Protein AF-0000000078651706 (afdb_homodimer)

pLDDT: mean 89.4, std 8.98, range [31.44, 97.81]

Radius of gyration: 52.47 Å; Cα contacts (8 Å, |Δi|>4): 954; chains: 2; bounding box: 83×148×112 Å

Organism: NCBI:txid862967

Secondary structure (DSSP, 8-state):
-----EEEE-SSEEEEEE-GGGB-GGGHHHHHHHSSSEEEE-TTS-EEEEEEPPTT-EEHHHHHHS---HHHHHHHHHHGGG----TT-SEEE---GGGEEEETTEEEE--EEETTTBSS----HHHHHHHHHHHHHHHH-TTS-HHHHHHHGGG---HHHHHHHT--SHHHHHHHHHHHHHHHHHHHHHHEEEEEHHHHHHHHHHHHHHHHHHHHHHHHHHIIIIIIHHHHHHHHHHHHHHHTT-HHHHHHHHTTS-GGGS-HHHHHHHHHHHHHHSSS-HHHHHHHHTT--TTS-HHHHHHHHHHHHT-HHHHHHHHHHHT-HHHHHHHHHHHHHHHHT-SSS-HHHHHHHHHHHHHHHHHHHHHHT---------/-----EEEE-SSEEEEEE-GGGB-GGGHHHHHHHSSSEEEE-TTS-EEEEEEPPTT-EEHHHHHHS---HHHHHHHHHHGGG----TT-SEEE---GGGEEEETTEEEE--EEETTTBSS----HHHHHHHHHHHHHHHH-TTS-HHHHHHHGGG---HHHHHHHH--SHHHHHHHHHHHHHHHHHHHHHHEEEEEHHHHHHHHHHHHHHHHHHHHHHHHHHIIIIIIHHHHHHHHHHHHHHHTT-HHHHHHHHTTS-GGGS-HHHHHHHHHHHHHHSSS-HHHHHHHHTT--TTS-HHHHHHHHHHHTT-HHHHHHHHHHHT-HHHHHHHHHHHHHHHHT-SSS-HHHHHHHHHHHHHHHHHHHHHHT---------

InterPro domains:
  IPR018778 Type VII secretion system EssB [PF10140] (39-366)
  IPR018778 Type VII secretion system EssB [TIGR03926] (21-366)
  IPR042565 Type VII secretion system EssB, C-terminal [G3DSA:1.25.40.680] (227-378)

Nearest PDB structures (foldseek):
  6z0f-assembly1_A  TM=7.975E-01  e=6.670E-19  Bacillus subtilis subsp. subtilis str. 168
  6z0f-assembly1_B  TM=7.273E-01  e=5.516E-18  Bacillus subtilis subsp. subtilis str. 168
  2ynq-assembly1_D  TM=9.122E-01  e=1.668E-08  Geobacillus thermodenitrificans NG80-2
  4ano-assembly1_A  TM=8.027E-01  e=5.135E-07  Geobacillus thermodenitrificans NG80-2
  4ann-assembly1_A  TM=7.954E-01  e=1.824E-06  Staphylococcus aureus subsp. aureus NCTC 8325

Solvent-accessible surface area (backbone atoms only — not comparable to full-atom values): 41388 Å² total; per-residue (Å²): 130,85,91,65,81,46,76,48,81,54,99,58,36,34,40,35,42,37,54,54,90,39,41,45,79,90,48,47,69,58,48,56,70,72,43,88,40,52,72,43,78,43,94,90,51,30,38,35,36,40,32,73,51,66,79,82,44,42,40,42,48,60,57,41,71,42,95,67,54,74,65,56,28,37,49,53,43,39,42,53,65,72,72,74,81,59,86,84,47,60,62,33,76,48,91,43,50,83,37,29,34,37,36,87,63,40,74,44,69,74,53,59,8,27,61,82,41,25,56,49,43,75,78,49,71,67,58,46,43,47,48,48,49,20,51,43,46,24,42,68,38,56,87,46,54,48,79,60,26,60,82,39,53,86,75,49,96,40,71,70,51,44,56,53,66,66,41,87,45,68,66,50,41,49,49,52,44,50,52,53,37,52,53,50,50,52,49,44,63,71,47,41,40,79,40,50,44,67,60,52,51,52,35,55,51,45,30,54,53,37,47,52,50,35,51,53,51,45,52,56,41,47,45,43,58,68,59,47,45,54,53,45,54,31,38,43,52,21,51,46,27,45,75,70,68,33,35,67,56,21,49,59,50,51,60,86,51,58,73,88,73,48,51,67,60,43,36,35,52,40,16,55,25,30,53,70,68,41,96,62,52,70,68,56,38,52,58,51,56,71,71,57,51,82,81,48,57,65,61,62,30,46,26,39,38,27,49,61,70,64,38,34,68,61,19,33,56,40,21,58,70,73,65,40,66,68,52,34,38,52,28,37,54,52,44,39,51,51,55,70,68,42,82,82,53,54,66,68,61,44,52,53,50,46,50,53,34,50,50,51,39,51,55,46,27,62,72,70,69,51,86,75,77,81,72,74,86,114,132,85,90,64,78,46,75,46,82,54,98,58,33,34,40,36,42,37,53,56,88,39,40,44,78,90,48,48,69,59,48,54,70,71,42,89,41,53,73,44,78,43,93,88,49,30,40,35,36,40,32,73,50,65,81,82,45,42,41,41,48,60,57,42,71,42,96,67,52,73,64,55,29,38,48,54,44,38,40,54,65,72,72,72,83,58,88,83,47,60,62,32,75,47,88,42,50,83,38,29,33,36,35,88,63,38,72,44,70,74,56,59,8,28,61,80,40,24,57,48,41,76,78,50,73,66,57,47,41,47,47,48,50,19,51,42,46,24,43,70,38,57,87,47,54,48,81,59,25,59,82,40,54,85,75,48,95,39,72,69,51,43,56,54,65,67,41,87,46,68,67,50,41,50,50,53,45,50,51,54,38,52,52,50,50,51,51,44,64,71,47,40,40,80,43,49,45,66,60,52,49,52,37,54,51,44,31,52,54,36,45,53,50,34,51,53,51,45,53,55,41,48,45,43,59,68,61,48,46,53,52,46,54,30,38,43,51,20,50,46,28,47,75,70,68,33,36,68,57,19,50,60,49,50,58,87,50,58,76,88,74,47,51,66,59,43,37,36,52,41,16,53,26,32,53,71,69,41,95,62,54,72,68,54,39,52,58,52,54,73,70,56,49,82,82,48,55,67,60,62,30,48,25,38,39,26,49,61,70,65,38,35,68,61,18,32,56,39,21,59,71,72,65,42,66,69,52,34,38,52,26,38,54,52,43,40,51,51,55,71,68,42,82,83,55,54,66,69,61,42,51,52,50,44,49,53,34,49,50,52,40,51,54,45,27,61,73,70,70,51,86,72,76,78,76,75,85,119

Foldseek 3Di:
DPQDWDWDDDPWKIKTKHAQVFFDPVCVVVCVVPAQFDWDQDPNNMIITIWTDDPQKDQQLVVLPDDDDLLVLLLVLLLCLVDDDDPPDQWAFDDDSRQWIDRPSDIDGRDTAGQPGGPVNDDDQVLVLLLSLLSSCCSNPVVDDSVCSSVCLCVDPDPVSPCLVPDDHSVSNSVVSVVVNVVVVVVCVVPDDDDDPVVVVCVVVVVVVVVVVCVVVVVVVCCCVPQPVLLVVLLVVLVVCLVVVNLVSNCVSCVPDDLVSHDLSSLLSNLLSLLVVDPDDPVVSVVVSVVRDSPDDSLVSVLSNCVSNLNLVSSLVSCVVVPDLVSNLVSLVSVLVVLVPDPPDDPVVSVVSNVVSVVSNVVSCVVVVHDDPPPPPD/DPQDWDWDDDPFKIKTKHAQVFFDPVCVVVCVVPAPFDWDQDPNNIIITIWTDDPQKDQQLVVLPDDDDLLVLLLVLLLCLVDDDDPPDQWAFDDDSRQWIDRPSHIDGRDTAGQPGGPVNDDDQVLVLLLSLLSSCCSNPVVDDSVCSSPCLCVDPDPVSPCLVPDDHSVSNSVVSVVVNVVVVVVCVVPDDDDDPVVVVCVVVVVVVVVVVCVVVVVVVCCCVPQPVLLVVLLVVLVVCLVVVNLVSNCVSCVVDDLVSHDLSSLLSNLLSLLVVDPDDPVVSVVVSVVRDSPDDSLVSVLSNCVSNLVLVSNLVSCVVVPDLVSNLVSLVSVLVVLVPDPPDDPVVSVVSNVVSVVSNVVSCVVVVNDPPPPPPD

Structure (mmCIF, N/CA/C/O backbone):
data_AF-0000000078651706-model_v1
#
loop_
_entity.id
_entity.type
_entity.pdbx_description
1 polymer 'Type VII secretion protein EssB'
#
loop_
_atom_site.group_PDB
_atom_site.id
_atom_site.type_symbol
_atom_site.label_atom_id
_atom_site.label_alt_id
_atom_site.label_comp_id
_atom_site.label_asym_id
_atom_site.label_entity_id
_atom_site.label_seq_id
_atom_site.pdbx_PDB_ins_code
_atom_site.Cartn_x
_atom_site.Cartn_y
_atom_site.Cartn_z
_atom_site.occupancy
_atom_site.B_iso_or_equiv
_atom_site.auth_seq_id
_atom_site.auth_comp_id
_atom_site.auth_asym_id
_atom_site.auth_atom_id
_atom_site.pdbx_PDB_model_num
ATOM 1 N N . MET A 1 1 ? -13.945 -58.094 5.473 1 32.25 1 MET A N 1
ATOM 2 C CA . MET A 1 1 ? -12.531 -57.781 5.691 1 32.25 1 MET A CA 1
ATOM 3 C C . MET A 1 1 ? -11.891 -57.25 4.422 1 32.25 1 MET A C 1
ATOM 5 O O . MET A 1 1 ? -11.914 -57.906 3.375 1 32.25 1 MET A O 1
ATOM 9 N N . SER A 1 2 ? -11.953 -56.094 4.082 1 41.5 2 SER A N 1
ATOM 10 C CA . SER A 1 2 ? -11.625 -55.281 2.912 1 41.5 2 SER A CA 1
ATOM 11 C C . SER A 1 2 ? -10.203 -55.562 2.432 1 41.5 2 SER A C 1
ATOM 13 O O . SER A 1 2 ? -9.242 -55.406 3.188 1 41.5 2 SER A O 1
ATOM 15 N N . ASP A 1 3 ? -9.906 -56.625 1.653 1 54.91 3 ASP A N 1
ATOM 16 C CA . ASP A 1 3 ? -8.875 -57.188 0.802 1 54.91 3 ASP A CA 1
ATOM 17 C C . ASP A 1 3 ? -8.031 -56.125 0.129 1 54.91 3 ASP A C 1
ATOM 19 O O . ASP A 1 3 ? -7.664 -56.25 -1.04 1 54.91 3 ASP A O 1
ATOM 23 N N . LYS A 1 4 ? -7.844 -54.906 0.825 1 74.25 4 LYS A N 1
ATOM 24 C CA . LYS A 1 4 ? -7.273 -53.719 0.221 1 74.25 4 LYS A CA 1
ATOM 25 C C . LYS A 1 4 ? -5.754 -53.719 0.324 1 74.25 4 LYS A C 1
ATOM 27 O O . LYS A 1 4 ? -5.188 -54.312 1.229 1 74.25 4 LYS A O 1
ATOM 32 N N . ILE A 1 5 ? -4.984 -53.438 -0.729 1 85.06 5 ILE A N 1
ATOM 33 C CA . ILE A 1 5 ? -3.541 -53.25 -0.826 1 85.06 5 ILE A CA 1
ATOM 34 C C . ILE A 1 5 ? -3.068 -52.281 0.241 1 85.06 5 ILE A C 1
ATOM 36 O O . ILE A 1 5 ? -3.641 -51.188 0.391 1 85.06 5 ILE A O 1
ATOM 40 N N . GLU A 1 6 ? -2.217 -52.812 1.219 1 87.94 6 GLU A N 1
ATOM 41 C CA . GLU A 1 6 ? -1.68 -51.969 2.273 1 87.94 6 GLU A CA 1
ATOM 42 C C . GLU A 1 6 ? -0.441 -51.219 1.797 1 87.94 6 GLU A C 1
ATOM 44 O O . GLU A 1 6 ? 0.47 -51.812 1.218 1 87.94 6 GLU A O 1
ATOM 49 N N . ILE A 1 7 ? -0.448 -49.906 1.976 1 91.81 7 ILE A N 1
ATOM 50 C CA . ILE A 1 7 ? 0.667 -49.062 1.573 1 91.81 7 ILE A CA 1
ATOM 51 C C . ILE A 1 7 ? 1.236 -48.344 2.795 1 91.81 7 ILE A C 1
ATOM 53 O O . ILE A 1 7 ? 0.497 -47.688 3.547 1 91.81 7 ILE A O 1
ATOM 57 N N . LYS A 1 8 ? 2.488 -48.406 3.104 1 90.62 8 LYS A N 1
ATOM 58 C CA . LYS A 1 8 ? 3.174 -47.719 4.199 1 90.62 8 LYS A CA 1
ATOM 59 C C . LYS A 1 8 ? 4.336 -46.906 3.68 1 90.62 8 LYS A C 1
ATOM 61 O O . LYS A 1 8 ? 5.102 -47.344 2.822 1 90.62 8 LYS A O 1
ATOM 66 N N . TYR A 1 9 ? 4.398 -45.656 4.145 1 89.69 9 TYR A N 1
ATOM 67 C CA . TYR A 1 9 ? 5.426 -44.719 3.703 1 89.69 9 TYR A CA 1
ATOM 68 C C . TYR A 1 9 ? 6.605 -44.688 4.672 1 89.69 9 TYR A C 1
ATOM 70 O O . TYR A 1 9 ? 6.418 -44.75 5.887 1 89.69 9 TYR A O 1
ATOM 78 N N . SER A 1 10 ? 7.719 -44.719 4.184 1 86.75 10 SER A N 1
ATOM 79 C CA . SER A 1 10 ? 8.938 -44.406 4.922 1 86.75 10 SER A CA 1
ATOM 80 C C . SER A 1 10 ? 9.625 -43.188 4.352 1 86.75 10 SER A C 1
ATOM 82 O O . SER A 1 10 ? 9.102 -42.531 3.439 1 86.75 10 SER A O 1
ATOM 84 N N . LYS A 1 11 ? 10.828 -42.75 4.965 1 83.81 11 LYS A N 1
ATOM 85 C CA . LYS A 1 11 ? 11.523 -41.5 4.566 1 83.81 11 LYS A CA 1
ATOM 86 C C . LYS A 1 11 ? 11.898 -41.562 3.09 1 83.81 11 LYS A C 1
ATOM 88 O O . LYS A 1 11 ? 11.641 -40.594 2.354 1 83.81 11 LYS A O 1
ATOM 93 N N . GLU A 1 12 ? 12.312 -42.75 2.609 1 88.75 12 GLU A N 1
ATOM 94 C CA . GLU A 1 12 ? 12.797 -42.781 1.232 1 88.75 12 GLU A CA 1
ATOM 95 C C . GLU A 1 12 ? 12.211 -43.969 0.471 1 88.75 12 GLU A C 1
ATOM 97 O O . GLU A 1 12 ? 12.516 -44.156 -0.706 1 88.75 12 GLU A O 1
ATOM 102 N N . LYS A 1 13 ? 11.352 -44.75 1.103 1 92.12 13 LYS A N 1
ATOM 103 C CA . LYS A 1 13 ? 10.82 -45.938 0.463 1 92.12 13 LYS A CA 1
ATOM 104 C C . LYS A 1 13 ? 9.328 -46.094 0.715 1 92.12 13 LYS A C 1
ATOM 106 O O . LYS A 1 13 ? 8.789 -45.5 1.648 1 92.12 13 LYS A O 1
ATOM 111 N N . VAL A 1 14 ? 8.703 -46.719 -0.148 1 93.38 14 VAL A N 1
ATOM 112 C CA . VAL A 1 14 ? 7.285 -47.062 -0.014 1 93.38 14 VAL A CA 1
ATOM 113 C C . VAL A 1 14 ? 7.102 -48.562 -0.032 1 93.38 14 VAL A C 1
ATOM 115 O O . VAL A 1 14 ? 7.547 -49.25 -0.965 1 93.38 14 VAL A O 1
ATOM 118 N N . LYS A 1 15 ? 6.578 -49.094 0.949 1 93.25 15 LYS A N 1
ATOM 119 C CA . LYS A 1 15 ? 6.367 -50.531 1.062 1 93.25 15 LYS A CA 1
ATOM 120 C C . LYS A 1 15 ? 4.914 -50.906 0.773 1 93.25 15 LYS A C 1
ATOM 122 O O . LYS A 1 15 ? 3.998 -50.375 1.398 1 93.25 15 LYS A O 1
ATOM 127 N N . ILE A 1 16 ? 4.73 -51.719 -0.183 1 93.31 16 ILE A N 1
ATOM 128 C CA . ILE A 1 16 ? 3.406 -52.25 -0.519 1 93.31 16 ILE A CA 1
ATOM 129 C C . ILE A 1 16 ? 3.312 -53.719 -0.143 1 93.31 16 ILE A C 1
ATOM 131 O O . ILE A 1 16 ? 4.18 -54.5 -0.512 1 93.31 16 ILE A O 1
ATOM 135 N N . THR A 1 17 ? 2.348 -54.125 0.566 1 91.69 17 THR A N 1
ATOM 136 C CA . THR A 1 17 ? 2.172 -55.5 1.005 1 91.69 17 THR A CA 1
ATOM 137 C C . THR A 1 17 ? 0.945 -56.125 0.348 1 91.69 17 THR A C 1
ATOM 139 O O . THR A 1 17 ? -0.153 -55.562 0.42 1 91.69 17 THR A O 1
ATOM 142 N N . LEU A 1 18 ? 1.187 -57.188 -0.313 1 92.62 18 LEU A N 1
ATOM 143 C CA . LEU A 1 18 ? 0.104 -57.938 -0.964 1 92.62 18 LEU A CA 1
ATOM 144 C C . LEU A 1 18 ? -0.201 -59.219 -0.22 1 92.62 18 LEU A C 1
ATOM 146 O O . LEU A 1 18 ? 0.716 -59.938 0.19 1 92.62 18 LEU A O 1
ATOM 150 N N . LEU A 1 19 ? -1.452 -59.5 -0.004 1 90.38 19 LEU A N 1
ATOM 151 C CA . LEU A 1 19 ? -1.872 -60.75 0.621 1 90.38 19 LEU A CA 1
ATOM 152 C C . LEU A 1 19 ? -1.66 -61.906 -0.324 1 90.38 19 LEU A C 1
ATOM 154 O O . LEU A 1 19 ? -1.474 -61.719 -1.528 1 90.38 19 LEU A O 1
ATOM 158 N N . ALA A 1 20 ? -1.735 -63.125 0.146 1 87.25 20 ALA A N 1
ATOM 159 C CA . ALA A 1 20 ? -1.478 -64.312 -0.624 1 87.25 20 ALA A CA 1
ATOM 160 C C . ALA A 1 20 ? -2.488 -64.5 -1.757 1 87.25 20 ALA A C 1
ATOM 162 O O . ALA A 1 20 ? -2.162 -65 -2.818 1 87.25 20 ALA A O 1
ATOM 163 N N . SER A 1 21 ? -3.613 -63.969 -1.511 1 87.12 21 SER A N 1
ATOM 164 C CA . SER A 1 21 ? -4.672 -64.125 -2.51 1 87.12 21 SER A CA 1
ATOM 165 C C . SER A 1 21 ? -4.516 -63.062 -3.611 1 87.12 21 SER A C 1
ATOM 167 O O . SER A 1 21 ? -5.188 -63.125 -4.641 1 87.12 21 SER A O 1
ATOM 169 N N . HIS A 1 22 ? -3.549 -62.188 -3.441 1 89.75 22 HIS A N 1
ATOM 170 C CA . HIS A 1 22 ? -3.455 -61.062 -4.344 1 89.75 22 HIS A CA 1
ATOM 171 C C . HIS A 1 22 ? -2.348 -61.25 -5.375 1 89.75 22 HIS A C 1
ATOM 173 O O . HIS A 1 22 ? -2.037 -60.344 -6.145 1 89.75 22 HIS A O 1
ATOM 179 N N . PHE A 1 23 ? -1.709 -62.375 -5.398 1 91.75 23 PHE A N 1
ATOM 180 C CA . PHE A 1 23 ? -0.702 -62.656 -6.414 1 91.75 23 PHE A CA 1
ATOM 181 C C . PHE A 1 23 ? -0.561 -64.188 -6.617 1 91.75 23 PHE A C 1
ATOM 183 O O . PHE A 1 23 ? -0.989 -64.938 -5.773 1 91.75 23 PHE A O 1
ATOM 190 N N . VAL A 1 24 ? -0.071 -64.5 -7.738 1 91.25 24 VAL A N 1
ATOM 191 C CA . VAL A 1 24 ? 0.166 -65.938 -8.062 1 91.25 24 VAL A CA 1
ATOM 192 C C . VAL A 1 24 ? 1.594 -66.312 -7.688 1 91.25 24 VAL A C 1
ATOM 194 O O . VAL A 1 24 ? 2.551 -65.875 -8.352 1 91.25 24 VAL A O 1
ATOM 197 N N . ARG A 1 25 ? 1.708 -67.188 -6.742 1 88.25 25 ARG A N 1
ATOM 198 C CA . ARG A 1 25 ? 2.998 -67.5 -6.168 1 88.25 25 ARG A CA 1
ATOM 199 C C . ARG A 1 25 ? 3.879 -68.25 -7.199 1 88.25 25 ARG A C 1
ATOM 201 O O . ARG A 1 25 ? 5.102 -68.062 -7.191 1 88.25 25 ARG A O 1
ATOM 208 N N . ALA A 1 26 ? 3.297 -68.812 -8.117 1 89.06 26 ALA A N 1
ATOM 209 C CA . ALA A 1 26 ? 4.027 -69.625 -9.125 1 89.06 26 ALA A CA 1
ATOM 210 C C . ALA A 1 26 ? 4.727 -68.688 -10.117 1 89.06 26 ALA A C 1
ATOM 212 O O . ALA A 1 26 ? 5.672 -69.062 -10.789 1 89.06 26 ALA A O 1
ATOM 213 N N . LYS A 1 27 ? 4.359 -67.438 -10.227 1 91.31 27 LYS A N 1
ATOM 214 C CA . LYS A 1 27 ? 4.895 -66.5 -11.203 1 91.31 27 LYS A CA 1
ATOM 215 C C . LYS A 1 27 ? 5.688 -65.375 -10.523 1 91.31 27 LYS A C 1
ATOM 217 O O . LYS A 1 27 ? 5.633 -64.25 -10.945 1 91.31 27 LYS A O 1
ATOM 222 N N . LEU A 1 28 ? 6.289 -65.688 -9.438 1 89.19 28 LEU A N 1
ATOM 223 C CA . LEU A 1 28 ? 7.062 -64.75 -8.672 1 89.19 28 LEU A CA 1
ATOM 224 C C . LEU A 1 28 ? 8.227 -64.188 -9.492 1 89.19 28 LEU A C 1
ATOM 226 O O . LEU A 1 28 ? 8.578 -63.031 -9.375 1 89.19 28 LEU A O 1
ATOM 230 N N . SER A 1 29 ? 8.789 -65 -10.273 1 88.81 29 SER A N 1
ATOM 231 C CA . SER A 1 29 ? 9.891 -64.562 -11.125 1 88.81 29 SER A CA 1
ATOM 232 C C . SER A 1 29 ? 9.43 -63.531 -12.141 1 88.81 29 SER A C 1
ATOM 234 O O . SER A 1 29 ? 10.141 -62.562 -12.422 1 88.81 29 SER A O 1
ATOM 236 N N . THR A 1 30 ? 8.258 -63.719 -12.664 1 88.75 30 THR A N 1
ATOM 237 C CA . THR A 1 30 ? 7.688 -62.75 -13.602 1 88.75 30 THR A CA 1
ATOM 238 C C . THR A 1 30 ? 7.43 -61.406 -12.914 1 88.75 30 THR A C 1
ATOM 240 O O . THR A 1 30 ? 7.68 -60.375 -13.492 1 88.75 30 THR A O 1
ATOM 243 N N . ILE A 1 31 ? 6.973 -61.5 -11.719 1 89.38 31 ILE A N 1
ATOM 244 C CA . ILE A 1 31 ? 6.688 -60.281 -10.945 1 89.38 31 ILE A CA 1
ATOM 245 C C . ILE A 1 31 ? 7.977 -59.5 -10.734 1 89.38 31 ILE A C 1
ATOM 247 O O . ILE A 1 31 ? 8.008 -58.281 -10.953 1 89.38 31 ILE A O 1
ATOM 251 N N . GLU A 1 32 ? 9.039 -60.156 -10.336 1 86.88 32 GLU A N 1
ATOM 252 C CA . GLU A 1 32 ? 10.32 -59.531 -10.062 1 86.88 32 GLU A CA 1
ATOM 253 C C . GLU A 1 32 ? 10.875 -58.844 -11.32 1 86.88 32 GLU A C 1
ATOM 255 O O . GLU A 1 32 ? 11.523 -57.812 -11.227 1 86.88 32 GLU A O 1
ATOM 260 N N . ASN A 1 33 ? 10.5 -59.406 -12.398 1 84.56 33 ASN A N 1
ATOM 261 C CA . ASN A 1 33 ? 11.039 -58.875 -13.656 1 84.56 33 ASN A CA 1
ATOM 262 C C . ASN A 1 33 ? 10.242 -57.688 -14.148 1 84.56 33 ASN A C 1
ATOM 264 O O . ASN A 1 33 ? 10.773 -56.844 -14.875 1 84.56 33 ASN A O 1
ATOM 268 N N . TYR A 1 34 ? 9 -57.562 -13.766 1 83.81 34 TYR A N 1
ATOM 269 C CA . TYR A 1 34 ? 8.148 -56.531 -14.359 1 83.81 34 TYR A CA 1
ATOM 270 C C . TYR A 1 34 ? 7.965 -55.375 -13.406 1 83.81 34 TYR A C 1
ATOM 272 O O . TYR A 1 34 ? 7.594 -54.25 -13.828 1 83.81 34 TYR A O 1
ATOM 280 N N . VAL A 1 35 ? 8.25 -55.625 -12.188 1 84.38 35 VAL A N 1
ATOM 281 C CA . VAL A 1 35 ? 8.008 -54.562 -11.219 1 84.38 35 VAL A CA 1
ATOM 282 C C . VAL A 1 35 ? 9.328 -53.844 -10.898 1 84.38 35 VAL A C 1
ATOM 284 O O . VAL A 1 35 ? 10.383 -54.5 -10.836 1 84.38 35 VAL A O 1
ATOM 287 N N . ASP A 1 36 ? 9.297 -52.594 -10.844 1 82.38 36 ASP A N 1
ATOM 288 C CA . ASP A 1 36 ? 10.469 -51.812 -10.484 1 82.38 36 ASP A CA 1
ATOM 289 C C . ASP A 1 36 ? 10.609 -51.688 -8.969 1 82.38 36 ASP A C 1
ATOM 291 O O . ASP A 1 36 ? 10.656 -50.562 -8.438 1 82.38 36 ASP A O 1
ATOM 295 N N . ALA A 1 37 ? 10.547 -52.75 -8.297 1 89.88 37 ALA A N 1
ATOM 296 C CA . ALA A 1 37 ? 10.633 -52.75 -6.836 1 89.88 37 ALA A CA 1
ATOM 297 C C . ALA A 1 37 ? 11.383 -54 -6.352 1 89.88 37 ALA A C 1
ATOM 299 O O . ALA A 1 37 ? 11.578 -54.938 -7.105 1 89.88 37 ALA A O 1
ATOM 300 N N . THR A 1 38 ? 11.906 -53.906 -5.16 1 90.5 38 THR A N 1
ATOM 301 C CA . THR A 1 38 ? 12.492 -55.094 -4.504 1 90.5 38 THR A CA 1
ATOM 302 C C . THR A 1 38 ? 11.398 -55.938 -3.869 1 90.5 38 THR A C 1
ATOM 304 O O . THR A 1 38 ? 10.578 -55.438 -3.098 1 90.5 38 THR A O 1
ATOM 307 N N . THR A 1 39 ? 11.398 -57.188 -4.375 1 91.44 39 THR A N 1
ATOM 308 C CA . THR A 1 39 ? 10.352 -58.094 -3.902 1 91.44 39 THR A CA 1
ATOM 309 C C . THR A 1 39 ? 10.867 -58.969 -2.779 1 91.44 39 THR A C 1
ATOM 311 O O . THR A 1 39 ? 12.023 -59.406 -2.809 1 91.44 39 THR A O 1
ATOM 314 N N . ALA A 1 40 ? 10.047 -59.094 -1.746 1 88.44 40 ALA A N 1
ATOM 315 C CA . ALA A 1 40 ? 10.375 -60 -0.647 1 88.44 40 ALA A CA 1
ATOM 316 C C . ALA A 1 40 ? 9.156 -60.781 -0.208 1 88.44 40 ALA A C 1
ATOM 318 O O . ALA A 1 40 ? 8.109 -60.219 0.109 1 88.44 40 ALA A O 1
ATOM 319 N N . LEU A 1 41 ? 9.266 -62.094 -0.329 1 89.25 41 LEU A N 1
ATOM 320 C CA . LEU A 1 41 ? 8.211 -62.969 0.169 1 89.25 41 LEU A CA 1
ATOM 321 C C . LEU A 1 41 ? 8.328 -63.156 1.677 1 89.25 41 LEU A C 1
ATOM 323 O O . LEU A 1 41 ? 9.367 -63.594 2.17 1 89.25 41 LEU A O 1
ATOM 327 N N . GLU A 1 42 ? 7.312 -62.812 2.316 1 85.06 42 GLU A N 1
ATOM 328 C CA . GLU A 1 42 ? 7.332 -62.906 3.771 1 85.06 42 GLU A CA 1
ATOM 329 C C . GLU A 1 42 ? 6.859 -64.312 4.223 1 85.06 42 GLU A C 1
ATOM 331 O O . GLU A 1 42 ? 6.289 -65.062 3.432 1 85.06 42 GLU A O 1
ATOM 336 N N . GLU A 1 43 ? 7.141 -64.562 5.562 1 82.25 43 GLU A N 1
ATOM 337 C CA . GLU A 1 43 ? 6.863 -65.875 6.129 1 82.25 43 GLU A CA 1
ATOM 338 C C . GLU A 1 43 ? 5.363 -66.125 6.168 1 82.25 43 GLU A C 1
ATOM 340 O O . GLU A 1 43 ? 4.934 -67.312 6.008 1 82.25 43 GLU A O 1
ATOM 345 N N . GLU A 1 44 ? 4.582 -65.125 6.352 1 82.88 44 GLU A N 1
ATOM 346 C CA . GLU A 1 44 ? 3.139 -65.312 6.484 1 82.88 44 GLU A CA 1
ATOM 347 C C . GLU A 1 44 ? 2.475 -65.5 5.121 1 82.88 44 GLU A C 1
ATOM 349 O O . GLU A 1 44 ? 1.252 -65.625 5.031 1 82.88 44 GLU A O 1
ATOM 354 N N . GLY A 1 45 ? 3.229 -65.562 4.094 1 85.06 45 GLY A N 1
ATOM 355 C CA . GLY A 1 45 ? 2.699 -65.75 2.752 1 85.06 45 GLY A CA 1
ATOM 356 C C . GLY A 1 45 ? 2.389 -64.438 2.031 1 85.06 45 GLY A C 1
ATOM 357 O O . GLY A 1 45 ? 1.851 -64.5 0.922 1 85.06 45 GLY A O 1
ATOM 358 N N . THR A 1 46 ? 2.732 -63.438 2.703 1 89.06 46 THR A N 1
ATOM 359 C CA . THR A 1 46 ? 2.477 -62.125 2.098 1 89.06 46 THR A CA 1
ATOM 360 C C . THR A 1 46 ? 3.68 -61.656 1.279 1 89.06 46 THR A C 1
ATOM 362 O O . THR A 1 46 ? 4.809 -62.062 1.54 1 89.06 46 THR A O 1
ATOM 365 N N . LEU A 1 47 ? 3.404 -60.938 0.188 1 92.12 47 LEU A N 1
ATOM 366 C CA . LEU A 1 47 ? 4.457 -60.375 -0.67 1 92.12 47 LEU A CA 1
ATOM 367 C C . LEU A 1 47 ? 4.684 -58.906 -0.392 1 92.12 47 LEU A C 1
ATOM 369 O O . LEU A 1 47 ? 3.734 -58.125 -0.386 1 92.12 47 LEU A O 1
ATOM 373 N N . SER A 1 48 ? 5.859 -58.594 -0.076 1 91.56 48 SER A N 1
ATOM 374 C CA . SER A 1 48 ? 6.211 -57.188 0.156 1 91.56 48 SER A CA 1
ATOM 375 C C . SER A 1 48 ? 7 -56.625 -1.015 1 91.56 48 SER A C 1
ATOM 377 O O . SER A 1 48 ? 7.973 -57.219 -1.469 1 91.56 48 SER A O 1
ATOM 379 N N . LEU A 1 49 ? 6.504 -55.5 -1.568 1 93.81 49 LEU A N 1
ATOM 380 C CA . LEU A 1 49 ? 7.191 -54.75 -2.627 1 93.81 49 LEU A CA 1
ATOM 381 C C . LEU A 1 49 ? 7.719 -53.438 -2.115 1 93.81 49 LEU A C 1
ATOM 383 O O . LEU A 1 49 ? 6.949 -52.594 -1.623 1 93.81 49 LEU A O 1
ATOM 387 N N . ILE A 1 50 ? 8.977 -53.188 -2.209 1 93.12 50 ILE A N 1
ATOM 388 C CA . ILE A 1 50 ? 9.594 -51.969 -1.715 1 93.12 50 ILE A CA 1
ATOM 389 C C . ILE A 1 50 ? 10.008 -51.094 -2.893 1 93.12 50 ILE A C 1
ATOM 391 O O . ILE A 1 50 ? 10.883 -51.469 -3.676 1 93.12 50 ILE A O 1
ATOM 395 N N . TYR A 1 51 ? 9.367 -49.938 -3.043 1 93.75 51 TYR A N 1
ATOM 396 C CA . TYR A 1 51 ? 9.656 -49 -4.105 1 93.75 51 TYR A CA 1
ATOM 397 C C . TYR A 1 51 ? 10.484 -47.812 -3.574 1 93.75 51 TYR A C 1
ATOM 399 O O . TYR A 1 51 ? 10.406 -47.469 -2.391 1 93.75 51 TYR A O 1
ATOM 407 N N . ASP A 1 52 ? 11.273 -47.188 -4.387 1 89.19 52 ASP A N 1
ATOM 408 C CA . ASP A 1 52 ? 11.961 -45.938 -4.047 1 89.19 52 ASP A CA 1
ATOM 409 C C . ASP A 1 52 ? 11.039 -44.75 -4.207 1 89.19 52 ASP A C 1
ATOM 411 O O . ASP A 1 52 ? 10.445 -44.562 -5.273 1 89.19 52 ASP A O 1
ATOM 415 N N . LYS A 1 53 ? 10.875 -44.094 -3.193 1 89.06 53 LYS A N 1
ATOM 416 C CA . LYS A 1 53 ? 10.062 -42.875 -3.268 1 89.06 53 LYS A CA 1
ATOM 417 C C . LYS A 1 53 ? 10.703 -41.844 -4.195 1 89.06 53 LYS A C 1
ATOM 419 O O . LYS A 1 53 ? 11.898 -41.562 -4.078 1 89.06 53 LYS A O 1
ATOM 424 N N . PRO A 1 54 ? 9.945 -41.312 -5.176 1 85.81 54 PRO A N 1
ATOM 425 C CA . PRO A 1 54 ? 10.508 -40.281 -6.055 1 85.81 54 PRO A CA 1
ATOM 426 C C . PRO A 1 54 ? 10.961 -39.031 -5.297 1 85.81 54 PRO A C 1
ATOM 428 O O . PRO A 1 54 ? 10.258 -38.594 -4.398 1 85.81 54 PRO A O 1
ATOM 431 N N . LYS A 1 55 ? 12.102 -38.5 -5.66 1 82.94 55 LYS A N 1
ATOM 432 C CA . LYS A 1 55 ? 12.656 -37.312 -4.996 1 82.94 55 LYS A CA 1
ATOM 433 C C . LYS A 1 55 ? 11.812 -36.094 -5.273 1 82.94 55 LYS A C 1
ATOM 435 O O . LYS A 1 55 ? 11.273 -35.938 -6.375 1 82.94 55 LYS A O 1
ATOM 440 N N . TYR A 1 56 ? 11.641 -35.219 -4.309 1 81.06 56 TYR A N 1
ATOM 441 C CA . TYR A 1 56 ? 10.938 -33.938 -4.43 1 81.06 56 TYR A CA 1
ATOM 442 C C . TYR A 1 56 ? 9.477 -34.156 -4.797 1 81.06 56 TYR A C 1
ATOM 444 O O . TYR A 1 56 ? 8.938 -33.469 -5.668 1 81.06 56 TYR A O 1
ATOM 452 N N . SER A 1 57 ? 8.961 -35.344 -4.27 1 87.88 57 SER A N 1
ATOM 453 C CA . SER A 1 57 ? 7.57 -35.656 -4.594 1 87.88 57 SER A CA 1
ATOM 454 C C . SER A 1 57 ? 6.727 -35.812 -3.334 1 87.88 57 SER A C 1
ATOM 456 O O . SER A 1 57 ? 7.266 -35.969 -2.238 1 87.88 57 SER A O 1
ATOM 458 N N . ASP A 1 58 ? 5.504 -35.562 -3.49 1 89.75 58 ASP A N 1
ATOM 459 C CA . ASP A 1 58 ? 4.531 -35.781 -2.424 1 89.75 58 ASP A CA 1
ATOM 460 C C . ASP A 1 58 ? 3.441 -36.75 -2.873 1 89.75 58 ASP A C 1
ATOM 462 O O . ASP A 1 58 ? 3.115 -36.812 -4.059 1 89.75 58 ASP A O 1
ATOM 466 N N . SER A 1 59 ? 3.002 -37.531 -1.915 1 93 59 SER A N 1
ATOM 467 C CA . SER A 1 59 ? 1.899 -38.438 -2.246 1 93 59 SER A CA 1
ATOM 468 C C . SER A 1 59 ? 0.604 -37.656 -2.461 1 93 59 SER A C 1
ATOM 470 O O . SER A 1 59 ? 0.374 -36.625 -1.816 1 93 59 SER A O 1
ATOM 472 N N . LEU A 1 60 ? -0.177 -38.125 -3.373 1 94.5 60 LEU A N 1
ATOM 473 C CA . LEU A 1 60 ? -1.444 -37.469 -3.666 1 94.5 60 LEU A CA 1
ATOM 474 C C . LEU A 1 60 ? -2.322 -37.375 -2.422 1 94.5 60 LEU A C 1
ATOM 476 O O . LEU A 1 60 ? -3.016 -36.375 -2.201 1 94.5 60 LEU A O 1
ATOM 480 N N . SER A 1 61 ? -2.27 -38.406 -1.58 1 92.81 61 SER A N 1
ATOM 481 C CA . SER A 1 61 ? -3.055 -38.469 -0.35 1 92.81 61 SER A CA 1
ATOM 482 C C . SER A 1 61 ? -2.654 -37.344 0.599 1 92.81 61 SER A C 1
ATOM 484 O O . SER A 1 61 ? -3.51 -36.719 1.228 1 92.81 61 SER A O 1
ATOM 486 N N . GLU A 1 62 ? -1.418 -37.062 0.701 1 90.88 62 GLU A N 1
ATOM 487 C CA . GLU A 1 62 ? -0.915 -35.969 1.557 1 90.88 62 GLU A CA 1
ATOM 488 C C . GLU A 1 62 ? -1.265 -34.625 0.989 1 90.88 62 GLU A C 1
ATOM 490 O O . GLU A 1 62 ? -1.593 -33.688 1.738 1 90.88 62 GLU A O 1
ATOM 495 N N . LEU A 1 63 ? -1.204 -34.5 -0.301 1 92.31 63 LEU A N 1
ATOM 496 C CA . LEU A 1 63 ? -1.497 -33.25 -0.957 1 92.31 63 LEU A CA 1
ATOM 497 C C . LEU A 1 63 ? -2.969 -32.875 -0.799 1 92.31 63 LEU A C 1
ATOM 499 O O . LEU A 1 63 ? -3.301 -31.719 -0.535 1 92.31 63 LEU A O 1
ATOM 503 N N . VAL A 1 64 ? -3.791 -33.844 -0.941 1 92.38 64 VAL A N 1
ATOM 504 C CA . VAL A 1 64 ? -5.234 -33.625 -0.893 1 92.38 64 VAL A CA 1
ATOM 505 C C . VAL A 1 64 ? -5.645 -33.219 0.519 1 92.38 64 VAL A C 1
ATOM 507 O O . VAL A 1 64 ? -6.547 -32.375 0.692 1 92.38 64 VAL A O 1
ATOM 510 N N . LYS A 1 65 ? -4.957 -33.719 1.514 1 89 65 LYS A N 1
ATOM 511 C CA . LYS A 1 65 ? -5.281 -33.438 2.906 1 89 65 LYS A CA 1
ATOM 512 C C . LYS A 1 65 ? -4.812 -32.031 3.291 1 89 65 LYS A C 1
ATOM 514 O O . LYS A 1 65 ? -5.32 -31.438 4.25 1 89 65 LYS A O 1
ATOM 519 N N . GLY A 1 66 ? -3.895 -31.578 2.59 1 87.25 66 GLY A N 1
ATOM 520 C CA . GLY A 1 66 ? -3.359 -30.266 2.893 1 87.25 66 GLY A CA 1
ATOM 521 C C . GLY A 1 66 ? -4.293 -29.141 2.496 1 87.25 66 GLY A C 1
ATOM 522 O O . GLY A 1 66 ? -5.289 -29.359 1.811 1 87.25 66 GLY A O 1
ATOM 523 N N . GLU A 1 67 ? -4 -27.953 3.016 1 87.06 67 GLU A N 1
ATOM 524 C CA . GLU A 1 67 ? -4.777 -26.766 2.666 1 87.06 67 GLU A CA 1
ATOM 525 C C . GLU A 1 67 ? -4.422 -26.266 1.268 1 87.06 67 GLU A C 1
ATOM 527 O O . GLU A 1 67 ? -3.277 -25.891 1.008 1 87.06 67 GLU A O 1
ATOM 532 N N . MET A 1 68 ? -5.43 -26.438 0.331 1 90.5 68 MET A N 1
ATOM 533 C CA . MET A 1 68 ? -5.242 -25.984 -1.045 1 90.5 68 MET A CA 1
ATOM 534 C C . MET A 1 68 ? -6.418 -25.125 -1.495 1 90.5 68 MET A C 1
ATOM 536 O O . MET A 1 68 ? -7.543 -25.297 -1.034 1 90.5 68 MET A O 1
ATOM 540 N N . THR A 1 69 ? -6.066 -24.156 -2.303 1 88.06 69 THR A N 1
ATOM 541 C CA . THR A 1 69 ? -7.117 -23.359 -2.916 1 88.06 69 THR A CA 1
ATOM 542 C C . THR A 1 69 ? -7.863 -24.172 -3.977 1 88.06 69 THR A C 1
ATOM 544 O O . THR A 1 69 ? -7.422 -25.25 -4.371 1 88.06 69 THR A O 1
ATOM 547 N N . GLU A 1 70 ? -9.039 -23.703 -4.297 1 91 70 GLU A N 1
ATOM 548 C CA . GLU A 1 70 ? -9.828 -24.359 -5.336 1 91 70 GLU A CA 1
ATOM 549 C C . GLU A 1 70 ? -9.039 -24.453 -6.641 1 91 70 GLU A C 1
ATOM 551 O O . GLU A 1 70 ? -9.109 -25.469 -7.34 1 91 70 GLU A O 1
ATOM 556 N N . ALA A 1 71 ? -8.273 -23.453 -6.973 1 90 71 ALA A N 1
ATOM 557 C CA . ALA A 1 71 ? -7.477 -23.438 -8.195 1 90 71 ALA A CA 1
ATOM 558 C C . ALA A 1 71 ? -6.383 -24.5 -8.148 1 90 71 ALA A C 1
ATOM 560 O O . ALA A 1 71 ? -6.125 -25.188 -9.141 1 90 71 ALA A O 1
ATOM 561 N N . GLU A 1 72 ? -5.746 -24.641 -7.039 1 90.56 72 GLU A N 1
ATOM 562 C CA . GLU A 1 72 ? -4.691 -25.641 -6.879 1 90.56 72 GLU A CA 1
ATOM 563 C C . GLU A 1 72 ? -5.25 -27.047 -6.965 1 90.56 72 GLU A C 1
ATOM 565 O O . GLU A 1 72 ? -4.602 -27.953 -7.512 1 90.56 72 GLU A O 1
ATOM 570 N N . ARG A 1 73 ? -6.441 -27.25 -6.41 1 94.06 73 ARG A N 1
ATOM 571 C CA . ARG A 1 73 ? -7.074 -28.562 -6.469 1 94.06 73 ARG A CA 1
ATOM 572 C C . ARG A 1 73 ? -7.441 -28.938 -7.902 1 94.06 73 ARG A C 1
ATOM 574 O O . ARG A 1 73 ? -7.27 -30.078 -8.312 1 94.06 73 ARG A O 1
ATOM 581 N N . LEU A 1 74 ? -7.961 -27.938 -8.57 1 93.56 74 LEU A N 1
ATOM 582 C CA . LEU A 1 74 ? -8.281 -28.156 -9.977 1 93.56 74 LEU A CA 1
ATOM 583 C C . LEU A 1 74 ? -7.027 -28.469 -10.781 1 93.56 74 LEU A C 1
ATOM 585 O O . LEU A 1 74 ? -7.062 -29.281 -11.711 1 93.56 74 LEU A O 1
ATOM 589 N N . GLU A 1 75 ? -5.957 -27.781 -10.461 1 92.31 75 GLU A N 1
ATOM 590 C CA . GLU A 1 75 ? -4.676 -28.047 -11.102 1 92.31 75 GLU A CA 1
ATOM 591 C C . GLU A 1 75 ? -4.227 -29.484 -10.859 1 92.31 75 GLU A C 1
ATOM 593 O O . GLU A 1 75 ? -3.77 -30.156 -11.781 1 92.31 75 GLU A O 1
ATOM 598 N N . LEU A 1 76 ? -4.348 -29.891 -9.633 1 93.31 76 LEU A N 1
ATOM 599 C CA . LEU A 1 76 ? -3.982 -31.25 -9.266 1 93.31 76 LEU A CA 1
ATOM 600 C C . LEU A 1 76 ? -4.848 -32.281 -10.008 1 93.31 76 LEU A C 1
ATOM 602 O O . LEU A 1 76 ? -4.348 -33.281 -10.484 1 93.31 76 LEU A O 1
ATOM 606 N N . ALA A 1 77 ? -6.168 -32 -10.047 1 94.31 77 ALA A N 1
ATOM 607 C CA . ALA A 1 77 ? -7.086 -32.875 -10.789 1 94.31 77 ALA A CA 1
ATOM 608 C C . ALA A 1 77 ? -6.695 -32.938 -12.258 1 94.31 77 ALA A C 1
ATOM 610 O O . ALA A 1 77 ? -6.77 -34.031 -12.867 1 94.31 77 ALA A O 1
ATOM 611 N N . GLN A 1 78 ? -6.312 -31.844 -12.805 1 91 78 GLN A N 1
ATOM 612 C CA . GLN A 1 78 ? -5.902 -31.812 -14.211 1 91 78 GLN A CA 1
ATOM 613 C C . GLN A 1 78 ? -4.66 -32.656 -14.438 1 91 78 GLN A C 1
ATOM 615 O O . GLN A 1 78 ? -4.547 -33.344 -15.461 1 91 78 GLN A O 1
ATOM 620 N N . LYS A 1 79 ? -3.711 -32.656 -13.5 1 90.38 79 LYS A N 1
ATOM 621 C CA . LYS A 1 79 ? -2.479 -33.438 -13.609 1 90.38 79 LYS A CA 1
ATOM 622 C C . LYS A 1 79 ? -2.775 -34.938 -13.664 1 90.38 79 LYS A C 1
ATOM 624 O O . LYS A 1 79 ? -2.008 -35.719 -14.258 1 90.38 79 LYS A O 1
ATOM 629 N N . MET A 1 80 ? -3.918 -35.375 -13.102 1 91.69 80 MET A N 1
ATOM 630 C CA . MET A 1 80 ? -4.297 -36.781 -13.086 1 91.69 80 MET A CA 1
ATOM 631 C C . MET A 1 80 ? -4.719 -37.25 -14.477 1 91.69 80 MET A C 1
ATOM 633 O O . MET A 1 80 ? -4.879 -38.438 -14.719 1 91.69 80 MET A O 1
ATOM 637 N N . GLY A 1 81 ? -4.852 -36.312 -15.375 1 85.94 81 GLY A N 1
ATOM 638 C CA . GLY A 1 81 ? -5.219 -36.656 -16.734 1 85.94 81 GLY A CA 1
ATOM 639 C C . GLY A 1 81 ? -4.188 -37.531 -17.438 1 85.94 81 GLY A C 1
ATOM 640 O O . GLY A 1 81 ? -4.48 -38.156 -18.453 1 85.94 81 GLY A O 1
ATOM 641 N N . ILE A 1 82 ? -3.006 -37.562 -16.859 1 80.94 82 ILE A N 1
ATOM 642 C CA . ILE A 1 82 ? -1.921 -38.344 -17.438 1 80.94 82 ILE A CA 1
ATOM 643 C C . ILE A 1 82 ? -2.174 -39.844 -17.203 1 80.94 82 ILE A C 1
ATOM 645 O O . ILE A 1 82 ? -1.606 -40.688 -17.891 1 80.94 82 ILE A O 1
ATOM 649 N N . LEU A 1 83 ? -3.031 -40.094 -16.219 1 83.31 83 LEU A N 1
ATOM 650 C CA . LEU A 1 83 ? -3.33 -41.469 -15.914 1 83.31 83 LEU A CA 1
ATOM 651 C C . LEU A 1 83 ? -4.105 -42.125 -17.062 1 83.31 83 LEU A C 1
ATOM 653 O O . LEU A 1 83 ? -5.266 -41.781 -17.297 1 83.31 83 LEU A O 1
ATOM 657 N N . GLN A 1 84 ? -3.365 -42.781 -17.953 1 75.25 84 GLN A N 1
ATOM 658 C CA . GLN A 1 84 ? -3.992 -43.469 -19.062 1 75.25 84 GLN A CA 1
ATOM 659 C C . GLN A 1 84 ? -3.684 -44.969 -19.031 1 75.25 84 GLN A C 1
ATOM 661 O O . GLN A 1 84 ? -2.662 -45.375 -18.484 1 75.25 84 GLN A O 1
ATOM 666 N N . TRP A 1 85 ? -4.645 -45.719 -19.375 1 76.25 85 TRP A N 1
ATOM 667 C CA . TRP A 1 85 ? -4.516 -47.156 -19.422 1 76.25 85 TRP A CA 1
ATOM 668 C C . TRP A 1 85 ? -5.09 -47.719 -20.703 1 76.25 85 TRP A C 1
ATOM 670 O O . TRP A 1 85 ? -6.113 -47.25 -21.203 1 76.25 85 TRP A O 1
ATOM 680 N N . LYS A 1 86 ? -4.195 -48.5 -21.281 1 72.31 86 LYS A N 1
ATOM 681 C CA . LYS A 1 86 ? -4.68 -49.188 -22.469 1 72.31 86 LYS A CA 1
ATOM 682 C C . LYS A 1 86 ? -4.945 -50.656 -22.141 1 72.31 86 LYS A C 1
ATOM 684 O O . LYS A 1 86 ? -4.223 -51.281 -21.359 1 72.31 86 LYS A O 1
ATOM 689 N N . GLU A 1 87 ? -5.945 -51.219 -22.734 1 70.44 87 GLU A N 1
ATOM 690 C CA . GLU A 1 87 ? -6.363 -52.594 -22.5 1 70.44 87 GLU A CA 1
ATOM 691 C C . GLU A 1 87 ? -5.266 -53.594 -22.875 1 70.44 87 GLU A C 1
ATOM 693 O O . GLU A 1 87 ? -5.184 -54.688 -22.312 1 70.44 87 GLU A O 1
ATOM 698 N N . SER A 1 88 ? -4.426 -53.094 -23.719 1 70.44 88 SER A N 1
ATOM 699 C CA . SER A 1 88 ? -3.387 -54 -24.219 1 70.44 88 SER A CA 1
ATOM 700 C C . SER A 1 88 ? -2.184 -54 -23.281 1 70.44 88 SER A C 1
ATOM 702 O O . SER A 1 88 ? -1.295 -54.844 -23.422 1 70.44 88 SER A O 1
ATOM 704 N N . ASP A 1 89 ? -2.254 -53.312 -22.328 1 75 89 ASP A N 1
ATOM 705 C CA . ASP A 1 89 ? -1.1 -53.188 -21.453 1 75 89 ASP A CA 1
ATOM 706 C C . ASP A 1 89 ? -1.077 -54.344 -20.438 1 75 89 ASP A C 1
ATOM 708 O O . ASP A 1 89 ? -2.113 -54.688 -19.859 1 75 89 ASP A O 1
ATOM 712 N N . PHE A 1 90 ? 0.039 -54.969 -20.312 1 81.75 90 PHE A N 1
ATOM 713 C CA . PHE A 1 90 ? 0.224 -56.031 -19.344 1 81.75 90 PHE A CA 1
ATOM 714 C C . PHE A 1 90 ? 0.245 -55.469 -17.922 1 81.75 90 PHE A C 1
ATOM 716 O O . PHE A 1 90 ? -0.232 -56.125 -16.984 1 81.75 90 PHE A O 1
ATOM 723 N N . LYS A 1 91 ? 0.67 -54.281 -17.781 1 86.62 91 LYS A N 1
ATOM 724 C CA . LYS A 1 91 ? 0.707 -53.594 -16.484 1 86.62 91 LYS A CA 1
ATOM 725 C C . LYS A 1 91 ? -0.579 -52.812 -16.219 1 86.62 91 LYS A C 1
ATOM 727 O O . LYS A 1 91 ? -1.061 -52.094 -17.109 1 86.62 91 LYS A O 1
ATOM 732 N N . ILE A 1 92 ? -1.21 -53.062 -15.117 1 87.69 92 ILE A N 1
ATOM 733 C CA . ILE A 1 92 ? -2.434 -52.344 -14.734 1 87.69 92 ILE A CA 1
ATOM 734 C C . ILE A 1 92 ? -2.133 -51.375 -13.602 1 87.69 92 ILE A C 1
ATOM 736 O O . ILE A 1 92 ? -1.727 -51.781 -12.508 1 87.69 92 ILE A O 1
ATOM 740 N N . PRO A 1 93 ? -2.262 -50.188 -13.867 1 89.81 93 PRO A N 1
ATOM 741 C CA . PRO A 1 93 ? -1.966 -49.188 -12.82 1 89.81 93 PRO A CA 1
ATOM 742 C C . PRO A 1 93 ? -2.926 -49.281 -11.633 1 89.81 93 PRO A C 1
ATOM 744 O O . PRO A 1 93 ? -4.137 -49.406 -11.828 1 89.81 93 PRO A O 1
ATOM 747 N N . TYR A 1 94 ? -2.406 -49.344 -10.438 1 91.62 94 TYR A N 1
ATOM 748 C CA . TYR A 1 94 ? -3.215 -49.25 -9.227 1 91.62 94 TYR A CA 1
ATOM 749 C C . TYR A 1 94 ? -3.553 -47.812 -8.891 1 91.62 94 TYR A C 1
ATOM 751 O O . TYR A 1 94 ? -2.754 -47.125 -8.273 1 91.62 94 TYR A O 1
ATOM 759 N N . ILE A 1 95 ? -4.77 -47.406 -9.266 1 92.31 95 ILE A N 1
ATOM 760 C CA . ILE A 1 95 ? -5.184 -46 -9.086 1 92.31 95 ILE A CA 1
ATOM 761 C C . ILE A 1 95 ? -5.691 -45.812 -7.656 1 92.31 95 ILE A C 1
ATOM 763 O O . ILE A 1 95 ? -6.812 -46.188 -7.328 1 92.31 95 ILE A O 1
ATOM 767 N N . HIS A 1 96 ? -4.871 -45.312 -6.824 1 92.56 96 HIS A N 1
ATOM 768 C CA . HIS A 1 96 ? -5.152 -44.969 -5.43 1 92.56 96 HIS A CA 1
ATOM 769 C C . HIS A 1 96 ? -4.352 -43.75 -4.977 1 92.56 96 HIS A C 1
ATOM 771 O O . HIS A 1 96 ? -3.176 -43.625 -5.32 1 92.56 96 HIS A O 1
ATOM 777 N N . PRO A 1 97 ? -5 -42.906 -4.25 1 93.38 97 PRO A N 1
ATOM 778 C CA . PRO A 1 97 ? -4.312 -41.688 -3.828 1 93.38 97 PRO A CA 1
ATOM 779 C C . PRO A 1 97 ? -3.018 -41.969 -3.072 1 93.38 97 PRO A C 1
ATOM 781 O O . PRO A 1 97 ? -2.082 -41.156 -3.117 1 93.38 97 PRO A O 1
ATOM 784 N N . LYS A 1 98 ? -2.902 -43.031 -2.375 1 92.81 98 LYS A N 1
ATOM 785 C CA . LYS A 1 98 ? -1.709 -43.375 -1.607 1 92.81 98 LYS A CA 1
ATOM 786 C C . LYS A 1 98 ? -0.607 -43.938 -2.516 1 92.81 98 LYS A C 1
ATOM 788 O O . LYS A 1 98 ? 0.556 -44 -2.113 1 92.81 98 LYS A O 1
ATOM 793 N N . ASN A 1 99 ? -0.946 -44.312 -3.746 1 93.88 99 ASN A N 1
ATOM 794 C CA . ASN A 1 99 ? 0.002 -44.906 -4.668 1 93.88 99 ASN A CA 1
ATOM 795 C C . ASN A 1 99 ? 0.438 -43.938 -5.758 1 93.88 99 ASN A C 1
ATOM 797 O O . ASN A 1 99 ? 1.171 -44.312 -6.672 1 93.88 99 ASN A O 1
ATOM 801 N N . ILE A 1 100 ? -0.073 -42.719 -5.738 1 94.38 100 ILE A N 1
ATOM 802 C CA . ILE A 1 100 ? 0.256 -41.719 -6.742 1 94.38 100 ILE A CA 1
ATOM 803 C C . ILE A 1 100 ? 1.123 -40.625 -6.117 1 94.38 100 ILE A C 1
ATOM 805 O O . ILE A 1 100 ? 0.79 -40.094 -5.059 1 94.38 100 ILE A O 1
ATOM 809 N N . PHE A 1 101 ? 2.219 -40.406 -6.711 1 92.56 101 PHE A N 1
ATOM 810 C CA . PHE A 1 101 ? 3.143 -39.375 -6.234 1 92.56 101 PHE A CA 1
ATOM 811 C C . PHE A 1 101 ? 3.271 -38.25 -7.246 1 92.56 101 PHE A C 1
ATOM 813 O O . PHE A 1 101 ? 3.32 -38.5 -8.453 1 92.56 101 PHE A O 1
ATOM 820 N N . VAL A 1 102 ? 3.205 -37.062 -6.727 1 90.44 102 VAL A N 1
ATOM 821 C CA . VAL A 1 102 ? 3.254 -35.875 -7.586 1 90.44 102 VAL A CA 1
ATOM 822 C C . VAL A 1 102 ? 4.535 -35.094 -7.309 1 90.44 102 VAL A C 1
ATOM 824 O O . VAL A 1 102 ? 4.812 -34.719 -6.168 1 90.44 102 VAL A O 1
ATOM 827 N N . GLN A 1 103 ? 5.324 -34.906 -8.242 1 86.31 103 GLN A N 1
ATOM 828 C CA . GLN A 1 103 ? 6.535 -34.094 -8.203 1 86.31 103 GLN A CA 1
ATOM 829 C C . GLN A 1 103 ? 6.41 -32.875 -9.125 1 86.31 103 GLN A C 1
ATOM 831 O O . GLN A 1 103 ? 6.816 -32.938 -10.289 1 86.31 103 GLN A O 1
ATOM 836 N N . GLY A 1 104 ? 5.969 -31.812 -8.594 1 81.06 104 GLY A N 1
ATOM 837 C CA . GLY A 1 104 ? 5.703 -30.656 -9.438 1 81.06 104 GLY A CA 1
ATOM 838 C C . GLY A 1 104 ? 4.594 -30.906 -10.445 1 81.06 104 GLY A C 1
ATOM 839 O O . GLY A 1 104 ? 3.428 -31.031 -10.07 1 81.06 104 GLY A O 1
ATOM 840 N N . ASN A 1 105 ? 4.977 -31.094 -11.711 1 83.25 105 ASN A N 1
ATOM 841 C CA . ASN A 1 105 ? 3.979 -31.312 -12.758 1 83.25 105 ASN A CA 1
ATOM 842 C C . ASN A 1 105 ? 4.023 -32.719 -13.297 1 83.25 105 ASN A C 1
ATOM 844 O O . ASN A 1 105 ? 3.338 -33.062 -14.273 1 83.25 105 ASN A O 1
ATOM 848 N N . ILE A 1 106 ? 4.738 -33.531 -12.555 1 82.25 106 ILE A N 1
ATOM 849 C CA . ILE A 1 106 ? 4.863 -34.938 -12.977 1 82.25 106 ILE A CA 1
ATOM 850 C C . ILE A 1 106 ? 4.125 -35.844 -11.992 1 82.25 106 ILE A C 1
ATOM 852 O O . ILE A 1 106 ? 4.227 -35.656 -10.781 1 82.25 106 ILE A O 1
ATOM 856 N N . VAL A 1 107 ? 3.328 -36.688 -12.562 1 88.69 107 VAL A N 1
ATOM 857 C CA . VAL A 1 107 ? 2.596 -37.656 -11.758 1 88.69 107 VAL A CA 1
ATOM 858 C C . VAL A 1 107 ? 3.168 -39.062 -11.977 1 88.69 107 VAL A C 1
ATOM 860 O O . VAL A 1 107 ? 3.395 -39.469 -13.125 1 88.69 107 VAL A O 1
ATOM 863 N N . LYS A 1 108 ? 3.482 -39.75 -10.953 1 87.31 108 LYS A N 1
ATOM 864 C CA . LYS A 1 108 ? 4.039 -41.094 -11.055 1 87.31 108 LYS A CA 1
ATOM 865 C C . LYS A 1 108 ? 3.242 -42.094 -10.203 1 87.31 108 LYS A C 1
ATOM 867 O O . LYS A 1 108 ? 2.867 -41.781 -9.07 1 87.31 108 LYS A O 1
ATOM 872 N N . ILE A 1 109 ? 2.928 -43.188 -10.812 1 90.19 109 ILE A N 1
ATOM 873 C CA . ILE A 1 109 ? 2.318 -44.281 -10.086 1 90.19 109 ILE A CA 1
ATOM 874 C C . ILE A 1 109 ? 3.395 -45.312 -9.688 1 90.19 109 ILE A C 1
ATOM 876 O O . ILE A 1 109 ? 4.234 -45.688 -10.508 1 90.19 109 ILE A O 1
ATOM 880 N N . LEU A 1 110 ? 3.434 -45.719 -8.531 1 90.56 110 LEU A N 1
ATOM 881 C CA . LEU A 1 110 ? 4.492 -46.594 -8.047 1 90.56 110 LEU A CA 1
ATOM 882 C C . LEU A 1 110 ? 4.145 -48.062 -8.289 1 90.56 110 LEU A C 1
ATOM 884 O O . LEU A 1 110 ? 4.875 -48.781 -8.984 1 90.56 110 LEU A O 1
ATOM 888 N N . HIS A 1 111 ? 2.998 -48.438 -7.855 1 91.69 111 HIS A N 1
ATOM 889 C CA . HIS A 1 111 ? 2.631 -49.844 -7.934 1 91.69 111 HIS A CA 1
ATOM 890 C C . HIS A 1 111 ? 1.721 -50.125 -9.125 1 91.69 111 HIS A C 1
ATOM 892 O O . HIS A 1 111 ? 0.765 -49.375 -9.367 1 91.69 111 HIS A O 1
ATOM 898 N N . TYR A 1 112 ? 2.045 -51.031 -9.867 1 90.19 112 TYR A N 1
ATOM 899 C CA . TYR A 1 112 ? 1.233 -51.562 -10.961 1 90.19 112 TYR A CA 1
ATOM 900 C C . TYR A 1 112 ? 0.898 -53.031 -10.742 1 90.19 112 TYR A C 1
ATOM 902 O O . TYR A 1 112 ? 1.709 -53.781 -10.195 1 90.19 112 TYR A O 1
ATOM 910 N N . GLY A 1 113 ? -0.282 -53.344 -11.086 1 90.12 113 GLY A N 1
ATOM 911 C CA . GLY A 1 113 ? -0.629 -54.75 -11.102 1 90.12 113 GLY A CA 1
ATOM 912 C C . GLY A 1 113 ? -0.285 -55.438 -12.414 1 90.12 113 GLY A C 1
ATOM 913 O O . GLY A 1 113 ? 0.16 -54.781 -13.359 1 90.12 113 GLY A O 1
ATOM 914 N N . LEU A 1 114 ? -0.356 -56.75 -12.414 1 90.62 114 LEU A N 1
ATOM 915 C CA . LEU A 1 114 ? -0.113 -57.562 -13.609 1 90.62 114 LEU A CA 1
ATOM 916 C C . LEU A 1 114 ? -1.331 -58.406 -13.945 1 90.62 114 LEU A C 1
ATOM 918 O O . LEU A 1 114 ? -1.905 -59.062 -13.07 1 90.62 114 LEU A O 1
ATOM 922 N N . ILE A 1 115 ? -1.642 -58.312 -15.234 1 88.5 115 ILE A N 1
ATOM 923 C CA . ILE A 1 115 ? -2.842 -59 -15.688 1 88.5 115 ILE A CA 1
ATOM 924 C C . ILE A 1 115 ? -2.752 -60.469 -15.312 1 88.5 115 ILE A C 1
ATOM 926 O O . ILE A 1 115 ? -1.812 -61.156 -15.711 1 88.5 115 ILE A O 1
ATOM 930 N N . GLY A 1 116 ? -3.646 -60.938 -14.492 1 87.69 116 GLY A N 1
ATOM 931 C CA . GLY A 1 116 ? -3.781 -62.344 -14.141 1 87.69 116 GLY A CA 1
ATOM 932 C C . GLY A 1 116 ? -2.705 -62.812 -13.188 1 87.69 116 GLY A C 1
ATOM 933 O O . GLY A 1 116 ? -2.654 -64 -12.844 1 87.69 116 GLY A O 1
ATOM 934 N N . ILE A 1 117 ? -1.844 -62.031 -12.68 1 90.94 117 ILE A N 1
ATOM 935 C CA . ILE A 1 117 ? -0.708 -62.469 -11.875 1 90.94 117 ILE A CA 1
ATOM 936 C C . ILE A 1 117 ? -0.72 -61.75 -10.523 1 90.94 117 ILE A C 1
ATOM 938 O O . ILE A 1 117 ? -0.568 -62.406 -9.477 1 90.94 117 ILE A O 1
ATOM 942 N N . MET A 1 118 ? -0.895 -60.5 -10.594 1 91.88 118 MET A N 1
ATOM 943 C CA . MET A 1 118 ? -0.788 -59.688 -9.375 1 91.88 118 MET A CA 1
ATOM 944 C C . MET A 1 118 ? -1.849 -58.594 -9.352 1 91.88 118 MET A C 1
ATOM 946 O O . MET A 1 118 ? -2.137 -57.969 -10.375 1 91.88 118 MET A O 1
ATOM 950 N N . GLU A 1 119 ? -2.314 -58.312 -8.156 1 88.12 119 GLU A N 1
ATOM 951 C CA . GLU A 1 119 ? -3.369 -57.312 -8 1 88.12 119 GLU A CA 1
ATOM 952 C C . GLU A 1 119 ? -2.826 -55.875 -8.211 1 88.12 119 GLU A C 1
ATOM 954 O O . GLU A 1 119 ? -1.748 -55.562 -7.719 1 88.12 119 GLU A O 1
ATOM 959 N N . PRO A 1 120 ? -3.619 -55.094 -8.82 1 88.31 120 PRO A N 1
ATOM 960 C CA . PRO A 1 120 ? -4.891 -55.344 -9.492 1 88.31 120 PRO A CA 1
ATOM 961 C C . PRO A 1 120 ? -4.719 -56.219 -10.75 1 88.31 120 PRO A C 1
ATOM 963 O O . PRO A 1 120 ? -3.787 -56 -11.531 1 88.31 120 PRO A O 1
ATOM 966 N N . MET A 1 121 ? -5.688 -57.156 -11.016 1 85.31 121 MET A N 1
ATOM 967 C CA . MET A 1 121 ? -5.484 -58.188 -12.047 1 85.31 121 MET A CA 1
ATOM 968 C C . MET A 1 121 ? -6.367 -57.906 -13.266 1 85.31 121 MET A C 1
ATOM 970 O O . MET A 1 121 ? -6.129 -58.438 -14.344 1 85.31 121 MET A O 1
ATOM 974 N N . ASP A 1 122 ? -7.336 -57.125 -13.062 1 83.44 122 ASP A N 1
ATOM 975 C CA . ASP A 1 122 ? -8.227 -56.812 -14.172 1 83.44 122 ASP A CA 1
ATOM 976 C C . ASP A 1 122 ? -8.688 -55.344 -14.102 1 83.44 122 ASP A C 1
ATOM 978 O O . ASP A 1 122 ? -8.812 -54.781 -13.016 1 83.44 122 ASP A O 1
ATOM 982 N N . LEU A 1 123 ? -8.625 -54.781 -15.234 1 81.94 123 LEU A N 1
ATOM 983 C CA . LEU A 1 123 ? -9.117 -53.406 -15.391 1 81.94 123 LEU A CA 1
ATOM 984 C C . LEU A 1 123 ? -9.836 -53.219 -16.719 1 81.94 123 LEU A C 1
ATOM 986 O O . LEU A 1 123 ? -9.352 -53.688 -17.766 1 81.94 123 LEU A O 1
ATOM 990 N N . ASN A 1 124 ? -11.094 -52.875 -16.625 1 86 124 ASN A N 1
ATOM 991 C CA . ASN A 1 124 ? -11.828 -52.562 -17.844 1 86 124 ASN A CA 1
ATOM 992 C C . ASN A 1 124 ? -12.086 -51.062 -17.984 1 86 124 ASN A C 1
ATOM 994 O O . ASN A 1 124 ? -11.773 -50.281 -17.062 1 86 124 ASN A O 1
ATOM 998 N N . GLU A 1 125 ? -12.531 -50.688 -19.062 1 87.25 125 GLU A N 1
ATOM 999 C CA . GLU A 1 125 ? -12.742 -49.281 -19.359 1 87.25 125 GLU A CA 1
ATOM 1000 C C . GLU A 1 125 ? -13.742 -48.656 -18.391 1 87.25 125 GLU A C 1
ATOM 1002 O O . GLU A 1 125 ? -13.57 -47.531 -17.938 1 87.25 125 GLU A O 1
ATOM 1007 N N . GLN A 1 126 ? -14.75 -49.406 -18.062 1 87.75 126 GLN A N 1
ATOM 1008 C CA . GLN A 1 126 ? -15.789 -48.906 -17.188 1 87.75 126 GLN A CA 1
ATOM 1009 C C . GLN A 1 126 ? -15.273 -48.719 -15.758 1 87.75 126 GLN A C 1
ATOM 1011 O O . GLN A 1 126 ? -15.539 -47.719 -15.109 1 87.75 126 GLN A O 1
ATOM 1016 N N . THR A 1 127 ? -14.516 -49.75 -15.297 1 89.06 127 THR A N 1
ATOM 1017 C CA . THR A 1 127 ? -13.969 -49.656 -13.945 1 89.06 127 THR A CA 1
ATOM 1018 C C . THR A 1 127 ? -12.891 -48.594 -13.852 1 89.06 127 THR A C 1
ATOM 1020 O O . THR A 1 127 ? -12.734 -47.938 -12.812 1 89.06 127 THR A O 1
ATOM 1023 N N . PHE A 1 128 ? -12.156 -48.438 -14.938 1 91.44 128 PHE A N 1
ATOM 1024 C CA . PHE A 1 128 ? -11.133 -47.406 -14.977 1 91.44 128 PHE A CA 1
ATOM 1025 C C . PHE A 1 128 ? -11.766 -46 -14.852 1 91.44 128 PHE A C 1
ATOM 1027 O O . PHE A 1 128 ? -11.32 -45.188 -14.047 1 91.44 128 PHE A O 1
ATOM 1034 N N . LEU A 1 129 ? -12.844 -45.875 -15.664 1 92.38 129 LEU A N 1
ATOM 1035 C CA . LEU A 1 129 ? -13.523 -44.594 -15.648 1 92.38 129 LEU A CA 1
ATOM 1036 C C . LEU A 1 129 ? -14.102 -44.281 -14.273 1 92.38 129 LEU A C 1
ATOM 1038 O O . LEU A 1 129 ? -13.984 -43.156 -13.773 1 92.38 129 LEU A O 1
ATOM 1042 N N . ALA A 1 130 ? -14.734 -45.25 -13.664 1 91.75 130 ALA A N 1
ATOM 1043 C CA . ALA A 1 130 ? -15.328 -45.094 -12.344 1 91.75 130 ALA A CA 1
ATOM 1044 C C . ALA A 1 130 ? -14.273 -44.75 -11.297 1 91.75 130 ALA A C 1
ATOM 1046 O O . ALA A 1 130 ? -14.484 -43.875 -10.453 1 91.75 130 ALA A O 1
ATOM 1047 N N . THR A 1 131 ? -13.125 -45.469 -11.352 1 92.44 131 THR A N 1
ATOM 1048 C CA . THR A 1 131 ? -12.031 -45.219 -10.422 1 92.44 131 THR A CA 1
ATOM 1049 C C . THR A 1 131 ? -11.445 -43.812 -10.641 1 92.44 131 THR A C 1
ATOM 1051 O O . THR A 1 131 ? -11.117 -43.125 -9.68 1 92.44 131 THR A O 1
ATOM 1054 N N . TYR A 1 132 ? -11.328 -43.469 -11.906 1 93.69 132 TYR A N 1
ATOM 1055 C CA . TYR A 1 132 ? -10.789 -42.156 -12.25 1 93.69 132 TYR A CA 1
ATOM 1056 C C . TYR A 1 132 ? -11.703 -41.062 -11.742 1 93.69 132 TYR A C 1
ATOM 1058 O O . TYR A 1 132 ? -11.227 -40.062 -11.172 1 93.69 132 TYR A O 1
ATOM 1066 N N . LYS A 1 133 ? -12.961 -41.25 -11.977 1 94.88 133 LYS A N 1
ATOM 1067 C CA . LYS A 1 133 ? -13.93 -40.281 -11.492 1 94.88 133 LYS A CA 1
ATOM 1068 C C . LYS A 1 133 ? -13.859 -40.125 -9.977 1 94.88 133 LYS A C 1
ATOM 1070 O O . LYS A 1 133 ? -13.891 -39.031 -9.445 1 94.88 133 LYS A O 1
ATOM 1075 N N . ALA A 1 134 ? -13.766 -41.219 -9.289 1 94.81 134 ALA A N 1
ATOM 1076 C CA . ALA A 1 134 ? -13.656 -41.219 -7.832 1 94.81 134 ALA A CA 1
ATOM 1077 C C . ALA A 1 134 ? -12.398 -40.469 -7.383 1 94.81 134 ALA A C 1
ATOM 1079 O O . ALA A 1 134 ? -12.422 -39.75 -6.398 1 94.81 134 ALA A O 1
ATOM 1080 N N . LEU A 1 135 ? -11.336 -40.719 -8.094 1 95.44 135 LEU A N 1
ATOM 1081 C CA . LEU A 1 135 ? -10.07 -40.031 -7.785 1 95.44 135 LEU A CA 1
ATOM 1082 C C . LEU A 1 135 ? -10.203 -38.531 -7.918 1 95.44 135 LEU A C 1
ATOM 1084 O O . LEU A 1 135 ? -9.797 -37.781 -7.023 1 95.44 135 LEU A O 1
ATOM 1088 N N . ILE A 1 136 ? -10.781 -38.062 -9.016 1 95.56 136 ILE A N 1
ATOM 1089 C CA . ILE A 1 136 ? -10.938 -36.656 -9.297 1 95.56 136 ILE A CA 1
ATOM 1090 C C . ILE A 1 136 ? -11.812 -36 -8.227 1 95.56 136 ILE A C 1
ATOM 1092 O O . ILE A 1 136 ? -11.477 -34.938 -7.699 1 95.56 136 ILE A O 1
ATOM 1096 N N . VAL A 1 137 ? -12.906 -36.688 -7.926 1 95.38 137 VAL A N 1
ATOM 1097 C CA . VAL A 1 137 ? -13.828 -36.156 -6.93 1 95.38 137 VAL A CA 1
ATOM 1098 C C . VAL A 1 137 ? -13.141 -36.094 -5.57 1 95.38 137 VAL A C 1
ATOM 1100 O O . VAL A 1 137 ? -13.328 -35.125 -4.816 1 95.38 137 VAL A O 1
ATOM 1103 N N . SER A 1 138 ? -12.328 -37.031 -5.223 1 94.75 138 SER A N 1
ATOM 1104 C CA . SER A 1 138 ? -11.609 -37.062 -3.953 1 94.75 138 SER A CA 1
ATOM 1105 C C . SER A 1 138 ? -10.625 -35.906 -3.865 1 94.75 138 SER A C 1
ATOM 1107 O O . SER A 1 138 ? -10.328 -35.406 -2.773 1 94.75 138 SER A O 1
ATOM 1109 N N . ILE A 1 139 ? -10.078 -35.438 -4.961 1 95.75 139 ILE A N 1
ATOM 1110 C CA . ILE A 1 139 ? -9.133 -34.344 -5.012 1 95.75 139 ILE A CA 1
ATOM 1111 C C . ILE A 1 139 ? -9.883 -33.031 -4.82 1 95.75 139 ILE A C 1
ATOM 1113 O O . ILE A 1 139 ? -9.438 -32.156 -4.059 1 95.75 139 ILE A O 1
ATOM 1117 N N . LEU A 1 140 ? -11.023 -32.969 -5.488 1 94.94 140 LEU A N 1
ATOM 1118 C CA . LEU A 1 140 ? -11.773 -31.703 -5.492 1 94.94 140 LEU A CA 1
ATOM 1119 C C . LEU A 1 140 ? -12.539 -31.531 -4.188 1 94.94 140 LEU A C 1
ATOM 1121 O O . LEU A 1 140 ? -12.75 -30.406 -3.734 1 94.94 140 LEU A O 1
ATOM 1125 N N . ARG A 1 141 ? -13 -32.688 -3.676 1 93.88 141 ARG A N 1
ATOM 1126 C CA . ARG A 1 141 ? -13.68 -32.688 -2.383 1 93.88 141 ARG A CA 1
ATOM 1127 C C . ARG A 1 141 ? -12.945 -33.594 -1.394 1 93.88 141 ARG A C 1
ATOM 1129 O O . ARG A 1 141 ? -13.297 -34.781 -1.229 1 93.88 141 ARG A O 1
ATOM 1136 N N . PRO A 1 142 ? -11.984 -32.969 -0.665 1 91.94 142 PRO A N 1
ATOM 1137 C CA . PRO A 1 142 ? -11.125 -33.812 0.195 1 91.94 142 PRO A CA 1
ATOM 1138 C C . PRO A 1 142 ? -11.883 -34.438 1.366 1 91.94 142 PRO A C 1
ATOM 1140 O O . PRO A 1 142 ? -11.391 -35.375 1.988 1 91.94 142 PRO A O 1
ATOM 1143 N N . LYS A 1 143 ? -13.039 -34 1.7 1 90.69 143 LYS A N 1
ATOM 1144 C CA . LYS A 1 143 ? -13.828 -34.531 2.805 1 90.69 143 LYS A CA 1
ATOM 1145 C C . LYS A 1 143 ? -14.422 -35.906 2.445 1 90.69 143 LYS A C 1
ATOM 1147 O O . LYS A 1 143 ? -14.82 -36.656 3.328 1 90.69 143 LYS A O 1
ATOM 1152 N N . LEU A 1 144 ? -14.547 -36.094 1.168 1 90.75 144 LEU A N 1
ATOM 1153 C CA . LEU A 1 144 ? -15.094 -37.375 0.709 1 90.75 144 LEU A CA 1
ATOM 1154 C C . LEU A 1 144 ? -13.992 -38.406 0.545 1 90.75 144 LEU A C 1
ATOM 1156 O O . LEU A 1 144 ? -13.016 -38.188 -0.171 1 90.75 144 LEU A O 1
ATOM 1160 N N . ASP A 1 145 ? -14.102 -39.438 1.2 1 88.81 145 ASP A N 1
ATOM 1161 C CA . ASP A 1 145 ? -13.102 -40.5 1.143 1 88.81 145 ASP A CA 1
ATOM 1162 C C . ASP A 1 145 ? -13.125 -41.219 -0.208 1 88.81 145 ASP A C 1
ATOM 1164 O O . ASP A 1 145 ? -14.203 -41.531 -0.73 1 88.81 145 ASP A O 1
ATOM 1168 N N . PHE A 1 146 ? -11.977 -41.5 -0.729 1 92.44 146 PHE A N 1
ATOM 1169 C CA . PHE A 1 146 ? -11.828 -42.125 -2.031 1 92.44 146 PHE A CA 1
ATOM 1170 C C . PHE A 1 146 ? -12.523 -43.5 -2.051 1 92.44 146 PHE A C 1
ATOM 1172 O O . PHE A 1 146 ? -13.266 -43.781 -2.986 1 92.44 146 PHE A O 1
ATOM 1179 N N . ASP A 1 147 ? -12.336 -44.312 -1.038 1 88.19 147 ASP A N 1
ATOM 1180 C CA . ASP A 1 147 ? -12.859 -45.688 -0.984 1 88.19 147 ASP A CA 1
ATOM 1181 C C . ASP A 1 147 ? -14.383 -45.688 -0.967 1 88.19 147 ASP A C 1
ATOM 1183 O O . ASP A 1 147 ? -15.016 -46.594 -1.532 1 88.19 147 ASP A O 1
ATOM 1187 N N . LEU A 1 148 ? -14.93 -44.719 -0.372 1 87.06 148 LEU A N 1
ATOM 1188 C CA . LEU A 1 148 ? -16.375 -44.594 -0.309 1 87.06 148 LEU A CA 1
ATOM 1189 C C . LEU A 1 148 ? -16.938 -44.125 -1.649 1 87.06 148 LEU A C 1
ATOM 1191 O O . LEU A 1 148 ? -18.062 -44.531 -2.023 1 87.06 148 LEU A O 1
ATOM 1195 N N . LEU A 1 149 ? -16.172 -43.406 -2.395 1 89.94 149 LEU A N 1
ATOM 1196 C CA . LEU A 1 149 ? -16.625 -42.812 -3.652 1 89.94 149 LEU A CA 1
ATOM 1197 C C . LEU A 1 149 ? -16.672 -43.875 -4.758 1 89.94 149 LEU A C 1
ATOM 1199 O O . LEU A 1 149 ? -17.469 -43.781 -5.688 1 89.94 149 LEU A O 1
ATOM 1203 N N . ILE A 1 150 ? -15.859 -44.906 -4.68 1 86.5 150 ILE A N 1
ATOM 1204 C CA . ILE A 1 150 ? -15.789 -45.906 -5.715 1 86.5 150 ILE A CA 1
ATOM 1205 C C . ILE A 1 150 ? -17.156 -46.562 -5.887 1 86.5 150 ILE A C 1
ATOM 1207 O O . ILE A 1 150 ? -17.594 -46.812 -7.012 1 86.5 150 ILE A O 1
ATOM 1211 N N . ASP A 1 151 ? -17.859 -46.781 -4.832 1 84.25 151 ASP A N 1
ATOM 1212 C CA . ASP A 1 151 ? -19.125 -47.5 -4.91 1 84.25 151 ASP A CA 1
ATOM 1213 C C . ASP A 1 151 ? -20.312 -46.531 -4.719 1 84.25 151 ASP A C 1
ATOM 1215 O O . ASP A 1 151 ? -21.469 -46.938 -4.898 1 84.25 151 ASP A O 1
ATOM 1219 N N . GLY A 1 152 ? -20.031 -45.219 -4.465 1 84.62 152 GLY A N 1
ATOM 1220 C CA . GLY A 1 152 ? -21.172 -44.406 -4.055 1 84.62 152 GLY A CA 1
ATOM 1221 C C . GLY A 1 152 ? -21.125 -43 -4.609 1 84.62 152 GLY A C 1
ATOM 1222 O O . GLY A 1 152 ? -21.641 -42.062 -3.994 1 84.62 152 GLY A O 1
ATOM 1223 N N . ILE A 1 153 ? -20.438 -42.781 -5.699 1 87.38 153 ILE A N 1
ATOM 1224 C CA . ILE A 1 153 ? -20.266 -41.406 -6.207 1 87.38 153 ILE A CA 1
ATOM 1225 C C . ILE A 1 153 ? -21.625 -40.844 -6.582 1 87.38 153 ILE A C 1
ATOM 1227 O O . ILE A 1 153 ? -21.844 -39.625 -6.434 1 87.38 153 ILE A O 1
ATOM 1231 N N . SER A 1 154 ? -22.609 -41.719 -6.941 1 87.75 154 SER A N 1
ATOM 1232 C CA . SER A 1 154 ? -23.906 -41.25 -7.43 1 87.75 154 SER A CA 1
ATOM 1233 C C . SER A 1 154 ? -24.797 -40.781 -6.285 1 87.75 154 SER A C 1
ATOM 1235 O O . 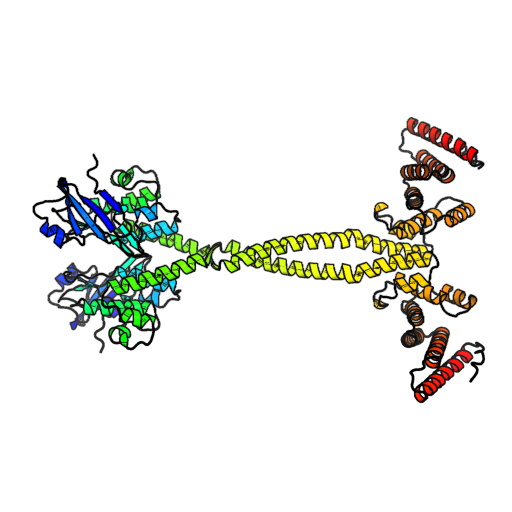SER A 1 154 ? -25.766 -40.062 -6.508 1 87.75 154 SER A O 1
ATOM 1237 N N . SER A 1 155 ? -24.438 -41.094 -5.066 1 88.75 155 SER A N 1
ATOM 1238 C CA . SER A 1 155 ? -25.281 -40.781 -3.92 1 88.75 155 SER A CA 1
ATOM 1239 C C . SER A 1 155 ? -24.953 -39.375 -3.363 1 88.75 155 SER A C 1
ATOM 1241 O O . SER A 1 155 ? -25.672 -38.844 -2.529 1 88.75 155 SER A O 1
ATOM 1243 N N . ILE A 1 156 ? -23.922 -38.844 -3.893 1 88.62 156 ILE A N 1
ATOM 1244 C CA . ILE A 1 156 ? -23.453 -37.594 -3.338 1 88.62 156 ILE A CA 1
ATOM 1245 C C . ILE A 1 156 ? -24.219 -36.438 -3.992 1 88.62 156 ILE A C 1
ATOM 1247 O O . ILE A 1 156 ? -24.328 -36.375 -5.219 1 88.62 156 ILE A O 1
ATOM 1251 N N . ARG A 1 157 ? -24.797 -35.438 -3.146 1 84.88 157 ARG A N 1
ATOM 1252 C CA . ARG A 1 157 ? -25.609 -34.312 -3.621 1 84.88 157 ARG A CA 1
ATOM 1253 C C . ARG A 1 157 ? -24.766 -33.031 -3.754 1 84.88 157 ARG A C 1
ATOM 1255 O O . ARG A 1 157 ? -24.969 -32.062 -3.033 1 84.88 157 ARG A O 1
ATOM 1262 N N . ASP A 1 158 ? -23.766 -33.156 -4.492 1 90.81 158 ASP A N 1
ATOM 1263 C CA . ASP A 1 158 ? -22.906 -32.031 -4.859 1 90.81 158 ASP A CA 1
ATOM 1264 C C . ASP A 1 158 ? -22.906 -31.828 -6.371 1 90.81 158 ASP A C 1
ATOM 1266 O O . ASP A 1 158 ? -22.719 -32.781 -7.141 1 90.81 158 ASP A O 1
ATOM 1270 N N . GLN A 1 159 ? -23.203 -30.578 -6.738 1 92.38 159 GLN A N 1
ATOM 1271 C CA . GLN A 1 159 ? -23.375 -30.281 -8.156 1 92.38 159 GLN A CA 1
ATOM 1272 C C . GLN A 1 159 ? -22.141 -30.688 -8.953 1 92.38 159 GLN A C 1
ATOM 1274 O O . GLN A 1 159 ? -22.25 -31.297 -10.023 1 92.38 159 GLN A O 1
ATOM 1279 N N . LEU A 1 160 ? -20.953 -30.344 -8.484 1 91.88 160 LEU A N 1
ATOM 1280 C CA . LEU A 1 160 ? -19.703 -30.688 -9.156 1 91.88 160 LEU A CA 1
ATOM 1281 C C . LEU A 1 160 ? -19.547 -32.188 -9.281 1 91.88 160 LEU A C 1
ATOM 1283 O O . LEU A 1 160 ? -19.156 -32.688 -10.336 1 91.88 160 LEU A O 1
ATOM 1287 N N . VAL A 1 161 ? -19.844 -32.938 -8.234 1 92.75 161 VAL A N 1
ATOM 1288 C CA . VAL A 1 161 ? -19.734 -34.375 -8.211 1 92.75 161 VAL A CA 1
ATOM 1289 C C . VAL A 1 161 ? -20.719 -35 -9.203 1 92.75 161 VAL A C 1
ATOM 1291 O O . VAL A 1 161 ? -20.375 -35.938 -9.93 1 92.75 161 VAL A O 1
ATOM 1294 N N . GLN A 1 162 ? -21.859 -34.438 -9.258 1 93.81 162 GLN A N 1
ATOM 1295 C CA . GLN A 1 162 ? -22.891 -34.938 -10.172 1 93.81 162 GLN A CA 1
ATOM 1296 C C . GLN A 1 162 ? -22.5 -34.656 -11.625 1 93.81 162 GLN A C 1
ATOM 1298 O O . GLN A 1 162 ? -22.766 -35.5 -12.5 1 93.81 162 GLN A O 1
ATOM 1303 N N . ASP A 1 163 ? -21.922 -33.531 -11.844 1 94.44 163 ASP A N 1
ATOM 1304 C CA . ASP A 1 163 ? -21.438 -33.219 -13.188 1 94.44 163 ASP A CA 1
ATOM 1305 C C . ASP A 1 163 ? -20.391 -34.219 -13.648 1 94.44 163 ASP A C 1
ATOM 1307 O O . ASP A 1 163 ? -20.391 -34.656 -14.805 1 94.44 163 ASP A O 1
ATOM 1311 N N . ILE A 1 164 ? -19.453 -34.531 -12.781 1 94.75 164 ILE A N 1
ATOM 1312 C CA . ILE A 1 164 ? -18.375 -35.438 -13.102 1 94.75 164 ILE A CA 1
ATOM 1313 C C . ILE A 1 164 ? -18.938 -36.844 -13.273 1 94.75 164 ILE A C 1
ATOM 1315 O O . ILE A 1 164 ? -18.547 -37.594 -14.188 1 94.75 164 ILE A O 1
ATOM 1319 N N . ASP A 1 165 ? -19.891 -37.25 -12.391 1 93.19 165 ASP A N 1
ATOM 1320 C CA . ASP A 1 165 ? -20.531 -38.562 -12.461 1 93.19 165 ASP A CA 1
ATOM 1321 C C . ASP A 1 165 ? -21.328 -38.719 -13.758 1 93.19 165 ASP A C 1
ATOM 1323 O O . ASP A 1 165 ? -21.453 -39.844 -14.281 1 93.19 165 ASP A O 1
ATOM 1327 N N . ALA A 1 166 ? -21.875 -37.656 -14.273 1 93.5 166 ALA A N 1
ATOM 1328 C CA . ALA A 1 166 ? -22.703 -37.656 -15.477 1 93.5 166 ALA A CA 1
ATOM 1329 C C . ALA A 1 166 ? -21.859 -37.875 -16.734 1 93.5 166 ALA A C 1
ATOM 1331 O O . ALA A 1 166 ? -22.375 -38.25 -17.781 1 93.5 166 ALA A O 1
ATOM 1332 N N . CYS A 1 167 ? -20.531 -37.719 -16.641 1 93.94 167 CYS A N 1
ATOM 1333 C CA . CYS A 1 167 ? -19.641 -37.938 -17.766 1 93.94 167 CYS A CA 1
ATOM 1334 C C . CYS A 1 167 ? -19.578 -39.406 -18.156 1 93.94 167 CYS A C 1
ATOM 1336 O O . CYS A 1 167 ? -19.484 -40.281 -17.281 1 93.94 167 CYS A O 1
ATOM 1338 N N . LYS A 1 168 ? -19.609 -39.688 -19.375 1 93.62 168 LYS A N 1
ATOM 1339 C CA . LYS A 1 168 ? -19.703 -41.062 -19.828 1 93.62 168 LYS A CA 1
ATOM 1340 C C . LYS A 1 168 ? -18.359 -41.562 -20.312 1 93.62 168 LYS A C 1
ATOM 1342 O O . LYS A 1 168 ? -18.156 -42.781 -20.453 1 93.62 168 LYS A O 1
ATOM 1347 N N . THR A 1 169 ? -17.453 -40.656 -20.641 1 91.19 169 THR A N 1
ATOM 1348 C CA . THR A 1 169 ? -16.156 -41.062 -21.141 1 91.19 169 THR A CA 1
ATOM 1349 C C . THR A 1 169 ? -15.031 -40.344 -20.391 1 91.19 169 THR A C 1
ATOM 1351 O O . THR A 1 169 ? -15.273 -39.344 -19.719 1 91.19 169 THR A O 1
ATOM 1354 N N . TYR A 1 170 ? -13.828 -40.969 -20.391 1 89.56 170 TYR A N 1
ATOM 1355 C CA . TYR A 1 170 ? -12.633 -40.406 -19.797 1 89.56 170 TYR A CA 1
ATOM 1356 C C . TYR A 1 170 ? -12.375 -39 -20.328 1 89.56 170 TYR A C 1
ATOM 1358 O O . TYR A 1 170 ? -12.109 -38.062 -19.562 1 89.56 170 TYR A O 1
ATOM 1366 N N . ASP A 1 171 ? -12.555 -38.781 -21.656 1 85.62 171 ASP A N 1
ATOM 1367 C CA . ASP A 1 171 ? -12.297 -37.5 -22.312 1 85.62 171 ASP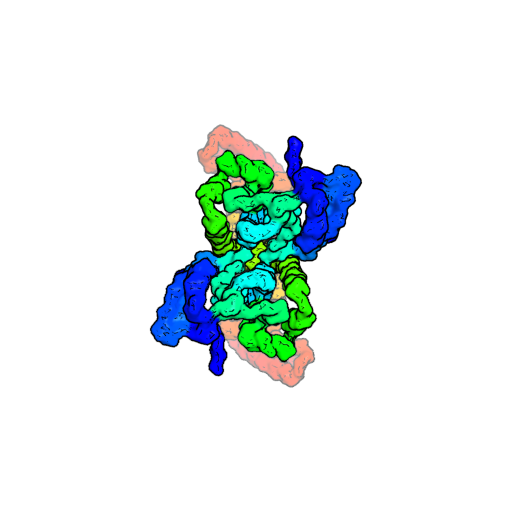 A CA 1
ATOM 1368 C C . ASP A 1 171 ? -13.266 -36.438 -21.828 1 85.62 171 ASP A C 1
ATOM 1370 O O . ASP A 1 171 ? -12.891 -35.25 -21.719 1 85.62 171 ASP A O 1
ATOM 1374 N N . GLU A 1 172 ? -14.422 -36.812 -21.594 1 91.12 172 GLU A N 1
ATOM 1375 C CA . GLU A 1 172 ? -15.414 -35.875 -21.109 1 91.12 172 GLU A CA 1
ATOM 1376 C C . GLU A 1 172 ? -15.055 -35.344 -19.719 1 91.12 172 GLU A C 1
ATOM 1378 O O . GLU A 1 172 ? -15.25 -34.156 -19.422 1 91.12 172 GLU A O 1
ATOM 1383 N N . VAL A 1 173 ? -14.562 -36.25 -18.859 1 93.12 173 VAL A N 1
ATOM 1384 C CA . VAL A 1 173 ? -14.148 -35.844 -17.531 1 93.12 173 VAL A CA 1
ATOM 1385 C C . VAL A 1 173 ? -12.984 -34.875 -17.625 1 93.12 173 VAL A C 1
ATOM 1387 O O . VAL A 1 173 ? -12.969 -33.812 -16.953 1 93.12 173 VAL A O 1
ATOM 1390 N N . LEU A 1 174 ? -12.055 -35.156 -18.516 1 89.44 174 LEU A N 1
ATOM 1391 C CA . LEU A 1 174 ? -10.891 -34.312 -18.719 1 89.44 174 LEU A CA 1
ATOM 1392 C C . LEU A 1 174 ? -11.312 -32.906 -19.203 1 89.44 174 LEU A C 1
ATOM 1394 O O . LEU A 1 174 ? -10.781 -31.906 -18.75 1 89.44 174 LEU A O 1
ATOM 1398 N N . GLN A 1 175 ? -12.219 -32.875 -20.094 1 87.69 175 GLN A N 1
ATOM 1399 C CA . GLN A 1 175 ? -12.68 -31.625 -20.641 1 87.69 175 GLN A CA 1
ATOM 1400 C C . GLN A 1 175 ? -13.375 -30.781 -19.578 1 87.69 175 GLN A C 1
ATOM 1402 O O . GLN A 1 175 ? -13.25 -29.547 -19.578 1 87.69 175 GLN A O 1
ATOM 1407 N N . TYR A 1 176 ? -14.156 -31.453 -18.75 1 92.69 176 TYR A N 1
ATOM 1408 C CA . TYR A 1 176 ? -14.828 -30.75 -17.672 1 92.69 176 TYR A CA 1
ATOM 1409 C C . TYR A 1 176 ? -13.812 -30.078 -16.75 1 92.69 176 TYR A C 1
ATOM 1411 O O . TYR A 1 176 ? -13.977 -28.906 -16.391 1 92.69 176 TYR A O 1
ATOM 1419 N N . ILE A 1 177 ? -12.789 -30.812 -16.359 1 92.75 177 ILE A N 1
ATOM 1420 C CA . ILE A 1 177 ? -11.773 -30.297 -15.453 1 92.75 177 ILE A CA 1
ATOM 1421 C C . ILE A 1 177 ? -10.984 -29.188 -16.125 1 92.75 177 ILE A C 1
ATOM 1423 O O . ILE A 1 177 ? -10.695 -28.156 -15.516 1 92.75 177 ILE A O 1
ATOM 1427 N N . ASN A 1 178 ? -10.633 -29.359 -17.422 1 87.94 178 ASN A N 1
ATOM 1428 C CA . ASN A 1 178 ? -9.883 -28.359 -18.172 1 87.94 178 ASN A CA 1
ATOM 1429 C C . ASN A 1 178 ? -10.656 -27.047 -18.266 1 87.94 178 ASN A C 1
ATOM 1431 O O . ASN A 1 178 ? -10.078 -25.969 -18.109 1 87.94 178 ASN A O 1
ATOM 1435 N N . LYS A 1 179 ? -11.898 -27.203 -18.562 1 90.62 179 LYS A N 1
ATOM 1436 C CA . LYS A 1 179 ? -12.75 -26.016 -18.656 1 90.62 179 LYS A CA 1
ATOM 1437 C C . LYS A 1 179 ? -12.828 -25.297 -17.312 1 90.62 179 LYS A C 1
ATOM 1439 O O . LYS A 1 179 ? -12.734 -24.078 -17.25 1 90.62 179 LYS A O 1
ATOM 1444 N N . ALA A 1 180 ? -13.055 -26.047 -16.219 1 91.75 180 ALA A N 1
ATOM 1445 C CA . ALA A 1 180 ? -13.133 -25.469 -14.883 1 91.75 180 ALA A CA 1
ATOM 1446 C C . ALA A 1 180 ? -11.82 -24.797 -14.492 1 91.75 180 ALA A C 1
ATOM 1448 O O . ALA A 1 180 ? -11.828 -23.703 -13.914 1 91.75 180 ALA A O 1
ATOM 1449 N N . TYR A 1 181 ? -10.719 -25.391 -14.773 1 91.25 181 TYR A N 1
ATOM 1450 C CA . TYR A 1 181 ? -9.398 -24.859 -14.445 1 91.25 181 TYR A CA 1
ATOM 1451 C C . TYR A 1 181 ? -9.125 -23.562 -15.203 1 91.25 181 TYR A C 1
ATOM 1453 O O . TYR A 1 181 ? -8.641 -22.594 -14.625 1 91.25 181 TYR A O 1
ATOM 1461 N N . THR A 1 182 ? -9.383 -23.578 -16.5 1 88.12 182 THR A N 1
ATOM 1462 C CA . THR A 1 182 ? -9.148 -22.391 -17.312 1 88.12 182 THR A CA 1
ATOM 1463 C C . THR A 1 182 ? -9.992 -21.219 -16.828 1 88.12 182 THR A C 1
ATOM 1465 O O . THR A 1 182 ? -9.516 -20.094 -16.797 1 88.12 182 THR A O 1
ATOM 1468 N N . LYS A 1 183 ? -11.195 -21.531 -16.5 1 91.56 183 LYS A N 1
ATOM 1469 C CA . LYS A 1 183 ? -12.094 -20.484 -16.031 1 91.56 183 LYS A CA 1
ATOM 1470 C C . LYS A 1 183 ? -11.562 -19.859 -14.75 1 91.56 183 LYS A C 1
ATOM 1472 O O . LYS A 1 183 ? -11.484 -18.625 -14.641 1 91.56 183 LYS A O 1
ATOM 1477 N N . ILE A 1 184 ? -11.164 -20.672 -13.805 1 91 184 ILE A N 1
ATOM 1478 C CA . ILE A 1 184 ? -10.719 -20.172 -12.508 1 91 184 ILE A CA 1
ATOM 1479 C C . ILE A 1 184 ? -9.391 -19.422 -12.68 1 91 184 ILE A C 1
ATOM 1481 O O . ILE A 1 184 ? -9.156 -18.406 -12.016 1 91 184 ILE A O 1
ATOM 1485 N N . THR A 1 185 ? -8.523 -19.938 -13.492 1 88.19 185 THR A N 1
ATOM 1486 C CA . THR A 1 185 ? -7.227 -19.297 -13.703 1 88.19 185 THR A CA 1
ATOM 1487 C C . THR A 1 185 ? -7.395 -17.938 -14.367 1 88.19 185 THR A C 1
ATOM 1489 O O . THR A 1 185 ? -6.695 -16.984 -14.023 1 88.19 185 THR A O 1
ATOM 1492 N N . ASP A 1 186 ? -8.266 -17.828 -15.266 1 89 186 ASP A N 1
ATOM 1493 C CA . ASP A 1 186 ? -8.547 -16.547 -15.922 1 89 186 ASP A CA 1
ATOM 1494 C C . ASP A 1 186 ? -9.117 -15.531 -14.93 1 89 186 ASP A C 1
ATOM 1496 O O . ASP A 1 186 ? -8.789 -14.352 -14.984 1 89 186 ASP A O 1
ATOM 1500 N N . GLU A 1 187 ? -9.938 -15.953 -14.07 1 91.69 187 GLU A N 1
ATOM 1501 C CA . GLU A 1 187 ? -10.508 -15.078 -13.047 1 91.69 187 GLU A CA 1
ATOM 1502 C C . GLU A 1 187 ? -9.43 -14.57 -12.094 1 91.69 187 GLU A C 1
ATOM 1504 O O . GLU A 1 187 ? -9.438 -13.398 -11.711 1 91.69 187 GLU A O 1
ATOM 1509 N N . ILE A 1 188 ? -8.547 -15.516 -11.703 1 89.44 188 ILE A N 1
ATOM 1510 C CA . ILE A 1 188 ? -7.477 -15.148 -10.789 1 89.44 188 ILE A CA 1
ATOM 1511 C C . ILE A 1 188 ? -6.547 -14.141 -11.461 1 89.44 188 ILE A C 1
ATOM 1513 O O . ILE A 1 188 ? -6.172 -13.133 -10.859 1 89.44 188 ILE A O 1
ATOM 1517 N N . LYS A 1 189 ? -6.246 -14.461 -12.727 1 87.75 189 LYS A N 1
ATOM 1518 C CA . LYS A 1 189 ? -5.371 -13.555 -13.469 1 87.75 189 LYS A CA 1
ATOM 1519 C C . LYS A 1 189 ? -6.004 -12.172 -13.609 1 87.75 189 LYS A C 1
ATOM 1521 O O . LYS A 1 189 ? -5.301 -11.164 -13.625 1 87.75 189 LYS A O 1
ATOM 1526 N N . ALA A 1 190 ? -7.281 -12.148 -13.625 1 91.19 190 ALA A N 1
ATOM 1527 C CA . ALA A 1 190 ? -7.996 -10.891 -13.812 1 91.19 190 ALA A CA 1
ATOM 1528 C C . ALA A 1 190 ? -8.117 -10.125 -12.5 1 91.19 190 ALA A C 1
ATOM 1530 O O . ALA A 1 190 ? -8.094 -8.891 -12.492 1 91.19 190 ALA A O 1
ATOM 1531 N N . LYS A 1 191 ? -8.172 -10.844 -11.398 1 93.19 191 LYS A N 1
ATOM 1532 C CA . LYS A 1 191 ? -8.539 -10.195 -10.141 1 93.19 191 LYS A CA 1
ATOM 1533 C C . LYS A 1 191 ? -7.34 -10.078 -9.211 1 93.19 191 LYS A C 1
ATOM 1535 O O . LYS A 1 191 ? -7.34 -9.266 -8.281 1 93.19 191 LYS A O 1
ATOM 1540 N N . LYS A 1 192 ? -6.328 -10.938 -9.391 1 91.38 192 LYS A N 1
ATOM 1541 C CA . LYS A 1 192 ? -5.219 -10.969 -8.438 1 91.38 192 LYS A CA 1
ATOM 1542 C C . LYS A 1 192 ? -3.908 -10.586 -9.117 1 91.38 192 LYS A C 1
ATOM 1544 O O . LYS A 1 192 ? -3.758 -10.734 -10.328 1 91.38 192 LYS A O 1
ATOM 1549 N N . VAL A 1 193 ? -3.012 -9.992 -8.344 1 90.69 193 VAL A N 1
ATOM 1550 C CA . VAL A 1 193 ? -1.696 -9.609 -8.844 1 90.69 193 VAL A CA 1
ATOM 1551 C C . VAL A 1 193 ? -0.616 -10.078 -7.879 1 90.69 193 VAL A C 1
ATOM 1553 O O . VAL A 1 193 ? -0.832 -10.109 -6.664 1 90.69 193 VAL A O 1
ATOM 1556 N N . VAL A 1 194 ? 0.493 -10.539 -8.438 1 88.5 194 VAL A N 1
ATOM 1557 C CA . VAL A 1 194 ? 1.638 -10.977 -7.645 1 88.5 194 VAL A CA 1
ATOM 1558 C C . VAL A 1 194 ? 2.562 -9.789 -7.375 1 88.5 194 VAL A C 1
ATOM 1560 O O . VAL A 1 194 ? 3.012 -9.125 -8.312 1 88.5 194 VAL A O 1
ATOM 1563 N N . VAL A 1 195 ? 2.854 -9.469 -6.086 1 90.81 195 VAL A N 1
ATOM 1564 C CA . VAL A 1 195 ? 3.723 -8.359 -5.703 1 90.81 195 VAL A CA 1
ATOM 1565 C C . VAL A 1 195 ? 4.762 -8.844 -4.695 1 90.81 195 VAL A C 1
ATOM 1567 O O . VAL A 1 195 ? 4.582 -9.891 -4.059 1 90.81 195 VAL A O 1
ATOM 1570 N N . MET A 1 196 ? 5.871 -8.117 -4.59 1 92.69 196 MET A N 1
ATOM 1571 C CA . MET A 1 196 ? 6.875 -8.453 -3.584 1 92.69 196 MET A CA 1
ATOM 1572 C C . MET A 1 196 ? 6.34 -8.203 -2.178 1 92.69 196 MET A C 1
ATOM 1574 O O . MET A 1 196 ? 5.672 -7.199 -1.931 1 92.69 196 MET A O 1
ATOM 1578 N N . LYS A 1 197 ? 6.613 -9.156 -1.296 1 92.62 197 LYS A N 1
ATOM 1579 C CA . LYS A 1 197 ? 6.184 -9.023 0.092 1 92.62 197 LYS A CA 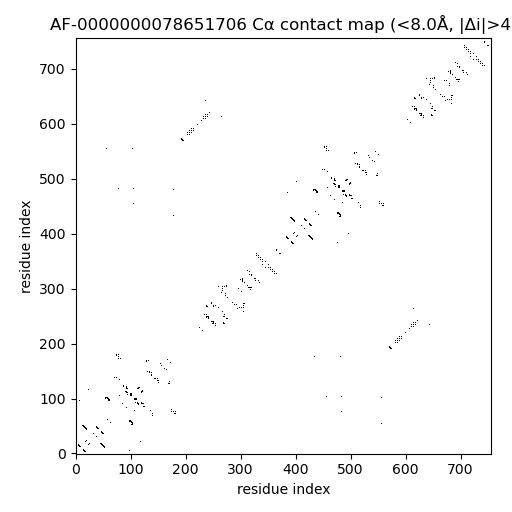1
ATOM 1580 C C . LYS A 1 197 ? 6.676 -7.715 0.696 1 92.62 197 LYS A C 1
ATOM 1582 O O . LYS A 1 197 ? 5.934 -7.031 1.406 1 92.62 197 LYS A O 1
ATOM 1587 N N . ARG A 1 198 ? 7.832 -7.352 0.438 1 92 198 ARG A N 1
ATOM 1588 C CA . ARG A 1 198 ? 8.461 -6.141 0.957 1 92 198 ARG A CA 1
ATOM 1589 C C . ARG A 1 198 ? 7.688 -4.898 0.54 1 92 198 ARG A C 1
ATOM 1591 O O . ARG A 1 198 ? 7.367 -4.047 1.376 1 92 198 ARG A O 1
ATOM 1598 N N . ASN A 1 199 ? 7.363 -4.734 -0.681 1 89.75 199 ASN A N 1
ATOM 1599 C CA . ASN A 1 199 ? 6.613 -3.592 -1.189 1 89.75 199 ASN A CA 1
ATOM 1600 C C . ASN A 1 199 ? 5.223 -3.508 -0.561 1 89.75 199 ASN A C 1
ATOM 1602 O O . ASN A 1 199 ? 4.766 -2.422 -0.203 1 89.75 199 ASN A O 1
ATOM 1606 N N . TRP A 1 200 ? 4.66 -4.656 -0.504 1 90.88 200 TRP A N 1
ATOM 1607 C CA . TRP A 1 200 ? 3.328 -4.707 0.093 1 90.88 200 TRP A CA 1
ATOM 1608 C C . TRP A 1 200 ? 3.365 -4.238 1.544 1 90.88 200 TRP A C 1
ATOM 1610 O O . TRP A 1 200 ? 2.531 -3.428 1.962 1 90.88 200 TRP A O 1
ATOM 1620 N N . TYR A 1 201 ? 4.32 -4.621 2.33 1 90.06 201 TYR A N 1
ATOM 1621 C CA . TYR A 1 201 ? 4.473 -4.262 3.734 1 90.06 201 TYR A CA 1
ATOM 1622 C C . TYR A 1 201 ? 4.754 -2.773 3.889 1 90.06 201 TYR A C 1
ATOM 1624 O O . TYR A 1 201 ? 4.156 -2.105 4.734 1 90.06 201 TYR A O 1
ATOM 1632 N N . ILE A 1 202 ? 5.594 -2.205 3.141 1 89.5 202 ILE A N 1
ATOM 1633 C CA . ILE A 1 202 ? 5.988 -0.802 3.193 1 89.5 202 ILE A CA 1
ATOM 1634 C C . ILE A 1 202 ? 4.789 0.084 2.867 1 89.5 202 ILE A C 1
ATOM 1636 O O . ILE A 1 202 ? 4.516 1.054 3.576 1 89.5 202 ILE A O 1
ATOM 1640 N N . PHE A 1 203 ? 4.035 -0.276 1.866 1 89.19 203 PHE A N 1
ATOM 1641 C CA . PHE A 1 203 ? 2.898 0.534 1.442 1 89.19 203 PHE A CA 1
ATOM 1642 C C . PHE A 1 203 ? 1.764 0.45 2.455 1 89.19 203 PHE A C 1
ATOM 1644 O O . PHE A 1 203 ? 1.099 1.449 2.736 1 89.19 203 PHE A O 1
ATOM 1651 N N . THR A 1 204 ? 1.519 -0.759 2.947 1 87.88 204 THR A N 1
ATOM 1652 C CA . THR A 1 204 ? 0.464 -0.941 3.939 1 87.88 204 THR A CA 1
ATOM 1653 C C . THR A 1 204 ? 0.795 -0.19 5.227 1 87.88 204 THR A C 1
ATOM 1655 O O . THR A 1 204 ? -0.035 0.558 5.746 1 87.88 204 THR A O 1
ATOM 1658 N N . ILE A 1 205 ? 2.016 -0.334 5.711 1 88.62 205 ILE A N 1
ATOM 1659 C CA . ILE A 1 205 ? 2.451 0.349 6.922 1 88.62 205 ILE A CA 1
ATOM 1660 C C . ILE A 1 205 ? 2.561 1.849 6.66 1 88.62 205 ILE A C 1
ATOM 1662 O O . ILE A 1 205 ? 2.164 2.664 7.496 1 88.62 205 ILE A O 1
ATOM 1666 N N . GLY A 1 206 ? 3.055 2.236 5.539 1 87.88 206 GLY A N 1
ATOM 1667 C CA . GLY A 1 206 ? 3.172 3.633 5.148 1 87.88 206 GLY A CA 1
ATOM 1668 C C . GLY A 1 206 ? 1.844 4.367 5.152 1 87.88 206 GLY A C 1
ATOM 1669 O O . GLY A 1 206 ? 1.75 5.488 5.652 1 87.88 206 GLY A O 1
ATOM 1670 N N . THR A 1 207 ? 0.865 3.727 4.613 1 88.5 207 THR A N 1
ATOM 1671 C CA . THR A 1 207 ? -0.459 4.336 4.562 1 88.5 207 THR A CA 1
ATOM 1672 C C . THR A 1 207 ? -1.013 4.539 5.973 1 88.5 207 THR A C 1
ATOM 1674 O O . THR A 1 207 ? -1.597 5.582 6.27 1 88.5 207 THR A O 1
ATOM 1677 N N . VAL A 1 208 ? -0.827 3.588 6.832 1 87.94 208 VAL A N 1
ATOM 1678 C CA . VAL A 1 208 ? -1.328 3.666 8.203 1 87.94 208 VAL A CA 1
ATOM 1679 C C . VAL A 1 208 ? -0.587 4.762 8.961 1 87.94 208 VAL A C 1
ATOM 1681 O O . VAL A 1 208 ? -1.21 5.617 9.594 1 87.94 208 VAL A O 1
ATOM 1684 N N . VAL A 1 209 ? 0.688 4.824 8.883 1 89.25 209 VAL A N 1
ATOM 1685 C CA . VAL A 1 209 ? 1.515 5.801 9.586 1 89.25 209 VAL A CA 1
ATOM 1686 C C . VAL A 1 209 ? 1.216 7.203 9.062 1 89.25 209 VAL A C 1
ATOM 1688 O O . VAL A 1 209 ? 1.049 8.141 9.844 1 89.25 209 VAL A O 1
ATOM 1691 N N . SER A 1 210 ? 1.152 7.316 7.727 1 91.19 210 SER A N 1
ATOM 1692 C CA . SER A 1 210 ? 0.868 8.625 7.137 1 91.19 210 SER A CA 1
ATOM 1693 C C . SER A 1 210 ? -0.543 9.086 7.48 1 91.19 210 SER A C 1
ATOM 1695 O O . SER A 1 210 ? -0.777 10.281 7.68 1 91.19 210 SER A O 1
ATOM 1697 N N . GLY A 1 211 ? -1.395 8.156 7.523 1 90.31 211 GLY A N 1
ATOM 1698 C CA . GLY A 1 211 ? -2.75 8.484 7.93 1 90.31 211 GLY A CA 1
ATOM 1699 C C . GLY A 1 211 ? -2.838 9.023 9.344 1 90.31 211 GLY A C 1
ATOM 1700 O O . GLY A 1 211 ? -3.441 10.07 9.586 1 90.31 211 GLY A O 1
ATOM 1701 N N . ILE A 1 212 ? -2.182 8.391 10.234 1 91.31 212 ILE A N 1
ATOM 1702 C CA . ILE A 1 212 ? -2.158 8.805 11.633 1 91.31 212 ILE A CA 1
ATOM 1703 C C . ILE A 1 212 ? -1.473 10.156 11.758 1 91.31 212 ILE A C 1
ATOM 1705 O O . ILE A 1 212 ? -1.964 11.047 12.461 1 91.31 212 ILE A O 1
ATOM 1709 N N . THR A 1 213 ? -0.4 10.305 11.039 1 92.25 213 THR A N 1
ATOM 1710 C CA . THR A 1 213 ? 0.332 11.562 11.086 1 92.25 213 THR A CA 1
ATOM 1711 C C . THR A 1 213 ? -0.521 12.703 10.531 1 92.25 213 THR A C 1
ATOM 1713 O O . THR A 1 213 ? -0.508 13.812 11.07 1 92.25 213 THR A O 1
ATOM 1716 N N . THR A 1 214 ? -1.244 12.391 9.492 1 92.19 214 THR A N 1
ATOM 1717 C CA . THR A 1 214 ? -2.129 13.383 8.891 1 92.19 214 THR A CA 1
ATOM 1718 C C . THR A 1 214 ? -3.217 13.805 9.875 1 92.19 214 THR A C 1
ATOM 1720 O O . THR A 1 214 ? -3.525 14.992 9.992 1 92.19 214 THR A O 1
ATOM 1723 N N . ILE A 1 215 ? -3.715 12.898 10.547 1 91.75 215 ILE A N 1
ATOM 1724 C CA . ILE A 1 215 ? -4.773 13.18 11.508 1 91.75 215 ILE A CA 1
ATOM 1725 C C . ILE A 1 215 ? -4.219 14.023 12.648 1 91.75 215 ILE A C 1
ATOM 1727 O O . ILE A 1 215 ? -4.824 15.023 13.047 1 91.75 215 ILE A O 1
ATOM 1731 N N . ILE A 1 216 ? -3.047 13.695 13.172 1 92.38 216 ILE A N 1
ATOM 1732 C CA . ILE A 1 216 ? -2.404 14.422 14.258 1 92.38 216 ILE A CA 1
ATOM 1733 C C . ILE A 1 216 ? -2.105 15.852 13.82 1 92.38 216 ILE A C 1
ATOM 1735 O O . ILE A 1 216 ? -2.441 16.812 14.523 1 92.38 216 ILE A O 1
ATOM 1739 N N . LEU A 1 217 ? -1.558 15.969 12.617 1 93.38 217 LEU A N 1
ATOM 1740 C CA . LEU A 1 217 ? -1.227 17.281 12.078 1 93.38 217 LEU A CA 1
ATOM 1741 C C . LEU A 1 217 ? -2.49 18.078 11.789 1 93.38 217 LEU A C 1
ATOM 1743 O O . LEU A 1 217 ? -2.498 19.312 11.938 1 93.38 217 LEU A O 1
ATOM 1747 N N . GLY A 1 218 ? -3.434 17.359 11.398 1 91.81 218 GLY A N 1
ATOM 1748 C CA . GLY A 1 218 ? -4.715 18 11.156 1 91.81 218 GLY A CA 1
ATOM 1749 C C . GLY A 1 218 ? -5.34 18.578 12.414 1 91.81 218 GLY A C 1
ATOM 1750 O O . GLY A 1 218 ? -5.77 19.734 12.43 1 91.81 218 GLY A O 1
ATOM 1751 N N . ILE A 1 219 ? -5.309 17.859 13.5 1 91.31 219 ILE A N 1
ATOM 1752 C CA . ILE A 1 219 ? -5.848 18.297 14.781 1 91.31 219 ILE A CA 1
ATOM 1753 C C . ILE A 1 219 ? -5.031 19.484 15.305 1 91.31 219 ILE A C 1
ATOM 1755 O O . ILE A 1 219 ? -5.598 20.484 15.758 1 91.31 219 ILE A O 1
ATOM 1759 N N . LEU A 1 220 ? -3.736 19.391 15.195 1 89.81 220 LEU A N 1
ATOM 1760 C CA . LEU A 1 220 ? -2.854 20.469 15.633 1 89.81 220 LEU A CA 1
ATOM 1761 C C . LEU A 1 220 ? -3.092 21.734 14.812 1 89.81 220 LEU A C 1
ATOM 1763 O O . LEU A 1 220 ? -3.197 22.828 15.375 1 89.81 220 LEU A O 1
ATOM 1767 N N . SER A 1 221 ? -3.287 21.531 13.539 1 89.88 221 SER A N 1
ATOM 1768 C CA . SER A 1 221 ? -3.535 22.656 12.648 1 89.88 221 SER A CA 1
ATOM 1769 C C . SER A 1 221 ? -4.891 23.297 12.922 1 89.88 221 SER A C 1
ATOM 1771 O O . SER A 1 221 ? -5.012 24.531 12.953 1 89.88 221 SER A O 1
ATOM 1773 N N . ALA A 1 222 ? -5.789 22.5 13.102 1 89.94 222 ALA A N 1
ATOM 1774 C CA . ALA A 1 222 ? -7.133 23 13.383 1 89.94 222 ALA A CA 1
ATOM 1775 C C . ALA A 1 222 ? -7.168 23.766 14.703 1 89.94 222 ALA A C 1
ATOM 1777 O O . ALA A 1 222 ? -7.77 24.828 14.797 1 89.94 222 ALA A O 1
ATOM 1778 N N . TYR A 1 223 ? -6.527 23.344 15.742 1 89.75 223 TYR A N 1
ATOM 1779 C CA . TYR A 1 223 ? -6.453 23.984 17.047 1 89.75 223 TYR A CA 1
ATOM 1780 C C . TYR A 1 223 ? -5.824 25.375 16.938 1 89.75 223 TYR A C 1
ATOM 1782 O O . TYR A 1 223 ? -6.379 26.359 17.438 1 89.75 223 TYR A O 1
ATOM 1790 N N . PHE A 1 224 ? -4.773 25.422 16.234 1 88.31 224 PHE A N 1
ATOM 1791 C CA . PHE A 1 224 ? -4.062 26.688 16.094 1 88.31 224 PHE A CA 1
ATOM 1792 C C . PHE A 1 224 ? -4.855 27.672 15.25 1 88.31 224 PHE A C 1
ATOM 1794 O O . PHE A 1 224 ? -4.938 28.859 15.578 1 88.31 224 PHE A O 1
ATOM 1801 N N . TYR A 1 225 ? -5.449 27.188 14.273 1 88.5 225 TYR A N 1
ATOM 1802 C CA . TYR A 1 225 ? -6.125 28.047 13.312 1 88.5 225 TYR A CA 1
ATOM 1803 C C . TYR A 1 225 ? -7.469 28.516 13.859 1 88.5 225 TYR A C 1
ATOM 1805 O O . TYR A 1 225 ? -7.852 29.672 13.68 1 88.5 225 TYR A O 1
ATOM 1813 N N . PHE A 1 226 ? -8.117 27.609 14.57 1 90 226 PHE A N 1
ATOM 1814 C CA . PHE A 1 226 ? -9.477 27.969 14.969 1 90 226 PHE A CA 1
ATOM 1815 C C . PHE A 1 226 ? -9.508 28.469 16.406 1 90 226 PHE A C 1
ATOM 1817 O O . PHE A 1 226 ? -10.375 29.25 16.781 1 90 226 PHE A O 1
ATOM 1824 N N . TRP A 1 227 ? -8.609 28.031 17.234 1 89.25 227 TRP A N 1
ATOM 1825 C CA . TRP A 1 227 ? -8.703 28.344 18.641 1 89.25 227 TRP A CA 1
ATOM 1826 C C . TRP A 1 227 ? -7.695 29.406 19.047 1 89.25 227 TRP A C 1
ATOM 1828 O O . TRP A 1 227 ? -8.023 30.344 19.766 1 89.25 227 TRP A O 1
ATOM 1838 N N . VAL A 1 228 ? -6.527 29.359 18.531 1 88.56 228 VAL A N 1
ATOM 1839 C CA . VAL A 1 228 ? -5.469 30.219 19.031 1 88.56 228 VAL A CA 1
ATOM 1840 C C . VAL A 1 228 ? -5.383 31.484 18.156 1 88.56 228 VAL A C 1
ATOM 1842 O O . VAL A 1 228 ? -5.41 32.594 18.672 1 88.56 228 VAL A O 1
ATOM 1845 N N . SER A 1 229 ? -5.367 31.391 16.875 1 91.06 229 SER A N 1
ATOM 1846 C CA . SER A 1 229 ? -5.09 32.5 15.945 1 91.06 229 SER A CA 1
ATOM 1847 C C . SER A 1 229 ? -6.188 33.562 15.992 1 91.06 229 SER A C 1
ATOM 1849 O O . SER A 1 229 ? -5.902 34.75 16.062 1 91.06 229 SER A O 1
ATOM 1851 N N . PRO A 1 230 ? -7.375 33.156 16.031 1 92.88 230 PRO A N 1
ATOM 1852 C CA . PRO A 1 230 ? -8.406 34.219 16.047 1 92.88 230 PRO A CA 1
ATOM 1853 C C . PRO A 1 230 ? -8.398 35.031 17.328 1 92.88 230 PRO A C 1
ATOM 1855 O O . PRO A 1 230 ? -8.656 36.219 17.297 1 92.88 230 PRO A O 1
ATOM 1858 N N . VAL A 1 231 ? -8.117 34.438 18.484 1 94.5 231 VAL A N 1
ATOM 1859 C CA . VAL A 1 231 ? -8.086 35.125 19.75 1 94.5 231 VAL A CA 1
ATOM 1860 C C . VAL A 1 231 ? -6.91 36.125 19.781 1 94.5 231 VAL A C 1
ATOM 1862 O O . VAL A 1 231 ? -7.051 37.25 20.234 1 94.5 231 VAL A O 1
ATOM 1865 N N . GLN A 1 232 ? -5.805 35.688 19.203 1 93.31 232 GLN A N 1
ATOM 1866 C CA . GLN A 1 232 ? -4.625 36.562 19.172 1 93.31 232 GLN A CA 1
ATOM 1867 C C . GLN A 1 232 ? -4.852 37.75 18.234 1 93.31 232 GLN A C 1
ATOM 1869 O O . GLN A 1 232 ? -4.508 38.875 18.578 1 93.31 232 GLN A O 1
ATOM 1874 N N . LYS A 1 233 ? -5.363 37.469 17.125 1 93.19 233 LYS A N 1
ATOM 1875 C CA . LYS A 1 233 ? -5.652 38.531 16.172 1 93.19 233 LYS A CA 1
ATOM 1876 C C . LYS A 1 233 ? -6.633 39.531 16.766 1 93.19 233 LYS A C 1
ATOM 1878 O O . LYS A 1 233 ? -6.434 40.75 16.656 1 93.19 233 LYS A O 1
ATOM 1883 N N . ALA A 1 234 ? -7.668 39.031 17.391 1 95.94 234 ALA A N 1
ATOM 1884 C CA . ALA A 1 234 ? -8.664 39.875 18.016 1 95.94 234 ALA A CA 1
ATOM 1885 C C . ALA A 1 234 ? -8.047 40.688 19.156 1 95.94 234 ALA A C 1
ATOM 1887 O O . ALA A 1 234 ? -8.438 41.844 19.391 1 95.94 234 ALA A O 1
ATOM 1888 N N . THR A 1 235 ? -7.152 40.062 19.875 1 96.69 235 THR A N 1
ATOM 1889 C CA . THR A 1 235 ? -6.469 40.75 20.969 1 96.69 235 THR A CA 1
ATOM 1890 C C . THR A 1 235 ? -5.637 41.906 20.438 1 96.69 235 THR A C 1
ATOM 1892 O O . THR A 1 235 ? -5.633 43 21.016 1 96.69 235 THR A O 1
ATOM 1895 N N . VAL A 1 236 ? -4.91 41.656 19.359 1 95.25 236 VAL A N 1
ATOM 1896 C CA . VAL A 1 236 ? -4.102 42.688 18.734 1 95.25 236 VAL A CA 1
ATOM 1897 C C . VAL A 1 236 ? -4.996 43.875 18.297 1 95.25 236 VAL A C 1
ATOM 1899 O O . VAL A 1 236 ? -4.68 45.031 18.562 1 95.25 236 VAL A O 1
ATOM 1902 N N . ASP A 1 237 ? -6.102 43.594 17.734 1 94.88 237 ASP A N 1
ATOM 1903 C CA . ASP A 1 237 ? -7.047 44.594 17.297 1 94.88 237 ASP A CA 1
ATOM 1904 C C . ASP A 1 237 ? -7.621 45.375 18.484 1 94.88 237 ASP A C 1
ATOM 1906 O O . ASP A 1 237 ? -7.719 46.594 18.469 1 94.88 237 ASP A O 1
ATOM 1910 N N . ALA A 1 238 ? -7.988 44.625 19.531 1 96.81 238 ALA A N 1
ATOM 1911 C CA . ALA A 1 238 ? -8.57 45.219 20.719 1 96.81 238 ALA A CA 1
ATOM 1912 C C . ALA A 1 238 ? -7.578 46.188 21.406 1 96.81 238 ALA A C 1
ATOM 1914 O O . ALA A 1 238 ? -7.945 47.281 21.812 1 96.81 238 ALA A O 1
ATOM 1915 N N . GLN A 1 239 ? -6.383 45.719 21.531 1 95.88 239 GLN A N 1
ATOM 1916 C CA . GLN A 1 239 ? -5.355 46.562 22.141 1 95.88 239 GLN A CA 1
ATOM 1917 C C . GLN A 1 239 ? -5.109 47.812 21.281 1 95.88 239 GLN A C 1
ATOM 1919 O O . GLN A 1 239 ? -4.852 48.906 21.828 1 95.88 239 GLN A O 1
ATOM 1924 N N . GLY A 1 240 ? -5.156 47.625 19.969 1 93.75 240 GLY A N 1
ATOM 1925 C CA . GLY A 1 240 ? -5.07 48.781 19.078 1 93.75 240 GLY A CA 1
ATOM 1926 C C . GLY A 1 240 ? -6.176 49.812 19.312 1 93.75 240 GLY A C 1
ATOM 1927 O O . GLY A 1 240 ? -5.918 51 19.391 1 93.75 240 GLY A O 1
ATOM 1928 N N . HIS A 1 241 ? -7.352 49.344 19.5 1 95.06 241 HIS A N 1
ATOM 1929 C CA . HIS A 1 241 ? -8.492 50.219 19.766 1 95.06 241 HIS A CA 1
ATOM 1930 C C . HIS A 1 241 ? -8.375 50.844 21.141 1 95.06 241 HIS A C 1
ATOM 1932 O O . HIS A 1 241 ? -8.758 52 21.328 1 95.06 241 HIS A O 1
ATOM 1938 N N . PHE A 1 242 ? -7.926 50.156 22.047 1 95.25 242 PHE A N 1
ATOM 1939 C CA . PHE A 1 242 ? -7.734 50.656 23.406 1 95.25 242 PHE A CA 1
ATOM 1940 C C . PHE A 1 242 ? -6.777 51.844 23.406 1 95.25 242 PHE A C 1
ATOM 1942 O O . PHE A 1 242 ? -7.023 52.844 24.062 1 95.25 242 PHE A O 1
ATOM 1949 N N . ILE A 1 243 ? -5.676 51.594 22.656 1 93 243 ILE A N 1
ATOM 1950 C CA . ILE A 1 243 ? -4.656 52.625 22.562 1 93 243 ILE A CA 1
ATOM 1951 C C . ILE A 1 243 ? -5.25 53.875 21.891 1 93 243 ILE A C 1
ATOM 1953 O O . ILE A 1 243 ? -4.91 55 22.25 1 93 243 ILE A O 1
ATOM 1957 N N . ALA A 1 244 ? -6.219 53.656 21 1 90.56 244 ALA A N 1
ATOM 1958 C CA . ALA A 1 244 ? -6.895 54.781 20.312 1 90.56 244 ALA A CA 1
ATOM 1959 C C . ALA A 1 244 ? -8.07 55.281 21.141 1 90.56 244 ALA A C 1
ATOM 1961 O O . ALA A 1 244 ? -8.828 56.156 20.672 1 90.56 244 ALA A O 1
ATOM 1962 N N . ARG A 1 245 ? -8.383 54.75 22.344 1 91.69 245 ARG A N 1
ATOM 1963 C CA . ARG A 1 245 ? -9.414 55.156 23.281 1 91.69 245 ARG A CA 1
ATOM 1964 C C . ARG A 1 245 ? -10.805 54.875 22.734 1 91.69 245 ARG A C 1
ATOM 1966 O O . ARG A 1 245 ? -11.742 55.625 22.969 1 91.69 245 ARG A O 1
ATOM 1973 N N . ARG A 1 246 ? -10.789 53.906 21.969 1 94.94 246 ARG A N 1
ATOM 1974 C CA . ARG A 1 246 ? -12.07 53.406 21.469 1 94.94 246 ARG A CA 1
ATOM 1975 C C . ARG A 1 246 ? -12.531 52.188 22.25 1 94.94 246 ARG A C 1
ATOM 1977 O O . ARG A 1 246 ? -12.469 51.062 21.734 1 94.94 246 ARG A O 1
ATOM 1984 N N . TYR A 1 247 ? -13.117 52.469 23.297 1 96.5 247 TYR A N 1
ATOM 1985 C CA . TYR A 1 247 ? -13.383 51.438 24.266 1 96.5 247 TYR A CA 1
ATOM 1986 C C . TYR A 1 247 ? -14.547 50.562 23.812 1 96.5 247 TYR A C 1
ATOM 1988 O O . TYR A 1 247 ? -14.586 49.344 24.109 1 96.5 247 TYR A O 1
ATOM 1996 N N . ASP A 1 248 ? -15.453 51.125 23.062 1 96.38 248 ASP A N 1
ATOM 1997 C CA . ASP A 1 248 ? -16.578 50.344 22.531 1 96.38 248 ASP A CA 1
ATOM 1998 C C . ASP A 1 248 ? -16.094 49.281 21.547 1 96.38 248 ASP A C 1
ATOM 2000 O O . ASP A 1 248 ? -16.578 48.156 21.547 1 96.38 248 ASP A O 1
ATOM 2004 N N . ASP A 1 249 ? -15.141 49.656 20.703 1 96.62 249 ASP A N 1
ATOM 2005 C CA . ASP A 1 249 ? -14.578 48.75 19.719 1 96.62 249 ASP A CA 1
ATOM 2006 C C . ASP A 1 249 ? -13.828 47.594 20.391 1 96.62 249 ASP A C 1
ATOM 2008 O O . ASP A 1 249 ? -13.844 46.469 19.891 1 96.62 249 ASP A O 1
ATOM 2012 N N . VAL A 1 250 ? -13.188 47.938 21.531 1 97.31 250 VAL A N 1
ATOM 2013 C CA . VAL A 1 250 ? -12.492 46.906 22.297 1 97.31 250 VAL A CA 1
ATOM 2014 C C . VAL A 1 250 ? -13.484 45.844 22.75 1 97.31 250 VAL A C 1
ATOM 2016 O O . VAL A 1 250 ? -13.242 44.625 22.578 1 97.31 250 VAL A O 1
ATOM 2019 N N . ALA A 1 251 ? -14.602 46.281 23.281 1 96.88 251 ALA A N 1
ATOM 2020 C CA . ALA A 1 251 ? -15.641 45.375 23.766 1 96.88 251 ALA A CA 1
ATOM 2021 C C . ALA A 1 251 ? -16.203 44.5 22.625 1 96.88 251 ALA A C 1
ATOM 2023 O O . ALA A 1 251 ? -16.453 43.312 22.797 1 96.88 251 ALA A O 1
ATOM 2024 N N . ASP A 1 252 ? -16.312 45.062 21.469 1 96.62 252 ASP A N 1
ATOM 2025 C CA . ASP A 1 252 ? -16.859 44.375 20.312 1 96.62 252 ASP A CA 1
ATOM 2026 C C . ASP A 1 252 ? -15.867 43.344 19.766 1 96.62 252 ASP A C 1
ATOM 2028 O O . ASP A 1 252 ? -16.266 42.25 19.359 1 96.62 252 ASP A O 1
ATOM 2032 N N . ASP A 1 253 ? -14.555 43.688 19.766 1 96.88 253 ASP A N 1
ATOM 2033 C CA . ASP A 1 253 ? -13.523 42.812 19.219 1 96.88 253 ASP A CA 1
ATOM 2034 C C . ASP A 1 253 ? -13.453 41.5 19.984 1 96.88 253 ASP A C 1
ATOM 2036 O O . ASP A 1 253 ? -13.219 40.438 19.406 1 96.88 253 ASP A O 1
ATOM 2040 N N . LEU A 1 254 ? -13.672 41.625 21.344 1 97.75 254 LEU A N 1
ATOM 2041 C CA . LEU A 1 254 ? -13.414 40.469 22.188 1 97.75 254 LEU A CA 1
ATOM 2042 C C . LEU A 1 254 ? -14.719 39.844 22.672 1 97.75 254 LEU A C 1
ATOM 2044 O O . LEU A 1 254 ? -14.695 38.844 23.406 1 97.75 254 LEU A O 1
ATOM 2048 N N . ARG A 1 255 ? -15.828 40.312 22.141 1 95.62 255 ARG A N 1
ATOM 2049 C CA . ARG A 1 255 ? -17.141 39.906 22.641 1 95.62 255 ARG A CA 1
ATOM 2050 C C . ARG A 1 255 ? -17.422 38.438 22.281 1 95.62 255 ARG A C 1
ATOM 2052 O O . ARG A 1 255 ? -18.047 37.719 23.062 1 95.62 255 ARG A O 1
ATOM 2059 N N . LYS A 1 256 ? -16.922 38 21.172 1 94.56 256 LYS A N 1
ATOM 2060 C CA . LYS A 1 256 ? -17.234 36.656 20.656 1 94.56 256 LYS A CA 1
ATOM 2061 C C . LYS A 1 256 ? -16.469 35.562 21.391 1 94.56 256 LYS A C 1
ATOM 2063 O O . LYS A 1 256 ? -16.828 34.406 21.328 1 94.56 256 LYS A O 1
ATOM 2068 N N . PHE A 1 257 ? -15.539 36.031 22.203 1 96.31 257 PHE A N 1
ATOM 2069 C CA . PHE A 1 257 ? -14.672 35.031 22.828 1 96.31 257 PHE A CA 1
ATOM 2070 C C . PHE A 1 257 ? -15.008 34.875 24.312 1 96.31 257 PHE A C 1
ATOM 2072 O O . PHE A 1 257 ? -15.32 35.875 24.969 1 96.31 257 PHE A O 1
ATOM 2079 N N . GLN A 1 258 ? -14.898 33.688 24.781 1 94.94 258 GLN A N 1
ATOM 2080 C CA . GLN A 1 258 ? -15.055 33.438 26.203 1 94.94 258 GLN A CA 1
ATOM 2081 C C . GLN A 1 258 ? -13.875 34 26.984 1 94.94 258 GLN A C 1
ATOM 2083 O O . GLN A 1 258 ? -12.734 33.969 26.516 1 94.94 258 GLN A O 1
ATOM 2088 N N . ILE A 1 259 ? -14.18 34.438 28.188 1 95.06 259 ILE A N 1
ATOM 2089 C CA . ILE A 1 259 ? -13.203 35.094 29.031 1 95.06 259 ILE A CA 1
ATOM 2090 C C . ILE A 1 259 ? -12.023 34.156 29.312 1 95.06 259 ILE A C 1
ATOM 2092 O O . ILE A 1 259 ? -10.875 34.594 29.391 1 95.06 259 ILE A O 1
ATOM 2096 N N . ILE A 1 260 ? -12.289 32.875 29.359 1 92.12 260 ILE A N 1
ATOM 2097 C CA . ILE A 1 260 ? -11.281 31.875 29.719 1 92.12 260 ILE A CA 1
ATOM 2098 C C . ILE A 1 260 ? -10.227 31.797 28.609 1 92.12 260 ILE A C 1
ATOM 2100 O O . ILE A 1 260 ? -9.078 31.438 28.875 1 92.12 260 ILE A O 1
ATOM 2104 N N . ARG A 1 261 ? -10.578 32.219 27.422 1 93.38 261 ARG A N 1
ATOM 2105 C CA . ARG A 1 261 ? -9.68 32.125 26.266 1 93.38 261 ARG A CA 1
ATOM 2106 C C . ARG A 1 261 ? -8.812 33.344 26.141 1 93.38 261 ARG A C 1
ATOM 2108 O O . ARG A 1 261 ? -7.809 33.344 25.422 1 93.38 261 ARG A O 1
ATOM 2115 N N . LEU A 1 262 ? -9.156 34.375 26.844 1 95.38 262 LEU A N 1
ATOM 2116 C CA . LEU A 1 262 ? -8.469 35.656 26.719 1 95.38 262 LEU A CA 1
ATOM 2117 C C . LEU A 1 262 ? -7.176 35.656 27.531 1 95.38 262 LEU A C 1
ATOM 2119 O O . LEU A 1 262 ? -7.129 35.094 28.625 1 95.38 262 LEU A O 1
ATOM 2123 N N . SER A 1 263 ? -6.121 36.094 26.922 1 92.75 263 SER A N 1
ATOM 2124 C CA . SER A 1 263 ? -4.863 36.25 27.641 1 92.75 263 SER A CA 1
ATOM 2125 C C . SER A 1 263 ? -4.984 37.344 28.719 1 92.75 263 SER A C 1
ATOM 2127 O O . SER A 1 263 ? -5.973 38.062 28.766 1 92.75 263 SER A O 1
ATOM 2129 N N . LYS A 1 264 ? -4.012 37.438 29.578 1 93.25 264 LYS A N 1
ATOM 2130 C CA . LYS A 1 264 ? -4.004 38.438 30.656 1 93.25 264 LYS A CA 1
ATOM 2131 C C . LYS A 1 264 ? -4.02 39.844 30.094 1 93.25 264 LYS A C 1
ATOM 2133 O O . LYS A 1 264 ? -4.699 40.75 30.625 1 93.25 264 LYS A O 1
ATOM 2138 N N . GLU A 1 265 ? -3.316 40 28.969 1 92.31 265 GLU A N 1
ATOM 2139 C CA . GLU A 1 265 ? -3.268 41.312 28.328 1 92.31 265 GLU A CA 1
ATOM 2140 C C . GLU A 1 265 ? -4.629 41.719 27.766 1 92.31 265 GLU A C 1
ATOM 2142 O O . GLU A 1 265 ? -5.066 42.844 27.906 1 92.31 265 GLU A O 1
ATOM 2147 N N . ALA A 1 266 ? -5.211 40.719 27.219 1 95.5 266 ALA A N 1
ATOM 2148 C CA . ALA A 1 266 ? -6.535 40.969 26.641 1 95.5 266 ALA A CA 1
ATOM 2149 C C . ALA A 1 266 ? -7.559 41.25 27.734 1 95.5 266 ALA A C 1
ATOM 2151 O O . ALA A 1 266 ? -8.414 42.125 27.578 1 95.5 266 ALA A O 1
ATOM 2152 N N . LYS A 1 267 ? -7.477 40.531 28.812 1 96.62 267 LYS A N 1
ATOM 2153 C CA . LYS A 1 267 ? -8.383 40.75 29.938 1 96.62 267 LYS A CA 1
ATOM 2154 C C . LYS A 1 267 ? -8.227 42.156 30.516 1 96.62 267 LYS A C 1
ATOM 2156 O O . LYS A 1 267 ? -9.211 42.812 30.875 1 96.62 267 LYS A O 1
ATOM 2161 N N . TYR A 1 268 ? -7.047 42.594 30.594 1 96.5 268 TYR A N 1
ATOM 2162 C CA . TYR A 1 268 ? -6.785 43.938 31.125 1 96.5 268 TYR A CA 1
ATOM 2163 C C . TYR A 1 268 ? -7.422 45 30.25 1 96.5 268 TYR A C 1
ATOM 2165 O O . TYR A 1 268 ? -8.109 45.906 30.75 1 96.5 268 TYR A O 1
ATOM 2173 N N . VAL A 1 269 ? -7.172 44.875 28.984 1 96 269 VAL A N 1
ATOM 2174 C CA . VAL A 1 269 ? -7.66 45.875 28.047 1 96 269 VAL A CA 1
ATOM 2175 C C . VAL A 1 269 ? -9.188 45.844 28.031 1 96 269 VAL A C 1
ATOM 2177 O O . VAL A 1 269 ? -9.82 46.906 28 1 96 269 VAL A O 1
ATOM 2180 N N . LEU A 1 270 ? -9.703 44.75 28.094 1 97.38 270 LEU A N 1
ATOM 2181 C CA . LEU A 1 270 ? -11.148 44.594 28.078 1 97.38 270 LEU A CA 1
ATOM 2182 C C . LEU A 1 270 ? -11.773 45.125 29.359 1 97.38 270 LEU A C 1
ATOM 2184 O O . LEU A 1 270 ? -12.75 45.875 29.328 1 97.38 270 LEU A O 1
ATOM 2188 N N . ALA A 1 271 ? -11.25 44.75 30.516 1 97.19 271 ALA A N 1
ATOM 2189 C CA . ALA A 1 271 ? -11.742 45.219 31.797 1 97.19 271 ALA A CA 1
ATOM 2190 C C . ALA A 1 271 ? -11.664 46.75 31.891 1 97.19 271 ALA A C 1
ATOM 2192 O O . ALA A 1 271 ? -12.625 47.375 32.312 1 97.19 271 ALA A O 1
ATOM 2193 N N . SER A 1 272 ? -10.531 47.281 31.516 1 96.31 272 SER A N 1
ATOM 2194 C CA . SER A 1 272 ? -10.336 48.75 31.547 1 96.31 272 SER A CA 1
ATOM 2195 C C . SER A 1 272 ? -11.336 49.469 30.656 1 96.31 272 SER A C 1
ATOM 2197 O O . SER A 1 272 ? -11.828 50.531 30.984 1 96.31 272 SER A O 1
ATOM 2199 N N . SER A 1 273 ? -11.586 48.844 29.516 1 96.5 273 SER A N 1
ATOM 2200 C CA . SER A 1 273 ? -12.539 49.438 28.594 1 96.5 273 SER A CA 1
ATOM 2201 C C . SER A 1 273 ? -13.953 49.438 29.156 1 96.5 273 SER A C 1
ATOM 2203 O O . SER A 1 273 ? -14.688 50.406 29.031 1 96.5 273 SER A O 1
ATOM 2205 N N . TYR A 1 274 ? -14.281 48.406 29.828 1 96.19 274 TYR A N 1
ATOM 2206 C CA . TYR A 1 274 ? -15.602 48.312 30.422 1 96.19 274 TYR A CA 1
ATOM 2207 C C . TYR A 1 274 ? -15.75 49.312 31.578 1 96.19 274 TYR A C 1
ATOM 2209 O O . TYR A 1 274 ? -16.844 49.844 31.812 1 96.19 274 TYR A O 1
ATOM 2217 N N . ILE A 1 275 ? -14.711 49.562 32.281 1 95 275 ILE A N 1
ATOM 2218 C CA . ILE A 1 275 ? -14.742 50.562 33.344 1 95 275 ILE A CA 1
ATOM 2219 C C . ILE A 1 275 ? -15.008 51.938 32.719 1 95 275 ILE A C 1
ATOM 2221 O O . ILE A 1 275 ? -15.805 52.719 33.25 1 95 275 ILE A O 1
ATOM 2225 N N . HIS A 1 276 ? -14.391 52.219 31.562 1 94.69 276 HIS A N 1
ATOM 2226 C CA . HIS A 1 276 ? -14.602 53.469 30.859 1 94.69 276 HIS A CA 1
ATOM 2227 C C . HIS A 1 276 ? -16.031 53.594 30.359 1 94.69 276 HIS A C 1
ATOM 2229 O O . HIS A 1 276 ? -16.578 54.688 30.281 1 94.69 276 HIS A O 1
ATOM 2235 N N . LEU A 1 277 ? -16.562 52.438 30.031 1 92.94 277 LEU A N 1
ATOM 2236 C CA . LEU A 1 277 ? -17.906 52.438 29.438 1 92.94 277 LEU A CA 1
ATOM 2237 C C . LEU A 1 277 ? -18.969 52.344 30.516 1 92.94 277 LEU A C 1
ATOM 2239 O O . LEU A 1 277 ? -20.156 52.531 30.234 1 92.94 277 LEU A O 1
ATOM 2243 N N . ASP A 1 278 ? -18.594 52.156 31.719 1 90.56 278 ASP A N 1
ATOM 2244 C CA . ASP A 1 278 ? -19.531 52 32.844 1 90.56 278 ASP A CA 1
ATOM 2245 C C . ASP A 1 278 ? -20.234 53.312 33.156 1 90.56 278 ASP A C 1
ATOM 2247 O O . ASP A 1 278 ? -19.797 54.375 32.719 1 90.56 278 ASP A O 1
ATOM 2251 N N . ASN A 1 279 ? -21.344 53.281 34 1 85.12 279 ASN A N 1
ATOM 2252 C CA . ASN A 1 279 ? -22.141 54.469 34.344 1 85.12 279 ASN A CA 1
ATOM 2253 C C . ASN A 1 279 ? -21.609 55.156 35.594 1 85.12 279 ASN A C 1
ATOM 2255 O O . ASN A 1 279 ? -22.312 55.969 36.219 1 85.12 279 ASN A O 1
ATOM 2259 N N . LEU A 1 280 ? -20.359 54.969 35.812 1 85.38 280 LEU A N 1
ATOM 2260 C CA . LEU A 1 280 ? -19.719 55.625 36.969 1 85.38 280 LEU A CA 1
ATOM 2261 C C . LEU A 1 280 ? -19.297 57.031 36.625 1 85.38 280 LEU A C 1
ATOM 2263 O O . LEU A 1 280 ? -19.203 57.406 35.438 1 85.38 280 LEU A O 1
ATOM 2267 N N . SER A 1 281 ? -19.141 57.906 37.656 1 88.12 281 SER A N 1
ATOM 2268 C CA . SER A 1 281 ? -18.641 59.25 37.469 1 88.12 281 SER A CA 1
ATOM 2269 C C . SER A 1 281 ? -17.172 59.25 37.031 1 88.12 281 SER A C 1
ATOM 2271 O O . SER A 1 281 ? -16.453 58.25 37.25 1 88.12 281 SER A O 1
ATOM 2273 N N . ASP A 1 282 ? -16.766 60.219 36.344 1 90.38 282 ASP A N 1
ATOM 2274 C CA . ASP A 1 282 ? -15.398 60.312 35.844 1 90.38 282 ASP A CA 1
ATOM 2275 C C . ASP A 1 282 ? -14.383 60.219 37 1 90.38 282 ASP A C 1
ATOM 2277 O O . ASP A 1 282 ? -13.32 59.625 36.844 1 90.38 282 ASP A O 1
ATOM 2281 N N . LYS A 1 283 ? -14.797 60.75 38.094 1 89.06 283 LYS A N 1
ATOM 2282 C CA . LYS A 1 283 ? -13.898 60.688 39.25 1 89.06 283 LYS A CA 1
ATOM 2283 C C . LYS A 1 283 ? -13.766 59.281 39.781 1 89.06 283 LYS A C 1
ATOM 2285 O O . LYS A 1 283 ? -12.672 58.844 40.156 1 89.06 283 LYS A O 1
ATOM 2290 N N . GLN A 1 284 ? -14.875 58.594 39.844 1 85.56 284 GLN A N 1
ATOM 2291 C CA . GLN A 1 284 ? -14.867 57.188 40.281 1 85.56 284 GLN A CA 1
ATOM 2292 C C . GLN A 1 284 ? -14.102 56.312 39.312 1 85.56 284 GLN A C 1
ATOM 2294 O O . GLN A 1 284 ? -13.328 55.438 39.719 1 85.56 284 GLN A O 1
ATOM 2299 N N . LYS A 1 285 ? -14.352 56.562 38.062 1 91.12 285 LYS A N 1
ATOM 2300 C CA . LYS A 1 285 ? -13.672 55.781 37.031 1 91.12 285 LYS A CA 1
ATOM 2301 C C . LYS A 1 285 ? -12.156 55.938 37.156 1 91.12 285 LYS A C 1
ATOM 2303 O O . LYS A 1 285 ? -11.422 54.969 37.094 1 91.12 285 LYS A O 1
ATOM 2308 N N . LEU A 1 286 ? -11.742 57.156 37.312 1 91.06 286 LEU A N 1
A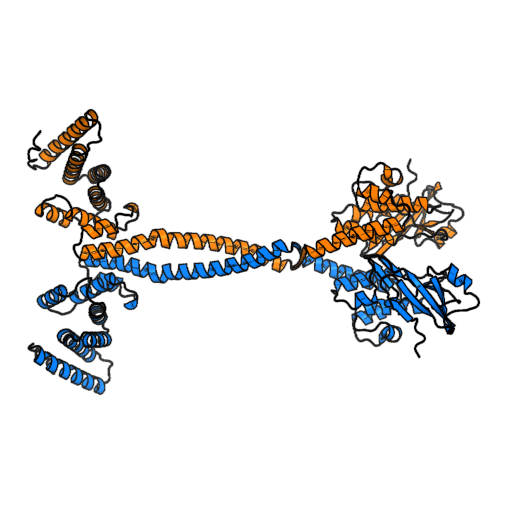TOM 2309 C CA . LEU A 1 286 ? -10.312 57.438 37.406 1 91.06 286 LEU A CA 1
ATOM 2310 C C . LEU A 1 286 ? -9.703 56.781 38.625 1 91.06 286 LEU A C 1
ATOM 2312 O O . LEU A 1 286 ? -8.578 56.25 38.562 1 91.06 286 LEU A O 1
ATOM 2316 N N . SER A 1 287 ? -10.422 56.781 39.719 1 87 287 SER A N 1
ATOM 2317 C CA . SER A 1 287 ? -9.945 56.156 40.938 1 87 287 SER A CA 1
ATOM 2318 C C . SER A 1 287 ? -9.781 54.656 40.781 1 87 287 SER A C 1
ATOM 2320 O O . SER A 1 287 ? -8.812 54.062 41.25 1 87 287 SER A O 1
ATOM 2322 N N . ILE A 1 288 ? -10.758 54.094 40.062 1 88.69 288 ILE A N 1
ATOM 2323 C CA . ILE A 1 288 ? -10.742 52.656 39.875 1 88.69 288 ILE A CA 1
ATOM 2324 C C . ILE A 1 288 ? -9.641 52.281 38.875 1 88.69 288 ILE A C 1
ATOM 2326 O O . ILE A 1 288 ? -8.93 51.312 39.062 1 88.69 288 ILE A O 1
ATOM 2330 N N . LEU A 1 289 ? -9.547 53.062 37.812 1 91.38 289 LEU A N 1
ATOM 2331 C CA . LEU A 1 289 ? -8.57 52.781 36.781 1 91.38 289 LEU A CA 1
ATOM 2332 C C . LEU A 1 289 ? -7.145 52.906 37.312 1 91.38 289 LEU A C 1
ATOM 2334 O O . LEU A 1 289 ? -6.234 52.25 36.812 1 91.38 289 LEU A O 1
ATOM 2338 N N . ASN A 1 290 ? -6.957 53.688 38.344 1 86.75 290 ASN A N 1
ATOM 2339 C CA . ASN A 1 290 ? -5.641 53.844 38.969 1 86.75 290 ASN A CA 1
ATOM 2340 C C . ASN A 1 290 ? -5.27 52.656 39.812 1 86.75 290 ASN A C 1
ATOM 2342 O O . ASN A 1 290 ? -4.098 52.438 40.125 1 86.75 290 ASN A O 1
ATOM 2346 N N . THR A 1 291 ? -6.273 51.844 40.094 1 82.75 291 THR A N 1
ATOM 2347 C CA . THR A 1 291 ? -6.023 50.656 40.938 1 82.75 291 THR A CA 1
ATOM 2348 C C . THR A 1 291 ? -5.828 49.406 40.062 1 82.75 291 THR A C 1
ATOM 2350 O O . THR A 1 291 ? -5.301 48.406 40.562 1 82.75 291 THR A O 1
ATOM 2353 N N . ILE A 1 292 ? -6.258 49.531 38.844 1 88.44 292 ILE A N 1
ATOM 2354 C CA . ILE A 1 292 ? -6.156 48.375 37.969 1 88.44 292 ILE A CA 1
ATOM 2355 C C . ILE A 1 292 ? -4.914 48.5 37.062 1 88.44 292 ILE A C 1
ATOM 2357 O O . ILE A 1 292 ? -4.656 49.562 36.5 1 88.44 292 ILE A O 1
ATOM 2361 N N . THR A 1 293 ? -4.074 47.438 37.094 1 84.56 293 THR A N 1
ATOM 2362 C CA . THR A 1 293 ? -2.867 47.375 36.281 1 84.56 293 THR A CA 1
ATOM 2363 C C . THR A 1 293 ? -2.805 46.062 35.469 1 84.56 293 THR A C 1
ATOM 2365 O O . THR A 1 293 ? -3.578 45.156 35.75 1 84.56 293 THR A O 1
ATOM 2368 N N . PRO A 1 294 ? -1.924 46.062 34.5 1 83.19 294 PRO A N 1
ATOM 2369 C CA . PRO A 1 294 ? -1.77 44.812 33.719 1 83.19 294 PRO A CA 1
ATOM 2370 C C . PRO A 1 294 ? -1.346 43.625 34.594 1 83.19 294 PRO A C 1
ATOM 2372 O O . PRO A 1 294 ? -1.541 42.469 34.188 1 83.19 294 PRO A O 1
ATOM 2375 N N . SER A 1 295 ? -0.865 43.938 35.781 1 84.06 295 SER A N 1
ATOM 2376 C CA . SER A 1 295 ? -0.406 42.875 36.688 1 84.06 295 SER A CA 1
ATOM 2377 C C . SER A 1 295 ? -1.457 42.562 37.719 1 84.06 295 SER A C 1
ATOM 2379 O O . SER A 1 295 ? -1.218 41.75 38.625 1 84.06 295 SER A O 1
ATOM 2381 N N . SER A 1 296 ? -2.578 43.156 37.562 1 89.62 296 SER A N 1
ATOM 2382 C CA . SER A 1 296 ? -3.656 42.906 38.5 1 89.62 296 SER A CA 1
ATOM 2383 C C . SER A 1 296 ? -4.145 41.469 38.438 1 89.62 296 SER A C 1
ATOM 2385 O O . SER A 1 296 ? -3.928 40.781 37.406 1 89.62 296 SER A O 1
ATOM 2387 N N . SER A 1 297 ? -4.773 41.031 39.469 1 92.94 297 SER A N 1
ATOM 2388 C CA . SER A 1 297 ? -5.258 39.625 39.531 1 92.94 297 SER A CA 1
ATOM 2389 C C . SER A 1 297 ? -6.305 39.375 38.469 1 92.94 297 SER A C 1
ATOM 2391 O O . SER A 1 297 ? -7.113 40.25 38.125 1 92.94 297 SER A O 1
ATOM 2393 N N . GLU A 1 298 ? -6.281 38.219 38 1 93.88 298 GLU A N 1
ATOM 2394 C CA . GLU A 1 298 ? -7.227 37.844 36.969 1 93.88 298 GLU A CA 1
ATOM 2395 C C . GLU A 1 298 ? -8.664 37.938 37.469 1 93.88 298 GLU A C 1
ATOM 2397 O O . GLU A 1 298 ? -9.57 38.281 36.688 1 93.88 298 GLU A O 1
ATOM 2402 N N . ASN A 1 299 ? -8.859 37.688 38.719 1 94.81 299 ASN A N 1
ATOM 2403 C CA . ASN A 1 299 ? -10.195 37.75 39.281 1 94.81 299 ASN A CA 1
ATOM 2404 C C . ASN A 1 299 ? -10.766 39.156 39.219 1 94.81 299 ASN A C 1
ATOM 2406 O O . ASN A 1 299 ? -11.953 39.344 38.938 1 94.81 299 ASN A O 1
ATOM 2410 N N . LEU A 1 300 ? -9.93 40.094 39.5 1 95.44 300 LEU A N 1
ATOM 2411 C CA . LEU A 1 300 ? -10.367 41.469 39.469 1 95.44 300 LEU A CA 1
ATOM 2412 C C . LEU A 1 300 ? -10.695 41.906 38.031 1 95.44 300 LEU A C 1
ATOM 2414 O O . LEU A 1 300 ? -11.703 42.594 37.812 1 95.44 300 LEU A O 1
ATOM 2418 N N . LEU A 1 301 ? -9.859 41.438 37.094 1 96.44 301 LEU A N 1
ATOM 2419 C CA . LEU A 1 301 ? -10.086 41.781 35.688 1 96.44 301 LEU A CA 1
ATOM 2420 C C . LEU A 1 301 ? -11.359 41.125 35.156 1 96.44 301 LEU A C 1
ATOM 2422 O O . LEU A 1 301 ? -12.172 41.781 34.5 1 96.44 301 LEU A O 1
ATOM 2426 N N . GLU A 1 302 ? -11.508 39.969 35.531 1 97 302 GLU A N 1
ATOM 2427 C CA . GLU A 1 302 ? -12.688 39.219 35.094 1 97 302 GLU A CA 1
ATOM 2428 C C . GLU A 1 302 ? -13.961 39.812 35.688 1 97 302 GLU A C 1
ATOM 2430 O O . GLU A 1 302 ? -15.016 39.781 35.031 1 97 302 GLU A O 1
ATOM 2435 N N . TYR A 1 303 ? -13.891 40.312 36.875 1 96.44 303 TYR A N 1
ATOM 2436 C CA . TYR A 1 303 ? -15.031 40.969 37.531 1 96.44 303 TYR A CA 1
ATOM 2437 C C . TYR A 1 303 ? -15.594 42.062 36.625 1 96.44 303 TYR A C 1
ATOM 2439 O O . TYR A 1 303 ? -16.797 42.062 36.344 1 96.44 303 TYR A O 1
ATOM 2447 N N . TRP A 1 304 ? -14.711 42.875 36.188 1 95.94 304 TRP A N 1
ATOM 2448 C CA . TRP A 1 304 ? -15.141 44.031 35.375 1 95.94 304 TRP A CA 1
ATOM 2449 C C . TRP A 1 304 ? -15.648 43.562 34 1 95.94 304 TRP A C 1
ATOM 2451 O O . TRP A 1 304 ? -16.562 44.188 33.438 1 95.94 304 TRP A O 1
ATOM 2461 N N . ILE A 1 305 ? -15.086 42.469 33.562 1 97.44 305 ILE A N 1
ATOM 2462 C CA . ILE A 1 305 ? -15.508 41.969 32.25 1 97.44 305 ILE A CA 1
ATOM 2463 C C . ILE A 1 305 ? -16.906 41.375 32.375 1 97.44 305 ILE A C 1
ATOM 2465 O O . ILE A 1 305 ? -17.766 41.625 31.516 1 97.44 305 ILE A O 1
ATOM 2469 N N . TYR A 1 306 ? -17.125 40.656 33.438 1 97 306 TYR A N 1
ATOM 2470 C CA . TYR A 1 306 ? -18.453 40.094 33.625 1 97 306 TYR A CA 1
ATOM 2471 C C . TYR A 1 306 ? -19.484 41.219 33.812 1 97 306 TYR A C 1
ATOM 2473 O O . TYR A 1 306 ? -20.609 41.125 33.281 1 97 306 TYR A O 1
ATOM 2481 N N . LEU A 1 307 ? -19.156 42.25 34.531 1 95.19 307 LEU A N 1
ATOM 2482 C CA . LEU A 1 307 ? -20.031 43.375 34.719 1 95.19 307 LEU A CA 1
ATOM 2483 C C . LEU A 1 307 ? -20.375 44.062 33.406 1 95.19 307 LEU A C 1
ATOM 2485 O O . LEU A 1 307 ? -21.531 44.375 33.125 1 95.19 307 LEU A O 1
ATOM 2489 N N . GLY A 1 308 ? -19.375 44.156 32.562 1 94.56 308 GLY A N 1
ATOM 2490 C CA . GLY A 1 308 ? -19.562 44.812 31.281 1 94.56 308 GLY A CA 1
ATOM 2491 C C . GLY A 1 308 ? -20.391 44 30.312 1 94.56 308 GLY A C 1
ATOM 2492 O O . GLY A 1 308 ? -21.094 44.531 29.469 1 94.56 308 GLY A O 1
ATOM 2493 N N . ARG A 1 309 ? -20.266 42.75 30.484 1 95.31 309 ARG A N 1
ATOM 2494 C CA . ARG A 1 309 ? -20.984 41.875 29.594 1 95.31 309 ARG A CA 1
ATOM 2495 C C . ARG A 1 309 ? -22.375 41.562 30.125 1 95.31 309 ARG A C 1
ATOM 2497 O O . ARG A 1 309 ? -23.125 40.781 29.5 1 95.31 309 ARG A O 1
ATOM 2504 N N . GLY A 1 310 ? -22.688 41.969 31.297 1 92.31 310 GLY A N 1
ATOM 2505 C CA . GLY A 1 310 ? -24.016 41.844 31.844 1 92.31 310 GLY A CA 1
ATOM 2506 C C . GLY A 1 310 ? -24.203 40.562 32.656 1 92.31 310 GLY A C 1
ATOM 2507 O O . GLY A 1 310 ? -25.328 40.188 32.969 1 92.31 310 GLY A O 1
ATOM 2508 N N . ASN A 1 311 ? -23.125 39.969 32.875 1 95 311 ASN A N 1
ATOM 2509 C CA . ASN A 1 311 ? -23.188 38.812 33.75 1 95 311 ASN A CA 1
ATOM 2510 C C . ASN A 1 311 ? -22.969 39.188 35.219 1 95 311 ASN A C 1
ATOM 2512 O O . ASN A 1 311 ? -21.953 38.812 35.812 1 95 311 ASN A O 1
ATOM 2516 N N . TYR A 1 312 ? -23.938 39.719 35.812 1 95 312 TYR A N 1
ATOM 2517 C CA . TYR A 1 312 ? -23.812 40.344 37.094 1 95 312 TYR A CA 1
ATOM 2518 C C . TYR A 1 312 ? -23.703 39.312 38.219 1 95 312 TYR A C 1
ATOM 2520 O O . TYR A 1 312 ? -23.031 39.562 39.219 1 95 312 TYR A O 1
ATOM 2528 N N . LYS A 1 313 ? -24.297 38.125 38 1 94.31 313 LYS A N 1
ATOM 2529 C CA . LYS A 1 313 ? -24.203 37.062 39 1 94.31 313 LYS A CA 1
ATOM 2530 C C . LYS A 1 313 ? -22.766 36.562 39.156 1 94.31 313 LYS A C 1
ATOM 2532 O O . LYS A 1 313 ? -22.281 36.375 40.281 1 94.31 313 LYS A O 1
ATOM 2537 N N . LYS A 1 314 ? -22.188 36.375 38.031 1 96 314 LYS A N 1
ATOM 2538 C CA . LYS A 1 314 ? -20.797 35.938 38.062 1 96 314 LYS A CA 1
ATOM 2539 C C . LYS A 1 314 ? -19.891 37.031 38.625 1 96 314 LYS A C 1
ATOM 2541 O O . LYS A 1 314 ? -18.938 36.719 39.375 1 96 314 LYS A O 1
ATOM 2546 N N . ALA A 1 315 ? -20.219 38.25 38.25 1 96.25 315 ALA A N 1
ATOM 2547 C CA . ALA A 1 315 ? -19.469 39.375 38.812 1 96.25 315 ALA A CA 1
ATOM 2548 C C . ALA A 1 315 ? -19.594 39.438 40.312 1 96.25 315 ALA A C 1
ATOM 2550 O O . ALA A 1 315 ? -18.609 39.688 41.031 1 96.25 315 ALA A O 1
ATOM 2551 N N . LEU A 1 316 ? -20.781 39.188 40.781 1 96.12 316 LEU A N 1
ATOM 2552 C CA . LEU A 1 316 ? -21.031 39.219 42.219 1 96.12 316 LEU A CA 1
ATOM 2553 C C . LEU A 1 316 ? -20.219 38.125 42.906 1 96.12 316 LEU A C 1
ATOM 2555 O O . LEU A 1 316 ? -19.625 38.375 43.969 1 96.12 316 LEU A O 1
ATOM 2559 N N . ASN A 1 317 ? -20.266 36.938 42.375 1 96.5 317 ASN A N 1
ATOM 2560 C CA . ASN A 1 317 ? -19.5 35.844 42.938 1 96.5 317 ASN A CA 1
ATOM 2561 C C . ASN A 1 317 ? -18.016 36.156 43.031 1 96.5 317 ASN A C 1
ATOM 2563 O O . ASN A 1 317 ? -17.344 35.844 44.031 1 96.5 317 ASN A O 1
ATOM 2567 N N . LEU A 1 318 ? -17.469 36.812 42 1 96.31 318 LEU A N 1
ATOM 2568 C CA . LEU A 1 318 ? -16.062 37.188 41.969 1 96.31 318 LEU A CA 1
ATOM 2569 C C . LEU A 1 318 ? -15.758 38.281 43 1 96.31 318 LEU A C 1
ATOM 2571 O O . LEU A 1 318 ? -14.719 38.25 43.656 1 96.31 318 LEU A O 1
ATOM 2575 N N . ALA A 1 319 ? -16.656 39.281 43.094 1 95.69 319 ALA A N 1
ATOM 2576 C CA . ALA A 1 319 ? -16.484 40.344 44.094 1 95.69 319 ALA A CA 1
ATOM 2577 C C . ALA A 1 319 ? -16.453 39.812 45.5 1 95.69 319 ALA A C 1
ATOM 2579 O O . ALA A 1 319 ? -15.664 40.25 46.344 1 95.69 319 ALA A O 1
ATOM 2580 N N . GLN A 1 320 ? -17.281 38.875 45.75 1 95.5 320 GLN A N 1
ATOM 2581 C CA . GLN A 1 320 ? -17.328 38.219 47.062 1 95.5 320 GLN A CA 1
ATOM 2582 C C . GLN A 1 320 ? -16.047 37.438 47.344 1 95.5 320 GLN A C 1
ATOM 2584 O O . GLN A 1 320 ? -15.57 37.406 48.469 1 95.5 320 GLN A O 1
ATOM 2589 N N . ASN A 1 321 ? -15.586 36.812 46.375 1 95.25 321 ASN A N 1
ATOM 2590 C CA . ASN A 1 321 ? -14.336 36.062 46.5 1 95.25 321 ASN A CA 1
ATOM 2591 C C . ASN A 1 321 ? -13.156 37 46.781 1 95.25 321 ASN A C 1
ATOM 2593 O O . ASN A 1 321 ? -12.25 36.656 47.531 1 95.25 321 ASN A O 1
ATOM 2597 N N . ILE A 1 322 ? -13.133 38.125 46.031 1 93.19 322 ILE A N 1
ATOM 2598 C CA . ILE A 1 322 ? -12.086 39.125 46.219 1 93.19 322 ILE A CA 1
ATOM 2599 C C . ILE A 1 322 ? -12.211 39.75 47.625 1 93.19 322 ILE A C 1
ATOM 2601 O O . ILE A 1 322 ? -11.203 40.062 48.25 1 93.19 322 ILE A O 1
ATOM 2605 N N . GLY A 1 323 ? -13.367 39.938 48.062 1 91.81 323 GLY A N 1
ATOM 2606 C CA . GLY A 1 323 ? -13.633 40.469 49.406 1 91.81 323 GLY A CA 1
ATOM 2607 C C . GLY A 1 323 ? -13.609 42 49.469 1 91.81 323 GLY A C 1
ATOM 2608 O O . GLY A 1 323 ? -13.227 42.594 50.469 1 91.81 323 GLY A O 1
ATOM 2609 N N . ASP A 1 324 ? -13.914 42.625 48.344 1 91.88 324 ASP A N 1
ATOM 2610 C CA . ASP A 1 324 ? -13.977 44.062 48.281 1 91.88 324 ASP A CA 1
ATOM 2611 C C . ASP A 1 324 ? -15.414 44.562 48.375 1 91.88 324 ASP A C 1
ATOM 2613 O O . ASP A 1 324 ? -16.203 44.375 47.438 1 91.88 324 ASP A O 1
ATOM 2617 N N . ASN A 1 325 ? -15.719 45.375 49.406 1 92.75 325 ASN A N 1
ATOM 2618 C CA . ASN A 1 325 ? -17.078 45.812 49.656 1 92.75 325 ASN A CA 1
ATOM 2619 C C . ASN A 1 325 ? -17.578 46.781 48.594 1 92.75 325 ASN A C 1
ATOM 2621 O O . ASN A 1 325 ? -18.766 46.812 48.25 1 92.75 325 ASN A O 1
ATOM 2625 N N . GLN A 1 326 ? -16.719 47.5 48.031 1 90.38 326 GLN A N 1
ATOM 2626 C CA . GLN A 1 326 ? -17.094 48.438 47 1 90.38 326 GLN A CA 1
ATOM 2627 C C . GLN A 1 326 ? -17.516 47.719 45.719 1 90.38 326 GLN A C 1
ATOM 2629 O O . GLN A 1 326 ? -18.5 48.094 45.094 1 90.38 326 GLN A O 1
ATOM 2634 N N . LEU A 1 327 ? -16.812 46.656 45.469 1 92.81 327 LEU A N 1
ATOM 2635 C CA . LEU A 1 327 ? -17.125 45.875 44.281 1 92.81 327 LEU A CA 1
ATOM 2636 C C . LEU A 1 327 ? -18.422 45.094 44.469 1 92.81 327 LEU A C 1
ATOM 2638 O O . LEU A 1 327 ? -19.219 44.969 43.531 1 92.81 327 LEU A O 1
ATOM 2642 N N . ILE A 1 328 ? -18.609 44.656 45.656 1 95.19 328 ILE A N 1
ATOM 2643 C CA . ILE A 1 328 ? -19.828 43.906 45.969 1 95.19 328 ILE A CA 1
ATOM 2644 C C . ILE A 1 328 ? -21.031 44.844 45.875 1 95.19 328 ILE A C 1
ATOM 2646 O O . ILE A 1 328 ? -22.062 44.469 45.281 1 95.19 328 ILE A O 1
ATOM 2650 N N . LEU A 1 329 ? -20.906 46 46.469 1 93.62 329 LEU A N 1
ATOM 2651 C CA . LEU A 1 329 ? -21.969 47 46.406 1 93.62 329 LEU A CA 1
ATOM 2652 C C . LEU A 1 329 ? -22.312 47.344 44.969 1 93.62 329 LEU A C 1
ATOM 2654 O O . LEU A 1 329 ? -23.5 47.375 44.594 1 93.62 329 LEU A O 1
ATOM 2658 N N . HIS A 1 330 ? -21.297 47.562 44.156 1 92.5 330 HIS A N 1
ATOM 2659 C CA . HIS A 1 330 ? -21.5 47.875 42.75 1 92.5 330 HIS A CA 1
ATOM 2660 C C . HIS A 1 330 ? -22.219 46.75 42.031 1 92.5 330 HIS A C 1
ATOM 2662 O O . HIS A 1 330 ? -23.078 47 41.188 1 92.5 330 HIS A O 1
ATOM 2668 N N . SER A 1 331 ? -21.906 45.562 42.312 1 94.06 331 SER A N 1
ATOM 2669 C CA . SER A 1 331 ? -22.516 44.375 41.719 1 94.06 331 SER A CA 1
ATOM 2670 C C . SER A 1 331 ? -24 44.25 42.094 1 94.06 331 SER A C 1
ATOM 2672 O O . SER A 1 331 ? -24.844 44 41.219 1 94.06 331 SER A O 1
ATOM 2674 N N . TYR A 1 332 ? -24.25 44.531 43.344 1 94.62 332 TYR A N 1
ATOM 2675 C CA . TYR A 1 332 ? -25.625 44.469 43.812 1 94.62 332 TYR A CA 1
ATOM 2676 C C . TYR A 1 332 ? -26.453 45.562 43.156 1 94.62 332 TYR A C 1
ATOM 2678 O O . TYR A 1 332 ? -27.625 45.375 42.844 1 94.62 332 TYR A O 1
ATOM 2686 N N . THR A 1 333 ? -25.875 46.688 43 1 93.44 333 THR A N 1
ATOM 2687 C CA . THR A 1 333 ? -26.578 47.812 42.375 1 93.44 333 THR A CA 1
ATOM 2688 C C . THR A 1 333 ? -26.953 47.5 40.938 1 93.44 333 THR A C 1
ATOM 2690 O O . THR A 1 333 ? -28.062 47.781 40.469 1 93.44 333 THR A O 1
ATOM 2693 N N . ASN A 1 334 ? -26.031 46.875 40.219 1 92.81 334 ASN A N 1
ATOM 2694 C CA . ASN A 1 334 ? -26.297 46.469 38.844 1 92.81 334 ASN A CA 1
ATOM 2695 C C . ASN A 1 334 ? -27.328 45.375 38.75 1 92.81 334 ASN A C 1
ATOM 2697 O O . ASN A 1 334 ? -28.172 45.344 37.844 1 92.81 334 ASN A O 1
ATOM 2701 N N . LEU A 1 335 ? -27.234 44.438 39.688 1 93.81 335 LEU A N 1
ATOM 2702 C CA . LEU A 1 335 ? -28.203 43.344 39.75 1 93.81 335 LEU A CA 1
ATOM 2703 C C . LEU A 1 335 ? -29.609 43.875 40.031 1 93.81 335 LEU A C 1
ATOM 2705 O O . LEU A 1 335 ? -30.578 43.406 39.438 1 93.81 335 LEU A O 1
ATOM 2709 N N . TYR A 1 336 ? -29.625 44.781 40.938 1 93.75 336 TYR A N 1
ATOM 2710 C CA . TYR A 1 336 ? -30.891 45.438 41.281 1 93.75 336 TYR A CA 1
ATOM 2711 C C . TYR A 1 336 ? -31.531 46.094 40.062 1 93.75 336 TYR A C 1
ATOM 2713 O O . TYR A 1 336 ? -32.719 45.906 39.781 1 93.75 336 TYR A O 1
ATOM 2721 N N . GLU A 1 337 ? -30.75 46.781 39.344 1 91.81 337 GLU A N 1
ATOM 2722 C CA . GLU A 1 337 ? -31.25 47.469 38.156 1 91.81 337 GLU A CA 1
ATOM 2723 C C . GLU A 1 337 ? -31.672 46.5 37.094 1 91.81 337 GLU A C 1
ATOM 2725 O O . GLU A 1 337 ? -32.656 46.719 36.375 1 91.81 337 GLU A O 1
ATOM 2730 N N . GLN A 1 338 ? -30.922 45.469 36.938 1 92 338 GLN A N 1
ATOM 2731 C CA . GLN A 1 338 ? -31.234 44.469 35.938 1 92 338 GLN A CA 1
ATOM 2732 C C . GLN A 1 338 ? -32.562 43.812 36.25 1 92 338 GLN A C 1
ATOM 2734 O O . GLN A 1 338 ? -33.406 43.625 35.344 1 92 338 GLN A O 1
ATOM 2739 N N . VAL A 1 339 ? -32.75 43.438 37.5 1 92.19 339 VAL A N 1
ATOM 2740 C CA . VAL A 1 339 ? -34 42.781 37.906 1 92.19 339 VAL A CA 1
ATOM 2741 C C . VAL A 1 339 ? -35.156 43.781 37.812 1 92.19 339 VAL A C 1
ATOM 2743 O O . VAL A 1 339 ? -36.25 43.406 37.406 1 92.19 339 VAL A O 1
ATOM 2746 N N . ARG A 1 340 ? -34.906 44.969 38.156 1 92.19 340 ARG A N 1
ATOM 2747 C CA . ARG A 1 340 ? -35.906 46 38.125 1 92.19 340 ARG A CA 1
ATOM 2748 C C . ARG A 1 340 ? -36.406 46.219 36.719 1 92.19 340 ARG A C 1
ATOM 2750 O O . ARG A 1 340 ? -37.625 46.438 36.5 1 92.19 340 ARG A O 1
ATOM 2757 N N . ASN A 1 341 ? -35.594 46.094 35.781 1 90.94 341 ASN A N 1
ATOM 2758 C CA . ASN A 1 341 ? -35.938 46.406 34.375 1 90.94 341 ASN A CA 1
ATOM 2759 C C . ASN A 1 341 ? -36.312 45.156 33.594 1 90.94 341 ASN A C 1
ATOM 2761 O O . ASN A 1 341 ? -36.594 45.25 32.406 1 90.94 341 ASN A O 1
ATOM 2765 N N . ASP A 1 342 ? -36.281 44.062 34.281 1 90 342 ASP A N 1
ATOM 2766 C CA . ASP A 1 342 ? -36.656 42.812 33.594 1 90 342 ASP A CA 1
ATOM 2767 C C . ASP A 1 342 ? -38.188 42.656 33.594 1 90 342 ASP A C 1
ATOM 2769 O O . ASP A 1 342 ? -38.812 42.406 34.625 1 90 342 ASP A O 1
ATOM 2773 N N . PRO A 1 343 ? -38.719 42.75 32.5 1 87.06 343 PRO A N 1
ATOM 2774 C CA . PRO A 1 343 ? -40.188 42.656 32.438 1 87.06 343 PRO A CA 1
ATOM 2775 C C . PRO A 1 343 ? -40.656 41.219 32.438 1 87.06 343 PRO A C 1
ATOM 2777 O O . PRO A 1 343 ? -41.844 40.938 32.688 1 87.06 343 PRO A O 1
ATOM 2780 N N . LYS A 1 344 ? -39.781 40.219 32.344 1 86.12 344 LYS A N 1
ATOM 2781 C CA . LYS A 1 344 ? -40.219 38.844 32.156 1 86.12 344 LYS A CA 1
ATOM 2782 C C . LYS A 1 344 ? -40.25 38.094 33.469 1 86.12 344 LYS A C 1
ATOM 2784 O O . LYS A 1 344 ? -40.844 37.031 33.562 1 86.12 344 LYS A O 1
ATOM 2789 N N . MET A 1 345 ? -39.75 38.688 34.344 1 88.88 345 MET A N 1
ATOM 2790 C CA . MET A 1 345 ? -39.656 38 35.625 1 88.88 345 MET A CA 1
ATOM 2791 C C . MET A 1 345 ? -40.969 38.031 36.375 1 88.88 345 MET A C 1
ATOM 2793 O O . MET A 1 345 ? -41.719 39 36.25 1 88.88 345 MET A O 1
ATOM 2797 N N . ASP A 1 346 ? -41.219 36.938 37.062 1 89.94 346 ASP A N 1
ATOM 2798 C CA . ASP A 1 346 ? -42.438 36.844 37.875 1 89.94 346 ASP A CA 1
ATOM 2799 C C . ASP A 1 346 ? -42.469 37.906 38.938 1 89.94 346 ASP A C 1
ATOM 2801 O O . ASP A 1 346 ? -41.438 38.188 39.594 1 89.94 346 ASP A O 1
ATOM 2805 N N . GLY A 1 347 ? -43.562 38.594 39.125 1 86.75 347 GLY A N 1
ATOM 2806 C CA . GLY A 1 347 ? -43.688 39.719 40.031 1 86.75 347 GLY A CA 1
ATOM 2807 C C . GLY A 1 347 ? -43.281 39.375 41.438 1 86.75 347 GLY A C 1
ATOM 2808 O O . GLY A 1 347 ? -42.531 40.156 42.062 1 86.75 347 GLY A O 1
ATOM 2809 N N . ALA A 1 348 ? -43.75 38.281 41.875 1 89.81 348 ALA A N 1
ATOM 2810 C CA . ALA A 1 348 ? -43.438 37.906 43.25 1 89.81 348 ALA A CA 1
ATOM 2811 C C . ALA A 1 348 ? -41.938 37.625 43.406 1 89.81 348 ALA A C 1
ATOM 2813 O O . ALA A 1 348 ? -41.312 38.062 44.406 1 89.81 348 ALA A O 1
ATOM 2814 N N . GLU A 1 349 ? -41.469 36.906 42.531 1 92.12 349 GLU A N 1
ATOM 2815 C CA . GLU A 1 349 ? -40.031 36.594 42.562 1 92.12 349 GLU A CA 1
ATOM 2816 C C . GLU A 1 349 ? -39.188 37.844 42.375 1 92.12 349 GLU A C 1
ATOM 2818 O O . GLU A 1 349 ? -38.156 38 43.031 1 92.12 349 GLU A O 1
ATOM 2823 N N . LYS A 1 350 ? -39.656 38.719 41.531 1 92.81 350 LYS A N 1
ATOM 2824 C CA . LYS A 1 350 ? -38.969 40 41.25 1 92.81 350 LYS A CA 1
ATOM 2825 C C . LYS A 1 350 ? -38.906 40.844 42.531 1 92.81 350 LYS A C 1
ATOM 2827 O O . LYS A 1 350 ? -37.844 41.344 42.875 1 92.81 350 LYS A O 1
ATOM 2832 N N . GLN A 1 351 ? -39.969 40.938 43.25 1 92.06 351 GLN A N 1
ATOM 2833 C CA . GLN A 1 351 ? -40 41.781 44.438 1 92.06 351 GLN A CA 1
ATOM 2834 C C . GLN A 1 351 ? -39.156 41.188 45.531 1 92.06 351 GLN A C 1
ATOM 2836 O O . GLN A 1 351 ? -38.5 41.906 46.312 1 92.06 351 GLN A O 1
ATOM 2841 N N . LYS A 1 352 ? -39.156 39.938 45.625 1 93.56 352 LYS A N 1
ATOM 2842 C CA . LYS A 1 352 ? -38.344 39.25 46.625 1 93.56 352 LYS A CA 1
ATOM 2843 C C . LYS A 1 352 ? -36.844 39.531 46.375 1 93.56 352 LYS A C 1
ATOM 2845 O O . LYS A 1 352 ? -36.125 39.875 47.281 1 93.56 352 LYS A O 1
ATOM 2850 N N . LYS A 1 353 ? -36.406 39.406 45.125 1 92.94 353 LYS A N 1
ATOM 2851 C CA . LYS A 1 353 ? -35.031 39.625 44.781 1 92.94 353 LYS A CA 1
ATOM 2852 C C . LYS A 1 353 ? -34.625 41.094 44.969 1 92.94 353 LYS A C 1
ATOM 2854 O O . LYS A 1 353 ? -33.531 41.406 45.469 1 92.94 353 LYS A O 1
ATOM 2859 N N . LEU A 1 354 ? -35.5 41.969 44.625 1 94.44 354 LEU A N 1
ATOM 2860 C CA . LEU A 1 354 ? -35.25 43.406 44.75 1 94.44 354 LEU A CA 1
ATOM 2861 C C . LEU A 1 354 ? -35.094 43.75 46.25 1 94.44 354 LEU A C 1
ATOM 2863 O O . LEU A 1 354 ? -34.188 44.562 46.594 1 94.44 354 LEU A O 1
ATOM 2867 N N . SER A 1 355 ? -35.906 43.156 47 1 93.19 355 SER A N 1
ATOM 2868 C CA . SER A 1 355 ? -35.812 43.406 48.438 1 93.19 355 SER A CA 1
ATOM 2869 C C . SER A 1 355 ? -34.5 42.875 49.031 1 93.19 355 SER A C 1
ATOM 2871 O O . SER A 1 355 ? -33.906 43.5 49.906 1 93.19 355 SER A O 1
ATOM 2873 N N . GLU A 1 356 ? -34.188 41.75 48.594 1 94 356 GLU A N 1
ATOM 2874 C CA . GLU A 1 356 ? -32.938 41.156 49.031 1 94 356 GLU A CA 1
ATOM 2875 C C . GLU A 1 356 ? -31.719 42 48.625 1 94 356 GLU A C 1
ATOM 2877 O O . GLU A 1 356 ? -30.828 42.219 49.438 1 94 356 GLU A O 1
ATOM 2882 N N . TYR A 1 357 ? -31.719 42.406 47.375 1 94.5 357 TYR A N 1
ATOM 2883 C CA . TYR A 1 357 ? -30.609 43.188 46.875 1 94.5 357 TYR A CA 1
ATOM 2884 C C . TYR A 1 357 ? -30.562 44.562 47.562 1 94.5 357 TYR A C 1
ATOM 2886 O O . TYR A 1 357 ? -29.484 45.062 47.906 1 94.5 357 TYR A O 1
ATOM 2894 N N . LEU A 1 358 ? -31.672 45.125 47.812 1 93.06 358 LEU A N 1
ATOM 2895 C CA . LEU A 1 358 ? -31.734 46.438 48.469 1 93.06 358 LEU A CA 1
ATOM 2896 C C . LEU A 1 358 ? -31.219 46.344 49.906 1 93.06 358 LEU A C 1
ATOM 2898 O O . LEU A 1 358 ? -30.594 47.281 50.406 1 93.06 358 LEU A O 1
ATOM 2902 N N . LYS A 1 359 ? -31.562 45.281 50.5 1 93.62 359 LYS A N 1
ATOM 2903 C CA . LYS A 1 359 ? -31.047 45.062 51.844 1 93.62 359 LYS A CA 1
ATOM 2904 C C . LYS A 1 359 ? -29.516 45.031 51.844 1 93.62 359 LYS A C 1
ATOM 2906 O O . LYS A 1 359 ? -28.891 45.656 52.719 1 93.62 359 LYS A O 1
ATOM 2911 N N . GLU A 1 360 ? -28.969 44.281 50.969 1 93.69 360 GLU A N 1
ATOM 2912 C CA . GLU A 1 360 ? -27.516 44.188 50.875 1 93.69 360 GLU A CA 1
ATOM 2913 C C . GLU A 1 360 ? -26.891 45.531 50.531 1 93.69 360 GLU A C 1
ATOM 2915 O O . GLU A 1 360 ? -25.828 45.875 51.062 1 93.69 360 GLU A O 1
ATOM 2920 N N . ILE A 1 361 ? -27.531 46.25 49.656 1 93.75 361 ILE A N 1
ATOM 2921 C CA . ILE A 1 361 ? -27.047 47.562 49.25 1 93.75 361 ILE A CA 1
ATOM 2922 C C . ILE A 1 361 ? -27.016 48.5 50.438 1 93.75 361 ILE A C 1
ATOM 2924 O O . ILE A 1 361 ? -26.047 49.25 50.625 1 93.75 361 ILE A O 1
ATOM 2928 N N . LYS A 1 362 ? -28 48.531 51.188 1 92.38 362 LYS A N 1
ATOM 2929 C CA . LYS A 1 362 ? -28.094 49.375 52.375 1 92.38 362 LYS A CA 1
ATOM 2930 C C . LYS A 1 362 ? -27.047 49.031 53.406 1 92.38 362 LYS A C 1
ATOM 2932 O O . LYS A 1 362 ? -26.391 49.906 54 1 92.38 362 LYS A O 1
ATOM 2937 N N . ASP A 1 363 ? -26.906 47.781 53.625 1 92.69 363 ASP A N 1
ATOM 2938 C CA . ASP A 1 363 ? -25.922 47.312 54.594 1 92.69 363 ASP A CA 1
ATOM 2939 C C . ASP A 1 363 ? -24.516 47.688 54.188 1 92.69 363 ASP A C 1
ATOM 2941 O O . ASP A 1 363 ? -23.734 48.188 55 1 92.69 363 ASP A O 1
ATOM 2945 N N . LEU A 1 364 ? -24.266 47.469 52.938 1 92.81 364 LEU A N 1
ATOM 2946 C CA . LEU A 1 364 ? -22.938 47.75 52.438 1 92.81 364 LEU A CA 1
ATOM 2947 C C . LEU A 1 364 ? -22.688 49.25 52.344 1 92.81 364 LEU A C 1
ATOM 2949 O O . LEU A 1 364 ? -21.562 49.719 52.594 1 92.81 364 LEU A O 1
ATOM 2953 N N . SER A 1 365 ? -23.672 50.031 52 1 91.31 365 SER A N 1
ATOM 2954 C CA . SER A 1 365 ? -23.547 51.5 51.969 1 91.31 365 SER A CA 1
ATOM 2955 C C . SER A 1 365 ? -23.25 52.062 53.344 1 91.31 365 SER A C 1
ATOM 2957 O O . SER A 1 365 ? -22.5 53.031 53.469 1 91.31 365 SER A O 1
ATOM 2959 N N . ASN A 1 366 ? -23.891 51.531 54.25 1 90.12 366 ASN A N 1
ATOM 2960 C CA . ASN A 1 366 ? -23.656 51.969 55.625 1 90.12 366 ASN A CA 1
ATOM 2961 C C . ASN A 1 366 ? -22.234 51.625 56.062 1 90.12 366 ASN A C 1
ATOM 2963 O O . ASN A 1 366 ? -21.594 52.438 56.75 1 90.12 366 ASN A O 1
ATOM 2967 N N . LYS A 1 367 ? -21.812 50.562 55.656 1 90.38 367 LYS A N 1
ATOM 2968 C CA . LYS A 1 367 ? -20.453 50.156 56.031 1 90.38 367 LYS A CA 1
ATOM 2969 C C . LYS A 1 367 ? -19.422 51.031 55.344 1 90.38 367 LYS A C 1
ATOM 2971 O O . LYS A 1 367 ? -18.359 51.312 55.938 1 90.38 367 LYS A O 1
ATOM 2976 N N . LEU A 1 368 ? -19.703 51.469 54.062 1 88.88 368 LEU A N 1
ATOM 2977 C CA . LEU A 1 368 ? -18.75 52.219 53.281 1 88.88 368 LEU A CA 1
ATOM 2978 C C . LEU A 1 368 ? -18.938 53.719 53.5 1 88.88 368 LEU A C 1
ATOM 2980 O O . LEU A 1 368 ? -18.078 54.531 53.125 1 88.88 368 LEU A O 1
ATOM 2984 N N . GLY A 1 369 ? -20.016 54.188 54.125 1 82.31 369 GLY A N 1
ATOM 2985 C CA . GLY A 1 369 ? -20.297 55.594 54.406 1 82.31 369 GLY A CA 1
ATOM 2986 C C . GLY A 1 369 ? -20.781 56.344 53.188 1 82.31 369 GLY A C 1
ATOM 2987 O O . GLY A 1 369 ? -20.453 57.5 53 1 82.31 369 GLY A O 1
ATOM 2988 N N . VAL A 1 370 ? -21.234 55.625 52.188 1 75.56 370 VAL A N 1
ATOM 2989 C CA . VAL A 1 370 ? -21.703 56.281 50.969 1 75.56 370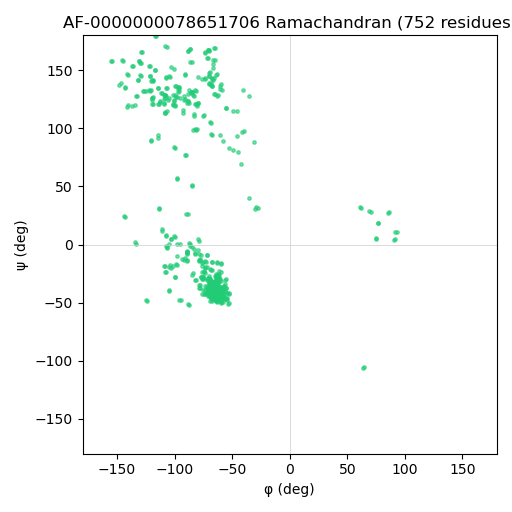 VAL A CA 1
ATOM 2990 C C . VAL A 1 370 ? -23.219 56.469 51.031 1 75.56 370 VAL A C 1
ATOM 2992 O O . VAL A 1 370 ? -23.938 55.625 51.625 1 75.56 370 VAL A O 1
ATOM 2995 N N . LYS A 1 371 ? -23.719 57.906 50.812 1 63.06 371 LYS A N 1
ATOM 2996 C CA . LYS A 1 371 ? -25.156 58.188 50.844 1 63.06 371 LYS A CA 1
ATOM 2997 C C . LYS A 1 371 ? -25.844 57.562 49.625 1 63.06 371 LYS A C 1
ATOM 2999 O O . LYS A 1 371 ? -25.391 57.719 48.5 1 63.06 371 LYS A O 1
ATOM 3004 N N . VAL A 1 372 ? -26.609 56.469 49.656 1 59.28 372 VAL A N 1
ATOM 3005 C CA . VAL A 1 372 ? -27.422 55.844 48.625 1 59.28 372 VAL A CA 1
ATOM 3006 C C . VAL A 1 372 ? -28.5 56.812 48.156 1 59.28 372 VAL A C 1
ATOM 3008 O O . VAL A 1 372 ? -29.25 57.344 49 1 59.28 372 VAL A O 1
ATOM 3011 N N . SER A 1 373 ? -28.375 57.625 47.094 1 48.75 373 SER A N 1
ATOM 3012 C CA . SER A 1 373 ? -29.531 58.406 46.656 1 48.75 373 SER A CA 1
ATOM 3013 C C . SER A 1 373 ? -30.812 57.594 46.719 1 48.75 373 SER A C 1
ATOM 3015 O O . SER A 1 373 ? -30.797 56.375 46.531 1 48.75 373 SER A O 1
ATOM 3017 N N . GLU A 1 374 ? -31.891 58.156 47.281 1 43.41 374 GLU A N 1
ATOM 3018 C CA . GLU A 1 374 ? -33.219 57.594 47.469 1 43.41 374 GLU A CA 1
ATOM 3019 C C . GLU A 1 374 ? -33.719 56.875 46.188 1 43.41 374 GLU A C 1
ATOM 3021 O O . GLU A 1 374 ? -33.812 57.5 45.125 1 43.41 374 GLU A O 1
ATOM 3026 N N . VAL A 1 375 ? -33.438 55.781 45.781 1 42.31 375 VAL A N 1
ATOM 3027 C CA . VAL A 1 375 ? -34.219 55.031 44.812 1 42.31 375 VAL A CA 1
ATOM 3028 C C . VAL A 1 375 ? -35.719 55.219 45.094 1 42.31 375 VAL A C 1
ATOM 3030 O O . VAL A 1 375 ? -36.156 54.938 46.188 1 42.31 375 VAL A O 1
ATOM 3033 N N . LYS A 1 376 ? -36.375 56.156 44.344 1 43.56 376 LYS A N 1
ATOM 3034 C CA . LYS A 1 376 ? -37.812 56.375 44.375 1 43.56 376 LYS A CA 1
ATOM 3035 C C . LYS A 1 376 ? -38.562 55.031 44.312 1 43.56 376 LYS A C 1
ATOM 3037 O O . LYS A 1 376 ? -38.344 54.25 43.375 1 43.56 376 LYS A O 1
ATOM 3042 N N . ASN A 1 377 ? -38.875 54.531 45.469 1 37.47 377 ASN A N 1
ATOM 3043 C CA . ASN A 1 377 ? -40.062 53.656 45.5 1 37.47 377 ASN A CA 1
ATOM 3044 C C . ASN A 1 377 ? -41.125 54.125 44.531 1 37.47 377 ASN A C 1
ATOM 3046 O O . ASN A 1 377 ? -42.125 54.719 44.938 1 37.47 377 ASN A O 1
ATOM 3050 N N . GLU A 1 378 ? -40.781 54.594 43.312 1 32.03 378 GLU A N 1
ATOM 3051 C CA . GLU A 1 378 ? -42.031 54.656 42.531 1 32.03 378 GLU A CA 1
ATOM 3052 C C . GLU A 1 378 ? -42.5 53.281 42.125 1 32.03 378 GLU A C 1
ATOM 3054 O O . GLU A 1 378 ? -41.719 52.406 41.781 1 32.03 378 GLU A O 1
ATOM 3059 N N . MET B 1 1 ? 18.203 -29.844 -48.625 1 32.34 1 MET B N 1
ATOM 3060 C CA . MET B 1 1 ? 16.781 -29.578 -48.625 1 32.34 1 MET B CA 1
ATOM 3061 C C . MET B 1 1 ? 16.094 -30.297 -47.469 1 32.34 1 MET B C 1
ATOM 3063 O O . MET B 1 1 ? 16.156 -31.531 -47.375 1 32.34 1 MET B O 1
ATOM 3067 N N . SER B 1 2 ? 16.047 -29.938 -46.344 1 41.91 2 SER B N 1
ATOM 3068 C CA . SER B 1 2 ? 15.695 -30.438 -45 1 41.91 2 SER B CA 1
ATOM 3069 C C . SER B 1 2 ? 14.297 -31.047 -45 1 41.91 2 SER B C 1
ATOM 3071 O O . SER B 1 2 ? 13.32 -30.391 -45.344 1 41.91 2 SER B O 1
ATOM 3073 N N . ASP B 1 3 ? 14.125 -32.344 -45.406 1 54.38 3 ASP B N 1
ATOM 3074 C CA . ASP B 1 3 ? 13.156 -33.438 -45.375 1 54.38 3 ASP B CA 1
ATOM 3075 C C . ASP B 1 3 ? 12.266 -33.375 -44.156 1 54.38 3 ASP B C 1
ATOM 3077 O O . ASP B 1 3 ? 12.023 -34.375 -43.5 1 54.38 3 ASP B O 1
ATOM 3081 N N . LYS B 1 4 ? 11.922 -32.125 -43.625 1 72.12 4 LYS B N 1
ATOM 3082 C CA . LYS B 1 4 ? 11.289 -31.891 -42.312 1 72.12 4 LYS B CA 1
ATOM 3083 C C . LYS B 1 4 ? 9.766 -31.953 -42.438 1 72.12 4 LYS B C 1
ATOM 3085 O O . LYS B 1 4 ? 9.211 -31.688 -43.5 1 72.12 4 LYS B O 1
ATOM 3090 N N . ILE B 1 5 ? 9.031 -32.688 -41.656 1 85.19 5 ILE B N 1
ATOM 3091 C CA . ILE B 1 5 ? 7.578 -32.75 -41.5 1 85.19 5 ILE B CA 1
ATOM 3092 C C . ILE B 1 5 ? 6.992 -31.359 -41.406 1 85.19 5 ILE B C 1
ATOM 3094 O O . ILE B 1 5 ? 7.477 -30.531 -40.625 1 85.19 5 ILE B O 1
ATOM 3098 N N . GLU B 1 6 ? 6.145 -30.969 -42.469 1 88 6 GLU B N 1
ATOM 3099 C CA . GLU B 1 6 ? 5.504 -29.656 -42.438 1 88 6 GLU B CA 1
ATOM 3100 C C . GLU B 1 6 ? 4.23 -29.672 -41.625 1 88 6 GLU B C 1
ATOM 3102 O O . GLU B 1 6 ? 3.391 -30.562 -41.75 1 88 6 GLU B O 1
ATOM 3107 N N . ILE B 1 7 ? 4.129 -28.719 -40.688 1 91.94 7 ILE B N 1
ATOM 3108 C CA . ILE B 1 7 ? 2.969 -28.609 -39.812 1 91.94 7 ILE B CA 1
ATOM 3109 C C . ILE B 1 7 ? 2.299 -27.25 -40 1 91.94 7 ILE B C 1
ATOM 3111 O O . ILE B 1 7 ? 2.957 -26.219 -39.938 1 91.94 7 ILE B O 1
ATOM 3115 N N . LYS B 1 8 ? 1.043 -27.172 -40.312 1 90.62 8 LYS B N 1
ATOM 3116 C CA . LYS B 1 8 ? 0.264 -25.953 -40.469 1 90.62 8 LYS B CA 1
ATOM 3117 C C . LYS B 1 8 ? -0.936 -25.938 -39.531 1 90.62 8 LYS B C 1
ATOM 3119 O O . LYS B 1 8 ? -1.629 -26.938 -39.375 1 90.62 8 LYS B O 1
ATOM 3124 N N . TYR B 1 9 ? -1.111 -24.797 -38.844 1 89.62 9 TYR B N 1
ATOM 3125 C CA . TYR B 1 9 ? -2.189 -24.656 -37.875 1 89.62 9 TYR B CA 1
ATOM 3126 C C . TYR B 1 9 ? -3.404 -23.984 -38.5 1 89.62 9 TYR B C 1
ATOM 3128 O O . TYR B 1 9 ? -3.264 -23.047 -39.281 1 89.62 9 TYR B O 1
ATOM 3136 N N . SER B 1 10 ? -4.496 -24.484 -38.25 1 86.62 10 SER B N 1
ATOM 3137 C CA . SER B 1 10 ? -5.766 -23.812 -38.5 1 86.62 10 SER B CA 1
ATOM 3138 C C . SER B 1 10 ? -6.523 -23.562 -37.188 1 86.62 10 SER B C 1
ATOM 3140 O O . SER B 1 10 ? -6.016 -23.859 -36.125 1 86.62 10 SER B O 1
ATOM 3142 N N . LYS B 1 11 ? -7.77 -22.906 -37.281 1 83.44 11 LYS B N 1
ATOM 3143 C CA . LYS B 1 11 ? -8.539 -22.531 -36.094 1 83.44 11 LYS B CA 1
ATOM 3144 C C . LYS B 1 11 ? -8.852 -23.75 -35.219 1 83.44 11 LYS B C 1
ATOM 3146 O O . LYS B 1 11 ? -8.641 -23.719 -34 1 83.44 11 LYS B O 1
ATOM 3151 N N . GLU B 1 12 ? -9.148 -24.875 -35.906 1 88.62 12 GLU B N 1
ATOM 3152 C CA . GLU B 1 12 ? -9.578 -26.031 -35.094 1 88.62 12 GLU B CA 1
ATOM 3153 C C . GLU B 1 12 ? -8.867 -27.297 -35.531 1 88.62 12 GLU B C 1
ATOM 3155 O O . GLU B 1 12 ? -9.117 -28.375 -35 1 88.62 12 GLU B O 1
ATOM 3160 N N . LYS B 1 13 ? -7.984 -27.203 -36.531 1 92 13 LYS B N 1
ATOM 3161 C CA . LYS B 1 13 ? -7.34 -28.406 -37.062 1 92 13 LYS B CA 1
ATOM 3162 C C . LYS B 1 13 ? -5.844 -28.172 -37.281 1 92 13 LYS B C 1
ATOM 3164 O O . LYS B 1 13 ? -5.395 -27.031 -37.344 1 92 13 LYS B O 1
ATOM 3169 N N . VAL B 1 14 ? -5.145 -29.203 -37.219 1 93.38 14 VAL B N 1
ATOM 3170 C CA . VAL B 1 14 ? -3.715 -29.172 -37.5 1 93.38 14 VAL B CA 1
ATOM 3171 C C . VAL B 1 14 ? -3.414 -30.109 -38.688 1 93.38 14 VAL B C 1
ATOM 3173 O O . VAL B 1 14 ? -3.764 -31.281 -38.656 1 93.38 14 VAL B O 1
ATOM 3176 N N . LYS B 1 15 ? -2.895 -29.594 -39.688 1 93.25 15 LYS B N 1
ATOM 3177 C CA . LYS B 1 15 ? -2.574 -30.359 -40.875 1 93.25 15 LYS B CA 1
ATOM 3178 C C . LYS B 1 15 ? -1.088 -30.703 -40.938 1 93.25 15 LYS B C 1
ATOM 3180 O O . LYS B 1 15 ? -0.24 -29.812 -40.844 1 93.25 15 LYS B O 1
ATOM 3185 N N . ILE B 1 16 ? -0.806 -31.953 -40.969 1 93.31 16 ILE B N 1
ATOM 3186 C CA . ILE B 1 16 ? 0.566 -32.438 -41.125 1 93.31 16 ILE B CA 1
ATOM 3187 C C . ILE B 1 16 ? 0.759 -33.031 -42.531 1 93.31 16 ILE B C 1
ATOM 3189 O O . ILE B 1 16 ? -0.029 -33.875 -42.969 1 93.31 16 ILE B O 1
ATOM 3193 N N . THR B 1 17 ? 1.733 -32.625 -43.25 1 91.75 17 THR B N 1
ATOM 3194 C CA . THR B 1 17 ? 1.998 -33.094 -44.594 1 91.75 17 THR B CA 1
ATOM 3195 C C . THR B 1 17 ? 3.293 -33.906 -44.625 1 91.75 17 THR B C 1
ATOM 3197 O O . THR B 1 17 ? 4.344 -33.438 -44.188 1 91.75 17 THR B O 1
ATOM 3200 N N . LEU B 1 18 ? 3.158 -35.125 -45.094 1 92.69 18 LEU B N 1
ATOM 3201 C CA . LEU B 1 18 ? 4.316 -36 -45.219 1 92.69 18 LEU B CA 1
ATOM 3202 C C . LEU B 1 18 ? 4.691 -36.156 -46.688 1 92.69 18 LEU B C 1
ATOM 3204 O O . LEU B 1 18 ? 3.818 -36.344 -47.531 1 92.69 18 LEU B O 1
ATOM 3208 N N . LEU B 1 19 ? 5.953 -36.062 -47 1 90.69 19 LEU B N 1
ATOM 3209 C CA . LEU B 1 19 ? 6.445 -36.281 -48.344 1 90.69 19 LEU B CA 1
ATOM 3210 C C . LEU B 1 19 ? 6.359 -37.781 -48.719 1 90.69 19 LEU B C 1
ATOM 3212 O O . LEU B 1 19 ? 6.211 -38.625 -47.812 1 90.69 19 LEU B O 1
ATOM 3216 N N . ALA B 1 20 ? 6.52 -38.094 -49.938 1 87.44 20 ALA B N 1
ATOM 3217 C CA . ALA B 1 20 ? 6.383 -39.469 -50.438 1 87.44 20 ALA B CA 1
ATOM 3218 C C . ALA B 1 20 ? 7.445 -40.375 -49.812 1 87.44 20 ALA B C 1
ATOM 3220 O O . ALA B 1 20 ? 7.199 -41.594 -49.594 1 87.44 20 ALA B O 1
ATOM 3221 N N . SER B 1 21 ? 8.516 -39.812 -49.531 1 87.38 21 SER B N 1
ATOM 3222 C CA . SER B 1 21 ? 9.617 -40.594 -48.969 1 87.38 21 SER B CA 1
ATOM 3223 C C . SER B 1 21 ? 9.422 -40.844 -47.469 1 87.38 21 SER B C 1
ATOM 3225 O O . SER B 1 21 ? 10.125 -41.656 -46.875 1 87.38 21 SER B O 1
ATOM 3227 N N . HIS B 1 22 ? 8.383 -40.25 -46.938 1 90 22 HIS B N 1
ATOM 3228 C CA . HIS B 1 22 ? 8.242 -40.281 -45.5 1 90 22 HIS B CA 1
ATOM 3229 C C . HIS B 1 22 ? 7.195 -41.281 -45.062 1 90 22 HIS B C 1
ATOM 3231 O O . HIS B 1 22 ? 6.844 -41.375 -43.875 1 90 22 HIS B O 1
ATOM 3237 N N . PHE B 1 23 ? 6.641 -42.031 -45.969 1 91.94 23 PHE B N 1
ATOM 3238 C CA . PHE B 1 23 ? 5.699 -43.094 -45.594 1 91.94 23 PHE B CA 1
ATOM 3239 C C . PHE B 1 23 ? 5.68 -44.188 -46.656 1 91.94 23 PHE B C 1
ATOM 3241 O O . PHE B 1 23 ? 6.129 -43.969 -47.812 1 91.94 23 PHE B O 1
ATOM 3248 N N . VAL B 1 24 ? 5.273 -45.312 -46.281 1 91.38 24 VAL B N 1
ATOM 3249 C CA . VAL B 1 24 ? 5.16 -46.438 -47.188 1 91.38 24 VAL B CA 1
ATOM 3250 C C . VAL B 1 24 ? 3.752 -46.5 -47.781 1 91.38 24 VAL B C 1
ATOM 3252 O O . VAL B 1 24 ? 2.791 -46.844 -47.094 1 91.38 24 VAL B O 1
ATOM 3255 N N . ARG B 1 25 ? 3.682 -46.281 -49.031 1 88.44 25 ARG B N 1
ATOM 3256 C CA . ARG B 1 25 ? 2.404 -46.156 -49.719 1 88.44 25 ARG B CA 1
ATOM 3257 C C . ARG B 1 25 ? 1.622 -47.469 -49.688 1 88.44 25 ARG B C 1
ATOM 3259 O O . ARG B 1 25 ? 0.391 -47.438 -49.625 1 88.44 25 ARG B O 1
ATOM 3266 N N . ALA B 1 26 ? 2.281 -48.5 -49.594 1 89.12 26 ALA B N 1
ATOM 3267 C CA . ALA B 1 26 ? 1.65 -49.844 -49.594 1 89.12 26 ALA B CA 1
ATOM 3268 C C . ALA B 1 26 ? 0.919 -50.094 -48.281 1 89.12 26 ALA B C 1
ATOM 3270 O O . ALA B 1 26 ? 0.031 -50.969 -48.219 1 89.12 26 ALA B O 1
ATOM 3271 N N . LYS B 1 27 ? 1.189 -49.406 -47.25 1 91.38 27 LYS B N 1
ATOM 3272 C CA . LYS B 1 27 ? 0.619 -49.656 -45.906 1 91.38 27 LYS B CA 1
ATOM 3273 C C . LYS B 1 27 ? -0.284 -48.5 -45.5 1 91.38 27 LYS B C 1
ATOM 3275 O O . LYS B 1 27 ? -0.304 -48.125 -44.312 1 91.38 27 LYS B O 1
ATOM 3280 N N . LEU B 1 28 ? -0.892 -47.875 -46.406 1 89.25 28 LEU B N 1
ATOM 3281 C CA . LEU B 1 28 ? -1.769 -46.75 -46.156 1 89.25 28 LEU B CA 1
ATOM 3282 C C . LEU B 1 28 ? -2.938 -47.156 -45.25 1 89.25 28 LEU B C 1
ATOM 3284 O O . LEU B 1 28 ? -3.393 -46.375 -44.438 1 89.25 28 LEU B O 1
ATOM 3288 N N . SER B 1 29 ? -3.4 -48.312 -45.438 1 88.75 29 SER B N 1
ATOM 3289 C CA . SER B 1 29 ? -4.5 -48.812 -44.625 1 88.75 29 SER B CA 1
ATOM 3290 C C . SER B 1 29 ? -4.086 -48.938 -43.156 1 88.75 29 SER B C 1
ATOM 3292 O O . SER B 1 29 ? -4.863 -48.625 -42.25 1 88.75 29 SER B O 1
ATOM 3294 N N . THR B 1 30 ? -2.883 -49.375 -42.938 1 88.62 30 THR B N 1
ATOM 3295 C CA . THR B 1 30 ? -2.354 -49.469 -41.594 1 88.62 30 THR B CA 1
ATOM 3296 C C . THR B 1 30 ? -2.232 -48.094 -40.938 1 88.62 30 THR B C 1
ATOM 3298 O O . THR B 1 30 ? -2.541 -47.938 -39.75 1 88.62 30 THR B O 1
ATOM 3301 N N . ILE B 1 31 ? -1.826 -47.156 -41.719 1 89.38 31 ILE B N 1
ATOM 3302 C CA . ILE B 1 31 ? -1.668 -45.781 -41.219 1 89.38 31 ILE B CA 1
ATOM 3303 C C . ILE B 1 31 ? -3.021 -45.25 -40.781 1 89.38 31 ILE B C 1
ATOM 3305 O O . ILE B 1 31 ? -3.143 -44.688 -39.688 1 89.38 31 ILE B O 1
ATOM 3309 N N . GLU B 1 32 ? -4.043 -45.438 -41.594 1 86.88 32 GLU B N 1
ATOM 3310 C CA . GLU B 1 32 ? -5.379 -44.906 -41.312 1 86.88 32 GLU B CA 1
ATOM 3311 C C . GLU B 1 32 ? -5.934 -45.531 -40.031 1 86.88 32 GLU B C 1
ATOM 3313 O O . GLU B 1 32 ? -6.668 -44.875 -39.281 1 86.88 32 GLU B O 1
ATOM 3318 N N . ASN B 1 33 ? -5.473 -46.688 -39.781 1 84.44 33 ASN B N 1
ATOM 3319 C CA . ASN B 1 33 ? -6.004 -47.406 -38.625 1 84.44 33 ASN B CA 1
ATOM 3320 C C . ASN B 1 33 ? -5.289 -47 -37.344 1 84.44 33 ASN B C 1
ATOM 3322 O O . ASN B 1 33 ? -5.855 -47.125 -36.25 1 84.44 33 ASN B O 1
ATOM 3326 N N . TYR B 1 34 ? -4.07 -46.562 -37.438 1 83.75 34 TYR B N 1
ATOM 3327 C CA . TYR B 1 34 ? -3.279 -46.312 -36.219 1 83.75 34 TYR B CA 1
ATOM 3328 C C . TYR B 1 34 ? -3.232 -44.844 -35.875 1 83.75 34 TYR B C 1
ATOM 3330 O O . TYR B 1 34 ? -2.947 -44.469 -34.719 1 83.75 34 TYR B O 1
ATOM 3338 N N . VAL B 1 35 ? -3.531 -44.062 -36.844 1 84.25 35 VAL B N 1
ATOM 3339 C CA . VAL B 1 35 ? -3.414 -42.625 -36.594 1 84.25 35 VAL B CA 1
ATOM 3340 C C . VAL B 1 35 ? -4.789 -42.062 -36.281 1 84.25 35 VAL B C 1
ATOM 3342 O O . VAL B 1 35 ? -5.797 -42.469 -36.844 1 84.25 35 VAL B O 1
ATOM 3345 N N . ASP B 1 36 ? -4.867 -41.25 -35.312 1 82.25 36 ASP B N 1
ATOM 3346 C CA . ASP B 1 36 ? -6.109 -40.594 -34.938 1 82.25 36 ASP B CA 1
ATOM 3347 C C . ASP B 1 36 ? -6.316 -39.312 -35.781 1 82.25 36 ASP B C 1
ATOM 3349 O O . ASP B 1 36 ? -6.457 -38.219 -35.219 1 82.25 36 ASP B O 1
ATOM 3353 N N . ALA B 1 37 ? -6.211 -39.438 -37.031 1 89.88 37 ALA B N 1
ATOM 3354 C CA . ALA B 1 37 ? -6.352 -38.281 -37.938 1 89.88 37 ALA B CA 1
ATOM 3355 C C . ALA B 1 37 ? -7.023 -38.719 -39.25 1 89.88 37 ALA B C 1
ATOM 3357 O O . ALA B 1 37 ? -7.121 -39.906 -39.562 1 89.88 37 ALA B O 1
ATOM 3358 N N . THR B 1 38 ? -7.59 -37.781 -39.938 1 90.38 38 THR B N 1
ATOM 3359 C CA . THR B 1 38 ? -8.102 -38 -41.281 1 90.38 38 THR B CA 1
ATOM 3360 C C . THR B 1 38 ? -6.973 -37.938 -42.312 1 90.38 38 THR B C 1
ATOM 3362 O O . THR B 1 38 ? -6.223 -36.969 -42.375 1 90.38 38 THR B O 1
ATOM 3365 N N . THR B 1 39 ? -6.855 -39.094 -42.969 1 91.5 39 THR B N 1
ATOM 3366 C CA . THR B 1 39 ? -5.758 -39.188 -43.938 1 91.5 39 THR B CA 1
ATOM 3367 C C . THR B 1 39 ? -6.246 -38.906 -45.344 1 91.5 39 THR B C 1
ATOM 3369 O O . THR B 1 39 ? -7.352 -39.281 -45.719 1 91.5 39 THR B O 1
ATOM 3372 N N . ALA B 1 40 ? -5.465 -38.062 -46.062 1 88.5 40 ALA B N 1
ATOM 3373 C CA . ALA B 1 40 ? -5.766 -37.781 -47.469 1 88.5 40 ALA B CA 1
ATOM 3374 C C . ALA B 1 40 ? -4.5 -37.844 -48.312 1 88.5 40 ALA B C 1
ATOM 3376 O O . ALA B 1 40 ? -3.52 -37.156 -48 1 88.5 40 ALA B O 1
ATOM 3377 N N . LEU B 1 41 ? -4.504 -38.719 -49.25 1 89.25 41 LEU B N 1
ATOM 3378 C CA . LEU B 1 41 ? -3.4 -38.781 -50.219 1 89.25 41 LEU B CA 1
ATOM 3379 C C . LEU B 1 41 ? -3.561 -37.719 -51.281 1 89.25 41 LEU B C 1
ATOM 3381 O O . LEU B 1 41 ? -4.578 -37.688 -52 1 89.25 41 LEU B O 1
ATOM 3385 N N . GLU B 1 42 ? -2.598 -36.906 -51.375 1 85.25 42 GLU B N 1
ATOM 3386 C CA . GLU B 1 42 ? -2.66 -35.844 -52.344 1 85.25 42 GLU B CA 1
ATOM 3387 C C . GLU B 1 42 ? -2.102 -36.281 -53.719 1 85.25 42 GLU B C 1
ATOM 3389 O O . GLU B 1 42 ? -1.443 -37.312 -53.781 1 85.25 42 GLU B O 1
ATOM 3394 N N . GLU B 1 43 ? -2.406 -35.406 -54.719 1 82.5 43 GLU B N 1
ATOM 3395 C CA . GLU B 1 43 ? -2.045 -35.719 -56.094 1 82.5 43 GLU B CA 1
ATOM 3396 C C . GLU B 1 43 ? -0.531 -35.75 -56.281 1 82.5 43 GLU B C 1
ATOM 3398 O O . GLU B 1 43 ? -0.006 -36.531 -57.062 1 82.5 43 GLU B O 1
ATOM 3403 N N . GLU B 1 44 ? 0.158 -34.938 -55.594 1 83.12 44 GLU B N 1
ATOM 3404 C CA . GLU B 1 44 ? 1.604 -34.812 -55.75 1 83.12 44 GLU B CA 1
ATOM 3405 C C . GLU B 1 44 ? 2.33 -35.938 -55.031 1 83.12 44 GLU B C 1
ATOM 3407 O O . GLU B 1 44 ? 3.562 -36 -55.031 1 83.12 44 GLU B O 1
ATOM 3412 N N . GLY B 1 45 ? 1.613 -36.844 -54.469 1 85.25 45 GLY B N 1
ATOM 3413 C CA . GLY B 1 45 ? 2.207 -38 -53.781 1 85.25 45 GLY B CA 1
ATOM 3414 C C . GLY B 1 45 ? 2.441 -37.75 -52.312 1 85.25 45 GLY B C 1
ATOM 3415 O O . GLY B 1 45 ? 3.01 -38.594 -51.625 1 85.25 45 GLY B O 1
ATOM 3416 N N . THR B 1 46 ? 1.99 -36.625 -51.906 1 89.25 46 THR B N 1
ATOM 3417 C CA . THR B 1 46 ? 2.168 -36.281 -50.5 1 89.25 46 THR B CA 1
ATOM 3418 C C . THR B 1 46 ? 0.964 -36.75 -49.688 1 89.25 46 THR B C 1
ATOM 3420 O O . THR B 1 46 ? -0.14 -36.875 -50.219 1 89.25 46 THR B O 1
ATOM 3423 N N . LEU B 1 47 ? 1.229 -37.156 -48.406 1 92.31 47 LEU B N 1
ATOM 3424 C CA . LEU B 1 47 ? 0.173 -37.594 -47.5 1 92.31 47 LEU B CA 1
ATOM 3425 C C . LEU B 1 47 ? -0.181 -36.469 -46.531 1 92.31 47 LEU B C 1
ATOM 3427 O O . LEU B 1 47 ? 0.703 -35.906 -45.875 1 92.31 47 LEU B O 1
ATOM 3431 N N . SER B 1 48 ? -1.404 -36.125 -46.5 1 91.75 48 SER B N 1
ATOM 3432 C CA . SER B 1 48 ? -1.873 -35.125 -45.562 1 91.75 48 SER B CA 1
ATOM 3433 C C . SER B 1 48 ? -2.658 -35.75 -44.438 1 91.75 48 SER B C 1
ATOM 3435 O O . SER B 1 48 ? -3.566 -36.562 -44.656 1 91.75 48 SER B O 1
ATOM 3437 N N . LEU B 1 49 ? -2.215 -35.469 -43.188 1 93.81 49 LEU B N 1
ATOM 3438 C CA . LEU B 1 49 ? -2.916 -35.906 -41.969 1 93.81 49 LEU B CA 1
ATOM 3439 C C . LEU B 1 49 ? -3.564 -34.75 -41.25 1 93.81 49 LEU B C 1
ATOM 3441 O O . LEU B 1 49 ? -2.881 -33.781 -40.875 1 93.81 49 LEU B O 1
ATOM 3445 N N . ILE B 1 50 ? -4.84 -34.781 -41.062 1 93.12 50 ILE B N 1
ATOM 3446 C CA . ILE B 1 50 ? -5.566 -33.688 -40.406 1 93.12 50 ILE B CA 1
ATOM 3447 C C . ILE B 1 50 ? -6.004 -34.125 -39.031 1 93.12 50 ILE B C 1
ATOM 3449 O O . ILE B 1 50 ? -6.816 -35.031 -38.875 1 93.12 50 ILE B O 1
ATOM 3453 N N . TYR B 1 51 ? -5.438 -33.5 -38 1 93.75 51 TYR B N 1
ATOM 3454 C CA . TYR B 1 51 ? -5.758 -33.75 -36.594 1 93.75 51 TYR B CA 1
ATOM 3455 C C . TYR B 1 51 ? -6.691 -32.688 -36.031 1 93.75 51 TYR B C 1
ATOM 3457 O O . TYR B 1 51 ? -6.684 -31.547 -36.5 1 93.75 51 TYR B O 1
ATOM 3465 N N . ASP B 1 52 ? -7.492 -33.031 -35.062 1 89.06 52 ASP B N 1
ATOM 3466 C CA . ASP B 1 52 ? -8.289 -32.062 -34.344 1 89.06 52 ASP B CA 1
ATOM 3467 C C . ASP B 1 52 ? -7.453 -31.375 -33.25 1 89.06 52 ASP B C 1
ATOM 3469 O O . ASP B 1 52 ? -6.844 -32.031 -32.406 1 89.06 52 ASP B O 1
ATOM 3473 N N . LYS B 1 53 ? -7.383 -30.156 -33.375 1 88.94 53 LYS B N 1
ATOM 3474 C CA . LYS B 1 53 ? -6.668 -29.422 -32.344 1 88.94 53 LYS B CA 1
ATOM 3475 C C . LYS B 1 53 ? -7.348 -29.578 -30.969 1 88.94 53 LYS B C 1
ATOM 3477 O O . LYS B 1 53 ? -8.562 -29.406 -30.859 1 88.94 53 LYS B O 1
ATOM 3482 N N . PRO B 1 54 ? -6.586 -29.969 -29.922 1 85.75 54 PRO B N 1
ATOM 3483 C CA . PRO B 1 54 ? -7.188 -30.078 -28.594 1 85.75 54 PRO B CA 1
ATOM 3484 C C . PRO B 1 54 ? -7.762 -28.75 -28.078 1 85.75 54 PRO B C 1
ATOM 3486 O O . PRO B 1 54 ? -7.129 -27.703 -28.234 1 85.75 54 PRO B O 1
ATOM 3489 N N . LYS B 1 55 ? -8.938 -28.797 -27.5 1 82.75 55 LYS B N 1
ATOM 3490 C CA . LYS B 1 55 ? -9.609 -27.594 -27 1 82.75 55 LYS B CA 1
ATOM 3491 C C . LYS B 1 55 ? -8.852 -27 -25.812 1 82.75 55 LYS B C 1
ATOM 3493 O O . LYS B 1 55 ? -8.289 -27.719 -25 1 82.75 55 LYS B O 1
ATOM 3498 N N . TYR B 1 56 ? -8.797 -25.688 -25.688 1 81 56 TYR B N 1
ATOM 3499 C CA . TYR B 1 56 ? -8.195 -24.953 -24.594 1 81 56 TYR B CA 1
ATOM 3500 C C . TYR B 1 56 ? -6.707 -25.266 -24.484 1 81 56 TYR B C 1
ATOM 3502 O O . TYR B 1 56 ? -6.191 -25.484 -23.375 1 81 56 TYR B O 1
ATOM 3510 N N . SER B 1 57 ? -6.113 -25.531 -25.703 1 87.81 57 SER B N 1
ATOM 3511 C CA . SER B 1 57 ? -4.695 -25.859 -25.703 1 87.81 57 SER B CA 1
ATOM 3512 C C . SER B 1 57 ? -3.893 -24.891 -26.562 1 87.81 57 SER B C 1
ATOM 3514 O O . SER B 1 57 ? -4.457 -24.188 -27.391 1 87.81 57 SER B O 1
ATOM 3516 N N . ASP B 1 58 ? -2.688 -24.766 -26.234 1 89.75 58 ASP B N 1
ATOM 3517 C CA . ASP B 1 58 ? -1.743 -23.984 -27.031 1 89.75 58 ASP B CA 1
ATOM 3518 C C . ASP B 1 58 ? -0.566 -24.844 -27.484 1 89.75 58 ASP B C 1
ATOM 3520 O O . ASP B 1 58 ? -0.191 -25.812 -26.812 1 89.75 58 ASP B O 1
ATOM 3524 N N . SER B 1 59 ? -0.11 -24.531 -28.672 1 93 59 SER B N 1
ATOM 3525 C CA . SER B 1 59 ? 1.07 -25.266 -29.125 1 93 59 SER B CA 1
ATOM 3526 C C . SER B 1 59 ? 2.311 -24.859 -28.344 1 93 59 SER B C 1
ATOM 3528 O O . SER B 1 59 ? 2.441 -23.703 -27.922 1 93 59 SER B O 1
ATOM 3530 N N . LEU B 1 60 ? 3.158 -25.797 -28.109 1 94.5 60 LEU B N 1
ATOM 3531 C CA . LEU B 1 60 ? 4.383 -25.531 -27.359 1 94.5 60 LEU B CA 1
ATOM 3532 C C . LEU B 1 60 ? 5.207 -24.438 -28.031 1 94.5 60 LEU B C 1
ATOM 3534 O O . LEU B 1 60 ? 5.82 -23.609 -27.359 1 94.5 60 LEU B O 1
ATOM 3538 N N . SER B 1 61 ? 5.203 -24.406 -29.375 1 92.94 61 SER B N 1
ATOM 3539 C CA . SER B 1 61 ? 5.941 -23.406 -30.125 1 92.94 61 SER B CA 1
ATOM 3540 C C . SER B 1 61 ? 5.426 -22 -29.828 1 92.94 61 SER B C 1
ATOM 3542 O O . SER B 1 61 ? 6.211 -21.062 -29.688 1 92.94 61 SER B O 1
ATOM 3544 N N . GLU B 1 62 ? 4.168 -21.844 -29.719 1 90.88 62 GLU B N 1
ATOM 3545 C CA . GLU B 1 62 ? 3.555 -20.547 -29.422 1 90.88 62 GLU B CA 1
ATOM 3546 C C . GLU B 1 62 ? 3.82 -20.141 -27.969 1 90.88 62 GLU B C 1
ATOM 3548 O O . GLU B 1 62 ? 4.043 -18.953 -27.688 1 90.88 62 GLU B O 1
ATOM 3553 N N . LEU B 1 63 ? 3.795 -21.094 -27.109 1 92.31 63 LEU B N 1
ATOM 3554 C CA . LEU B 1 63 ? 4.016 -20.812 -25.688 1 92.31 63 LEU B CA 1
ATOM 3555 C C . LEU B 1 63 ? 5.449 -20.359 -25.438 1 92.31 63 LEU B C 1
ATOM 3557 O O . LEU B 1 63 ? 5.684 -19.406 -24.688 1 92.31 63 LEU B O 1
ATOM 3561 N N . VAL B 1 64 ? 6.348 -20.984 -26.094 1 92.44 64 VAL B N 1
ATOM 3562 C CA . VAL B 1 64 ? 7.766 -20.703 -25.891 1 92.44 64 VAL B CA 1
ATOM 3563 C C . VAL B 1 64 ? 8.094 -19.312 -26.422 1 92.44 64 VAL B C 1
ATOM 3565 O O . VAL B 1 64 ? 8.922 -18.609 -25.844 1 92.44 64 VAL B O 1
ATOM 3568 N N . LYS B 1 65 ? 7.41 -18.922 -27.484 1 89 65 LYS B N 1
ATOM 3569 C CA . LYS B 1 65 ? 7.66 -17.609 -28.094 1 89 65 LYS B CA 1
ATOM 3570 C C . LYS B 1 65 ? 7.074 -16.484 -27.234 1 89 65 LYS B C 1
ATOM 3572 O O . LYS B 1 65 ? 7.504 -15.336 -27.344 1 89 65 LYS B O 1
ATOM 3577 N N . GLY B 1 66 ? 6.141 -16.844 -26.484 1 87.31 66 GLY B N 1
ATOM 3578 C CA . GLY B 1 66 ? 5.496 -15.836 -25.656 1 87.31 66 GLY B CA 1
ATOM 3579 C C . GLY B 1 66 ? 6.348 -15.391 -24.484 1 87.31 66 GLY B C 1
ATOM 3580 O O . GLY B 1 66 ? 7.387 -15.992 -24.203 1 87.31 66 GLY B O 1
ATOM 3581 N N . GLU B 1 67 ? 5.957 -14.273 -23.891 1 87 67 GLU B N 1
ATOM 3582 C CA . GLU B 1 67 ? 6.648 -13.773 -22.703 1 87 67 GLU B CA 1
ATOM 3583 C C . GLU B 1 67 ? 6.309 -14.602 -21.469 1 87 67 GLU B C 1
ATOM 3585 O O . GLU B 1 67 ? 5.145 -14.672 -21.062 1 87 67 GLU B O 1
ATOM 3590 N N . MET B 1 68 ? 7.367 -15.344 -20.984 1 90.44 68 MET B N 1
ATOM 3591 C CA . MET B 1 68 ? 7.199 -16.172 -19.781 1 90.44 68 MET B CA 1
ATOM 3592 C C . MET B 1 68 ? 8.312 -15.906 -18.781 1 90.44 68 MET B C 1
ATOM 3594 O O . MET B 1 68 ? 9.438 -15.57 -19.172 1 90.44 68 MET B O 1
ATOM 3598 N N . THR B 1 69 ? 7.926 -15.992 -17.547 1 88.06 69 THR B N 1
ATOM 3599 C CA . THR B 1 69 ? 8.93 -15.906 -16.5 1 88.06 69 THR B CA 1
ATOM 3600 C C . THR B 1 69 ? 9.781 -17.172 -16.453 1 88.06 69 THR B C 1
ATOM 3602 O O . THR B 1 69 ? 9.43 -18.188 -17.078 1 88.06 69 THR B O 1
ATOM 3605 N N . GLU B 1 70 ? 10.922 -17.047 -15.844 1 91 70 GLU B N 1
ATOM 3606 C CA . GLU B 1 70 ? 11.797 -18.203 -15.688 1 91 70 GLU B CA 1
ATOM 3607 C C . GLU B 1 70 ? 11.078 -19.359 -14.992 1 91 70 GLU B C 1
ATOM 3609 O O . GLU B 1 70 ? 11.25 -20.516 -15.367 1 91 70 GLU B O 1
ATOM 3614 N N . ALA B 1 71 ? 10.242 -19.062 -14.031 1 90 71 ALA B N 1
ATOM 3615 C CA . ALA B 1 71 ? 9.5 -20.078 -13.297 1 90 71 ALA B CA 1
ATOM 3616 C C . ALA B 1 71 ? 8.484 -20.781 -14.211 1 90 71 ALA B C 1
ATOM 3618 O O . ALA B 1 71 ? 8.32 -22 -14.141 1 90 71 ALA B O 1
ATOM 3619 N N . GLU B 1 72 ? 7.82 -20.047 -15.016 1 90.69 72 GLU B N 1
ATOM 3620 C CA . GLU B 1 72 ? 6.836 -20.609 -15.945 1 90.69 72 GLU B CA 1
ATOM 3621 C C . GLU B 1 72 ? 7.508 -21.5 -16.984 1 90.69 72 GLU B C 1
ATOM 3623 O O . GLU B 1 72 ? 6.953 -22.516 -17.375 1 90.69 72 GLU B O 1
ATOM 3628 N N . ARG B 1 73 ? 8.695 -21.094 -17.438 1 94.06 73 ARG B N 1
ATOM 3629 C CA . ARG B 1 73 ? 9.43 -21.875 -18.406 1 94.06 73 ARG B CA 1
ATOM 3630 C C . ARG B 1 73 ? 9.875 -23.203 -17.812 1 94.06 73 ARG B C 1
ATOM 3632 O O . ARG B 1 73 ? 9.812 -24.25 -18.469 1 94.06 73 ARG B O 1
ATOM 3639 N N . LEU B 1 74 ? 10.344 -23.094 -16.594 1 93.56 74 LEU B N 1
ATOM 3640 C CA . LEU B 1 74 ? 10.734 -24.312 -15.891 1 93.56 74 LEU B CA 1
ATOM 3641 C C . LEU B 1 74 ? 9.539 -25.234 -15.688 1 93.56 74 LEU B C 1
ATOM 3643 O O . LEU B 1 74 ? 9.672 -26.453 -15.766 1 93.56 74 LEU B O 1
ATOM 3647 N N . GLU B 1 75 ? 8.406 -24.641 -15.391 1 92.25 75 GLU B N 1
ATOM 3648 C CA . GLU B 1 75 ? 7.172 -25.422 -15.258 1 92.25 75 GLU B CA 1
ATOM 3649 C C . GLU B 1 75 ? 6.828 -26.125 -16.562 1 92.25 75 GLU B C 1
ATOM 3651 O O . GLU B 1 75 ? 6.461 -27.312 -16.547 1 92.25 75 GLU B O 1
ATOM 3656 N N . LEU B 1 76 ? 6.938 -25.406 -17.625 1 93.31 76 LEU B N 1
ATOM 3657 C CA . LEU B 1 76 ? 6.664 -25.969 -18.953 1 93.31 76 LEU B CA 1
ATOM 3658 C C . LEU B 1 76 ? 7.633 -27.109 -19.25 1 93.31 76 LEU B C 1
ATOM 3660 O O . LEU B 1 76 ? 7.23 -28.141 -19.797 1 93.31 76 LEU B O 1
ATOM 3664 N N . ALA B 1 77 ? 8.93 -26.875 -18.969 1 94.38 77 ALA B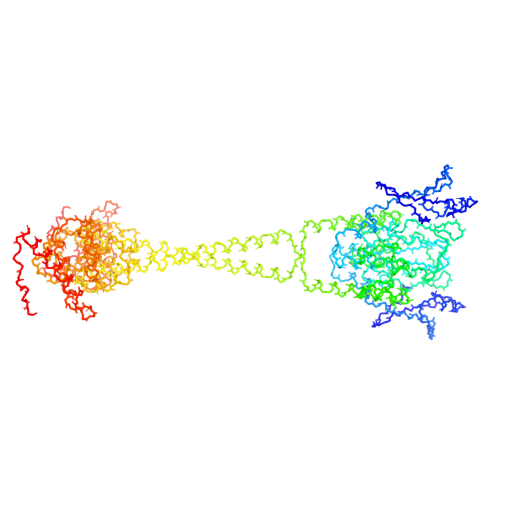 N 1
ATOM 3665 C CA . ALA B 1 77 ? 9.938 -27.922 -19.156 1 94.38 77 ALA B CA 1
ATOM 3666 C C . ALA B 1 77 ? 9.609 -29.156 -18.344 1 94.38 77 ALA B C 1
ATOM 3668 O O . ALA B 1 77 ? 9.789 -30.281 -18.797 1 94.38 77 ALA B O 1
ATOM 3669 N N . GLN B 1 78 ? 9.156 -28.938 -17.156 1 91 78 GLN B N 1
ATOM 3670 C CA . GLN B 1 78 ? 8.805 -30.062 -16.281 1 91 78 GLN B CA 1
ATOM 3671 C C . GLN B 1 78 ? 7.637 -30.859 -16.859 1 91 78 GLN B C 1
ATOM 3673 O O . GLN B 1 78 ? 7.617 -32.094 -16.766 1 91 78 GLN B O 1
ATOM 3678 N N . LYS B 1 79 ? 6.66 -30.188 -17.453 1 90.31 79 LYS B N 1
ATOM 3679 C CA . LYS B 1 79 ? 5.496 -30.844 -18.047 1 90.31 79 LYS B CA 1
ATOM 3680 C C . LYS B 1 79 ? 5.91 -31.781 -19.188 1 90.31 79 LYS B C 1
ATOM 3682 O O . LYS B 1 79 ? 5.227 -32.781 -19.453 1 90.31 79 LYS B O 1
ATOM 3687 N N . MET B 1 80 ? 7.055 -31.5 -19.828 1 91.75 80 MET B N 1
ATOM 3688 C CA . MET B 1 80 ? 7.539 -32.312 -20.938 1 91.75 80 MET B CA 1
ATOM 3689 C C . MET B 1 80 ? 8.047 -33.688 -20.422 1 91.75 80 MET B C 1
ATOM 3691 O O . MET B 1 80 ? 8.312 -34.594 -21.219 1 91.75 80 MET B O 1
ATOM 3695 N N . GLY B 1 81 ? 8.133 -33.812 -19.141 1 86.12 81 GLY B N 1
ATOM 3696 C CA . GLY B 1 81 ? 8.578 -35.062 -18.562 1 86.12 81 GLY B CA 1
ATOM 3697 C C . GLY B 1 81 ? 7.637 -36.219 -18.859 1 86.12 81 GLY B C 1
ATOM 3698 O O . GLY B 1 81 ? 8.016 -37.375 -18.719 1 86.12 81 GLY B O 1
ATOM 3699 N N . ILE B 1 82 ? 6.445 -35.875 -19.297 1 81.06 82 ILE B N 1
ATOM 3700 C CA . ILE B 1 82 ? 5.445 -36.875 -19.594 1 81.06 82 ILE B CA 1
ATOM 3701 C C . ILE B 1 82 ? 5.801 -37.594 -20.906 1 81.06 82 ILE B C 1
ATOM 3703 O O . ILE B 1 82 ? 5.328 -38.688 -21.172 1 81.06 82 ILE B O 1
ATOM 3707 N N . LEU B 1 83 ? 6.637 -36.906 -21.672 1 83.62 83 LEU B N 1
ATOM 3708 C CA . LEU B 1 83 ? 7.035 -37.5 -22.938 1 83.62 83 LEU B CA 1
ATOM 3709 C C . LEU B 1 83 ? 7.902 -38.719 -22.719 1 83.62 83 LEU B C 1
ATOM 3711 O O . LEU B 1 83 ? 9.031 -38.625 -22.25 1 83.62 83 LEU B O 1
ATOM 3715 N N . GLN B 1 84 ? 7.246 -39.875 -22.734 1 75.38 84 GLN B N 1
ATOM 3716 C CA . GLN B 1 84 ? 7.969 -41.125 -22.578 1 75.38 84 GLN B CA 1
ATOM 3717 C C . GLN B 1 84 ? 7.777 -42.062 -23.781 1 75.38 84 GLN B C 1
ATOM 3719 O O . GLN B 1 84 ? 6.773 -41.938 -24.484 1 75.38 84 GLN B O 1
ATOM 3724 N N . TRP B 1 85 ? 8.805 -42.688 -24.125 1 76.44 85 TRP B N 1
ATOM 3725 C CA . TRP B 1 85 ? 8.789 -43.625 -25.25 1 76.44 85 TRP B CA 1
ATOM 3726 C C . TRP B 1 85 ? 9.461 -44.938 -24.875 1 76.44 85 TRP B C 1
ATOM 3728 O O . TRP B 1 85 ? 10.461 -44.969 -24.156 1 76.44 85 TRP B O 1
ATOM 3738 N N . LYS B 1 86 ? 8.641 -45.938 -25.156 1 71.31 86 LYS B N 1
ATOM 3739 C CA . LYS B 1 86 ? 9.227 -47.281 -24.984 1 71.31 86 LYS B CA 1
ATOM 3740 C C . LYS B 1 86 ? 9.586 -47.906 -26.328 1 71.31 86 LYS B C 1
ATOM 3742 O O . LYS B 1 86 ? 8.875 -47.719 -27.312 1 71.31 86 LYS B O 1
ATOM 3747 N N . GLU B 1 87 ? 10.648 -48.625 -26.375 1 70.56 87 GLU B N 1
ATOM 3748 C CA . GLU B 1 87 ? 11.164 -49.25 -27.578 1 70.56 87 GLU B CA 1
ATOM 3749 C C . GLU B 1 87 ? 10.156 -50.219 -28.172 1 70.56 87 GLU B C 1
ATOM 3751 O O . GLU B 1 87 ? 10.133 -50.469 -29.391 1 70.56 87 GLU B O 1
ATOM 3756 N N . SER B 1 88 ? 9.32 -50.656 -27.312 1 70.69 88 SER B N 1
ATOM 3757 C CA . SER B 1 88 ? 8.367 -51.656 -27.75 1 70.69 88 SER B CA 1
ATOM 3758 C C . SER B 1 88 ? 7.137 -51.031 -28.391 1 70.69 88 SER B C 1
ATOM 3760 O O . SER B 1 88 ? 6.324 -51.719 -29.016 1 70.69 88 SER B O 1
ATOM 3762 N N . ASP B 1 89 ? 7.129 -49.844 -28.406 1 74.94 89 ASP B N 1
ATOM 3763 C CA . ASP B 1 89 ? 5.938 -49.188 -28.906 1 74.94 89 ASP B CA 1
ATOM 3764 C C . ASP B 1 89 ? 5.965 -49.062 -30.422 1 74.94 89 ASP B C 1
ATOM 3766 O O . ASP B 1 89 ? 7 -48.75 -31.016 1 74.94 89 ASP B O 1
ATOM 3770 N N . PHE B 1 90 ? 4.887 -49.438 -31.047 1 81.56 90 PHE B N 1
ATOM 3771 C CA . PHE B 1 90 ? 4.75 -49.312 -32.5 1 81.56 90 PHE B CA 1
ATOM 3772 C C . PHE B 1 90 ? 4.629 -47.875 -32.938 1 81.56 90 PHE B C 1
ATOM 3774 O O . PHE B 1 90 ? 5.117 -47.5 -34 1 81.56 90 PHE B O 1
ATOM 3781 N N . LYS B 1 91 ? 4.117 -47.062 -32.062 1 86.5 91 LYS B N 1
ATOM 3782 C CA . LYS B 1 91 ? 3.98 -45.625 -32.312 1 86.5 91 LYS B CA 1
ATOM 3783 C C . LYS B 1 91 ? 5.191 -44.875 -31.812 1 86.5 91 LYS B C 1
ATOM 3785 O O . LYS B 1 91 ? 5.656 -45.094 -30.703 1 86.5 91 LYS B O 1
ATOM 3790 N N . ILE B 1 92 ? 5.793 -44.062 -32.656 1 87.81 92 ILE B N 1
ATOM 3791 C CA . ILE B 1 92 ? 6.941 -43.25 -32.312 1 87.81 92 ILE B CA 1
ATOM 3792 C C . ILE B 1 92 ? 6.523 -41.781 -32.219 1 87.81 92 ILE B C 1
ATOM 3794 O O . ILE B 1 92 ? 6.109 -41.188 -33.25 1 87.81 92 ILE B O 1
ATOM 3798 N N . PRO B 1 93 ? 6.578 -41.25 -31.109 1 90 93 PRO B N 1
ATOM 3799 C CA . PRO B 1 93 ? 6.168 -39.875 -30.984 1 90 93 PRO B CA 1
ATOM 3800 C C . PRO B 1 93 ? 7.086 -38.906 -31.75 1 90 93 PRO B C 1
ATOM 3802 O O . PRO B 1 93 ? 8.312 -39.031 -31.672 1 90 93 PRO B O 1
ATOM 3805 N N . TYR B 1 94 ? 6.516 -38.031 -32.562 1 91.75 94 TYR B N 1
ATOM 3806 C CA . TYR B 1 94 ? 7.27 -36.969 -33.188 1 91.75 94 TYR B CA 1
ATOM 3807 C C . TYR B 1 94 ? 7.48 -35.781 -32.25 1 91.75 94 TYR B C 1
ATOM 3809 O O . TYR B 1 94 ? 6.609 -34.938 -32.094 1 91.75 94 TYR B O 1
ATOM 3817 N N . ILE B 1 95 ? 8.688 -35.75 -31.641 1 92.38 95 ILE B N 1
ATOM 3818 C CA . ILE B 1 95 ? 8.984 -34.719 -30.641 1 92.38 95 ILE B CA 1
ATOM 3819 C C . ILE B 1 95 ? 9.414 -33.438 -31.344 1 92.38 95 ILE B C 1
ATOM 3821 O O . ILE B 1 95 ? 10.555 -33.344 -31.812 1 92.38 95 ILE B O 1
ATOM 3825 N N . HIS B 1 96 ? 8.523 -32.531 -31.484 1 92.81 96 HIS B N 1
ATOM 3826 C CA . HIS B 1 96 ? 8.727 -31.219 -32.062 1 92.81 96 HIS B CA 1
ATOM 3827 C C . HIS B 1 96 ? 7.82 -30.172 -31.422 1 92.81 96 HIS B C 1
ATOM 3829 O O . HIS B 1 96 ? 6.648 -30.453 -31.156 1 92.81 96 HIS B O 1
ATOM 3835 N N . PRO B 1 97 ? 8.367 -29.031 -31.156 1 93.5 97 PRO B N 1
ATOM 3836 C CA . PRO B 1 97 ? 7.57 -28 -30.484 1 93.5 97 PRO B CA 1
ATOM 3837 C C . PRO B 1 97 ? 6.273 -27.672 -31.219 1 93.5 97 PRO B C 1
ATOM 3839 O O . PRO B 1 97 ? 5.281 -27.297 -30.594 1 93.5 97 PRO B O 1
ATOM 3842 N N . LYS B 1 98 ? 6.219 -27.797 -32.531 1 92.94 98 LYS B N 1
ATOM 3843 C CA . LYS B 1 98 ? 5.031 -27.484 -33.312 1 92.94 98 LYS B CA 1
ATOM 3844 C C . LYS B 1 98 ? 4.008 -28.625 -33.219 1 92.94 98 LYS B C 1
ATOM 3846 O O . LYS B 1 98 ? 2.84 -28.438 -33.562 1 92.94 98 LYS B O 1
ATOM 3851 N N . ASN B 1 99 ? 4.422 -29.781 -32.719 1 93.94 99 ASN B N 1
ATOM 3852 C CA . ASN B 1 99 ? 3.561 -30.969 -32.688 1 93.94 99 ASN B CA 1
ATOM 3853 C C . ASN B 1 99 ? 3.088 -31.266 -31.281 1 93.94 99 ASN B C 1
ATOM 3855 O O . ASN B 1 99 ? 2.412 -32.281 -31.047 1 93.94 99 ASN B O 1
ATOM 3859 N N . ILE B 1 100 ? 3.508 -30.484 -30.312 1 94.38 100 ILE B N 1
ATOM 3860 C CA . ILE B 1 100 ? 3.137 -30.688 -28.906 1 94.38 100 ILE B CA 1
ATOM 3861 C C . ILE B 1 100 ? 2.164 -29.594 -28.469 1 94.38 100 ILE B C 1
ATOM 3863 O O . ILE B 1 100 ? 2.414 -28.406 -28.672 1 94.38 100 ILE B O 1
ATOM 3867 N N . PHE B 1 101 ? 1.08 -30.016 -27.969 1 92.56 101 PHE B N 1
ATOM 3868 C CA . PHE B 1 101 ? 0.062 -29.078 -27.484 1 92.56 101 PHE B CA 1
ATOM 3869 C C . PHE B 1 101 ? -0.116 -29.203 -25.984 1 92.56 101 PHE B C 1
ATOM 3871 O O . PHE B 1 101 ? -0.098 -30.312 -25.438 1 92.56 101 PHE B O 1
ATOM 3878 N N . VAL B 1 102 ? -0.166 -28.062 -25.344 1 90.38 102 VAL B N 1
ATOM 3879 C CA . VAL B 1 102 ? -0.272 -28.031 -23.891 1 90.38 102 VAL B CA 1
ATOM 3880 C C . VAL B 1 102 ? -1.615 -27.422 -23.484 1 90.38 102 VAL B C 1
ATOM 3882 O O . VAL B 1 102 ? -1.961 -26.312 -23.906 1 90.38 102 VAL B O 1
ATOM 3885 N N . GLN B 1 103 ? -2.379 -28.109 -22.797 1 86.25 103 GLN B N 1
ATOM 3886 C CA . GLN B 1 103 ? -3.639 -27.656 -22.219 1 86.25 103 GLN B CA 1
ATOM 3887 C C . GLN B 1 103 ? -3.564 -27.641 -20.688 1 86.25 103 GLN B C 1
ATOM 3889 O O . GLN B 1 103 ? -3.924 -28.625 -20.047 1 86.25 103 GLN B O 1
ATOM 3894 N N . GLY B 1 104 ? -3.236 -26.531 -20.156 1 81 104 GLY B N 1
ATOM 3895 C CA . GLY B 1 104 ? -3.021 -26.5 -18.719 1 81 104 GLY B CA 1
ATOM 3896 C C . GLY B 1 104 ? -1.855 -27.359 -18.266 1 81 104 GLY B C 1
ATOM 3897 O O . GLY B 1 104 ? -0.7 -27.047 -18.562 1 81 104 GLY B O 1
ATOM 3898 N N . ASN B 1 105 ? -2.176 -28.5 -17.656 1 83.31 105 ASN B N 1
ATOM 3899 C CA . ASN B 1 105 ? -1.121 -29.375 -17.141 1 83.31 105 ASN B CA 1
ATOM 3900 C C . ASN B 1 105 ? -1.036 -30.672 -17.953 1 83.31 105 ASN B C 1
ATOM 3902 O O . ASN B 1 105 ? -0.28 -31.578 -17.594 1 83.31 105 ASN B O 1
ATOM 3906 N N . ILE B 1 106 ? -1.73 -30.625 -19.062 1 82.12 106 ILE B N 1
ATOM 3907 C CA . ILE B 1 106 ? -1.735 -31.812 -19.891 1 82.12 106 ILE B CA 1
ATOM 3908 C C . ILE B 1 106 ? -0.969 -31.547 -21.188 1 82.12 106 ILE B C 1
ATOM 3910 O O . ILE B 1 106 ? -1.134 -30.484 -21.797 1 82.12 106 ILE B O 1
ATOM 3914 N N . VAL B 1 107 ? -0.087 -32.438 -21.484 1 88.62 107 VAL B N 1
ATOM 3915 C CA . VAL B 1 107 ? 0.688 -32.344 -22.719 1 88.62 107 VAL B CA 1
ATOM 3916 C C . VAL B 1 107 ? 0.232 -33.438 -23.703 1 88.62 107 VAL B C 1
ATOM 3918 O O . VAL B 1 107 ? 0.074 -34.594 -23.328 1 88.62 107 VAL B O 1
ATOM 3921 N N . LYS B 1 108 ? -0.074 -33.062 -24.906 1 87.31 108 LYS B N 1
ATOM 3922 C CA . LYS B 1 108 ? -0.525 -34 -25.922 1 87.31 108 LYS B CA 1
ATOM 3923 C C . LYS B 1 108 ? 0.312 -33.875 -27.188 1 87.31 108 LYS B C 1
ATOM 3925 O O . LYS B 1 108 ? 0.614 -32.75 -27.641 1 87.31 108 LYS B O 1
ATOM 3930 N N . ILE B 1 109 ? 0.74 -35 -27.672 1 90.19 109 ILE B N 1
ATOM 3931 C CA . ILE B 1 109 ? 1.403 -35.062 -28.969 1 90.19 109 ILE B CA 1
ATOM 3932 C C . ILE B 1 109 ? 0.392 -35.438 -30.047 1 90.19 109 ILE B C 1
ATOM 3934 O O . ILE B 1 109 ? -0.388 -36.375 -29.875 1 90.19 109 ILE B O 1
ATOM 3938 N N . LEU B 1 110 ? 0.341 -34.781 -31.094 1 90.5 110 LEU B N 1
ATOM 3939 C CA . LEU B 1 110 ? -0.665 -35 -32.125 1 90.5 110 LEU B CA 1
ATOM 3940 C C . LEU B 1 110 ? -0.193 -36.062 -33.125 1 90.5 110 LEU B C 1
ATOM 3942 O O . LEU B 1 110 ? -0.844 -37.094 -33.281 1 90.5 110 LEU B O 1
ATOM 3946 N N . HIS B 1 111 ? 0.963 -35.875 -33.625 1 91.69 111 HIS B N 1
ATOM 3947 C CA . HIS B 1 111 ? 1.444 -36.75 -34.688 1 91.69 111 HIS B CA 1
ATOM 3948 C C . HIS B 1 111 ? 2.42 -37.781 -34.125 1 91.69 111 HIS B C 1
ATOM 3950 O O . HIS B 1 111 ? 3.318 -37.438 -33.375 1 91.69 111 HIS B O 1
ATOM 3956 N N . TYR B 1 112 ? 2.191 -38.969 -34.406 1 90.25 112 TYR B N 1
ATOM 3957 C CA . TYR B 1 112 ? 3.086 -40.062 -34.125 1 90.25 112 TYR B CA 1
ATOM 3958 C C . TYR B 1 112 ? 3.529 -40.781 -35.406 1 90.25 112 TYR B C 1
ATOM 3960 O O . TYR B 1 112 ? 2.762 -40.844 -36.375 1 90.25 112 TYR B O 1
ATOM 3968 N N . GLY B 1 113 ? 4.75 -41.156 -35.406 1 90.25 113 GLY B N 1
ATOM 3969 C CA . GLY B 1 113 ? 5.211 -42 -36.5 1 90.25 113 GLY B CA 1
ATOM 3970 C C . GLY B 1 113 ? 4.969 -43.469 -36.25 1 90.25 113 GLY B C 1
ATOM 3971 O O . GLY B 1 113 ? 4.516 -43.844 -35.156 1 90.25 113 GLY B O 1
ATOM 3972 N N . LEU B 1 114 ? 5.129 -44.25 -37.281 1 90.69 114 LEU B N 1
ATOM 3973 C CA . LEU B 1 114 ? 4.996 -45.719 -37.188 1 90.69 114 LEU B CA 1
ATOM 3974 C C . LEU B 1 114 ? 6.289 -46.406 -37.594 1 90.69 114 LEU B C 1
ATOM 3976 O O . LEU B 1 114 ? 6.879 -46.062 -38.625 1 90.69 114 LEU B O 1
ATOM 3980 N N . ILE B 1 115 ? 6.637 -47.344 -36.719 1 88.56 115 ILE B N 1
ATOM 3981 C CA . ILE B 1 115 ? 7.906 -48.031 -36.969 1 88.56 115 ILE B CA 1
ATOM 3982 C C . ILE B 1 115 ? 7.918 -48.625 -38.344 1 88.56 115 ILE B C 1
ATOM 3984 O O . ILE B 1 115 ? 7.051 -49.438 -38.688 1 88.56 115 ILE B O 1
ATOM 3988 N N . GLY B 1 116 ? 8.805 -48.188 -39.188 1 87.81 116 GLY B N 1
ATOM 3989 C CA . GLY B 1 116 ? 9.031 -48.75 -40.5 1 87.81 116 GLY B CA 1
ATOM 3990 C C . GLY B 1 116 ? 7.957 -48.375 -41.5 1 87.81 116 GLY B C 1
ATOM 3991 O O . GLY B 1 116 ? 7.984 -48.844 -42.656 1 87.81 116 GLY B O 1
ATOM 3992 N N . ILE B 1 117 ? 7.02 -47.562 -41.219 1 90.94 117 ILE B N 1
ATOM 3993 C CA . ILE B 1 117 ? 5.887 -47.281 -42.094 1 90.94 117 ILE B CA 1
ATOM 3994 C C . ILE B 1 117 ? 5.793 -45.781 -42.375 1 90.94 117 ILE B C 1
ATOM 3996 O O . ILE B 1 117 ? 5.637 -45.375 -43.531 1 90.94 117 ILE B O 1
ATOM 4000 N N . MET B 1 118 ? 5.875 -45.062 -41.312 1 91.94 118 MET B N 1
ATOM 4001 C CA . MET B 1 118 ? 5.664 -43.625 -41.438 1 91.94 118 MET B CA 1
ATOM 4002 C C . MET B 1 118 ? 6.637 -42.844 -40.531 1 91.94 118 MET B C 1
ATOM 4004 O O . MET B 1 118 ? 6.922 -43.281 -39.406 1 91.94 118 MET B O 1
ATOM 4008 N N . GLU B 1 119 ? 7.023 -41.688 -41.031 1 88.25 119 GLU B N 1
ATOM 4009 C CA . GLU B 1 119 ? 7.988 -40.875 -40.281 1 88.25 119 GLU B CA 1
ATOM 4010 C C . GLU B 1 119 ? 7.344 -40.219 -39.062 1 88.25 119 GLU B C 1
ATOM 4012 O O . GLU B 1 119 ? 6.223 -39.719 -39.156 1 88.25 119 GLU B O 1
ATOM 4017 N N . PRO B 1 120 ? 8.102 -40.156 -38.031 1 88.5 120 PRO B N 1
ATOM 4018 C CA . PRO B 1 120 ? 9.414 -40.781 -37.781 1 88.5 120 PRO B CA 1
ATOM 4019 C C . PRO B 1 120 ? 9.359 -42.281 -37.719 1 88.5 120 PRO B C 1
ATOM 4021 O O . PRO B 1 120 ? 8.445 -42.844 -37.094 1 88.5 120 PRO B O 1
ATOM 4024 N N . MET B 1 121 ? 10.406 -43 -38.25 1 85.44 121 MET B N 1
ATOM 4025 C CA . MET B 1 121 ? 10.328 -44.438 -38.438 1 85.44 121 MET B CA 1
ATOM 4026 C C . MET B 1 121 ? 11.227 -45.156 -37.438 1 85.44 121 MET B C 1
ATOM 4028 O O . MET B 1 121 ? 11.078 -46.375 -37.219 1 85.44 121 MET B O 1
ATOM 4032 N N . ASP B 1 122 ? 12.125 -44.438 -36.906 1 83.56 122 ASP B N 1
ATOM 4033 C CA . ASP B 1 122 ? 13.023 -45.062 -35.938 1 83.56 122 ASP B CA 1
ATOM 4034 C C . ASP B 1 122 ? 13.367 -44.094 -34.812 1 83.56 122 ASP B C 1
ATOM 4036 O O . ASP B 1 122 ? 13.414 -42.875 -35.031 1 83.56 122 ASP B O 1
ATOM 4040 N N . LEU B 1 123 ? 13.305 -44.656 -33.656 1 82.12 123 LEU B N 1
ATOM 4041 C CA . LEU B 1 123 ? 13.695 -43.906 -32.469 1 82.12 123 LEU B CA 1
ATOM 4042 C C . LEU B 1 123 ? 14.453 -44.781 -31.5 1 82.12 123 LEU B C 1
ATOM 4044 O O . LEU B 1 123 ? 14.039 -45.906 -31.234 1 82.12 123 LEU B O 1
ATOM 4048 N N . ASN B 1 124 ? 15.68 -44.375 -31.219 1 86.06 124 ASN B N 1
ATOM 4049 C CA . ASN B 1 124 ? 16.422 -45.094 -30.203 1 86.06 124 ASN B CA 1
ATOM 4050 C C . ASN B 1 124 ? 16.578 -44.281 -28.922 1 86.06 124 ASN B C 1
ATOM 4052 O O . ASN B 1 124 ? 16.188 -43.094 -28.891 1 86.06 124 ASN B O 1
ATOM 4056 N N . GLU B 1 125 ? 17.047 -44.875 -27.953 1 87.31 125 GLU B N 1
ATOM 4057 C CA . GLU B 1 125 ? 17.156 -44.25 -26.641 1 87.31 125 GLU B CA 1
ATOM 4058 C C . GLU B 1 125 ? 18.062 -43.031 -26.719 1 87.31 125 GLU B C 1
ATOM 4060 O O . GLU B 1 125 ? 17.781 -42 -26.094 1 87.31 125 GLU B O 1
ATOM 4065 N N . GLN B 1 126 ? 19.109 -43.156 -27.469 1 87.81 126 GLN B N 1
ATOM 4066 C CA . GLN B 1 126 ? 20.078 -42.062 -27.578 1 87.81 126 GLN B CA 1
ATOM 4067 C C . GLN B 1 126 ? 19.484 -40.875 -28.328 1 87.81 126 GLN B C 1
ATOM 4069 O O . GLN B 1 126 ? 19.656 -39.719 -27.922 1 87.81 126 GLN B O 1
ATOM 4074 N N . THR B 1 127 ? 18.797 -41.188 -29.438 1 89.19 127 THR B N 1
ATOM 4075 C CA . THR B 1 127 ? 18.203 -40.094 -30.234 1 89.19 127 THR B CA 1
ATOM 4076 C C . THR B 1 127 ? 17.047 -39.469 -29.484 1 89.19 127 THR B C 1
ATOM 4078 O O . THR B 1 127 ? 16.797 -38.25 -29.609 1 89.19 127 THR B O 1
ATOM 4081 N N . PHE B 1 128 ? 16.344 -40.281 -28.734 1 91.56 128 PHE B N 1
ATOM 4082 C CA . PHE B 1 128 ? 15.25 -39.75 -27.922 1 91.56 128 PHE B CA 1
ATOM 4083 C C . PHE B 1 128 ? 15.766 -38.781 -26.875 1 91.56 128 PHE B C 1
ATOM 4085 O O . PHE B 1 128 ? 15.227 -37.688 -26.734 1 91.56 128 PHE B O 1
ATOM 4092 N N . LEU B 1 129 ? 16.859 -39.25 -26.219 1 92.38 129 LEU B N 1
ATOM 4093 C CA . LEU B 1 129 ? 17.438 -38.375 -25.188 1 92.38 129 LEU B CA 1
ATOM 4094 C C . LEU B 1 129 ? 17.938 -37.062 -25.781 1 92.38 129 LEU B C 1
ATOM 4096 O O . LEU B 1 129 ? 17.719 -36 -25.203 1 92.38 129 LEU B O 1
ATOM 4100 N N . ALA B 1 130 ? 18.609 -37.125 -26.891 1 91.81 130 ALA B N 1
ATOM 4101 C CA . ALA B 1 130 ? 19.141 -35.938 -27.547 1 91.81 130 ALA B CA 1
ATOM 4102 C C . ALA B 1 130 ? 18.016 -35 -27.953 1 91.81 130 ALA B C 1
ATOM 4104 O O . ALA B 1 130 ? 18.125 -33.781 -27.781 1 91.81 130 ALA B O 1
ATOM 4105 N N . THR B 1 131 ? 16.938 -35.562 -28.516 1 92.5 131 THR B N 1
ATOM 4106 C CA . THR B 1 131 ? 15.789 -34.75 -28.938 1 92.5 131 THR B CA 1
ATOM 4107 C C . THR B 1 131 ? 15.109 -34.125 -27.719 1 92.5 131 THR B C 1
ATOM 4109 O O . THR B 1 131 ? 14.688 -32.969 -27.781 1 92.5 131 THR B O 1
ATOM 4112 N N . TYR B 1 132 ? 15.016 -34.938 -26.688 1 93.69 132 TYR B N 1
ATOM 4113 C CA . TYR B 1 132 ? 14.391 -34.438 -25.469 1 93.69 132 TYR B CA 1
ATOM 4114 C C . TYR B 1 132 ? 15.188 -33.281 -24.859 1 93.69 132 TYR B C 1
ATOM 4116 O O . TYR B 1 132 ? 14.617 -32.281 -24.453 1 93.69 132 TYR B O 1
ATOM 4124 N N . LYS B 1 133 ? 16.469 -33.5 -24.828 1 94.81 133 LYS B N 1
ATOM 4125 C CA . LYS B 1 133 ? 17.328 -32.438 -24.312 1 94.81 133 LYS B CA 1
ATOM 4126 C C . LYS B 1 133 ? 17.203 -31.172 -25.141 1 94.81 133 LYS B C 1
ATOM 4128 O O . LYS B 1 133 ? 17.125 -30.078 -24.578 1 94.81 133 LYS B O 1
ATOM 4133 N N . ALA B 1 134 ? 17.156 -31.312 -26.422 1 94.81 134 ALA B N 1
ATOM 4134 C CA . ALA B 1 134 ? 17 -30.156 -27.312 1 94.81 134 ALA B CA 1
ATOM 4135 C C . ALA B 1 134 ? 15.672 -29.453 -27.062 1 94.81 134 ALA B C 1
ATOM 4137 O O . ALA B 1 134 ? 15.602 -28.219 -27.094 1 94.81 134 ALA B O 1
ATOM 4138 N N . LEU B 1 135 ? 14.656 -30.234 -26.844 1 95.56 135 LEU B N 1
ATOM 4139 C CA . LEU B 1 135 ? 13.336 -29.688 -26.547 1 95.56 135 LEU B CA 1
ATOM 4140 C C . LEU B 1 135 ? 13.359 -28.859 -25.266 1 95.56 135 LEU B C 1
ATOM 4142 O O . LEU B 1 135 ? 12.859 -27.734 -25.25 1 95.56 135 LEU B O 1
ATOM 4146 N N . ILE B 1 136 ? 13.945 -29.406 -24.219 1 95.62 136 ILE B N 1
ATOM 4147 C CA . ILE B 1 136 ? 14 -28.75 -22.922 1 95.62 136 ILE B CA 1
ATOM 4148 C C . ILE B 1 136 ? 14.781 -27.438 -23.031 1 95.62 136 ILE B C 1
ATOM 4150 O O . ILE B 1 136 ? 14.352 -26.406 -22.531 1 95.62 136 ILE B O 1
ATOM 4154 N N . VAL B 1 137 ? 15.914 -27.531 -23.703 1 95.38 137 VAL B N 1
ATOM 4155 C CA . VAL B 1 137 ? 16.75 -26.344 -23.859 1 95.38 137 VAL B CA 1
ATOM 4156 C C . VAL B 1 137 ? 16 -25.281 -24.672 1 95.38 137 VAL B C 1
ATOM 4158 O O . VAL B 1 137 ? 16.094 -24.094 -24.375 1 95.38 137 VAL B O 1
ATOM 4161 N N . SER B 1 138 ? 15.266 -25.672 -25.672 1 94.75 138 SER B N 1
ATOM 4162 C CA . SER B 1 138 ? 14.5 -24.719 -26.484 1 94.75 138 SER B CA 1
ATOM 4163 C C . SER B 1 138 ? 13.43 -24.031 -25.656 1 94.75 138 SER B C 1
ATOM 4165 O O . SER B 1 138 ? 13.055 -22.891 -25.953 1 94.75 138 SER B O 1
ATOM 4167 N N . ILE B 1 139 ? 12.891 -24.656 -24.656 1 95.81 139 ILE B N 1
ATOM 4168 C CA . ILE B 1 139 ? 11.867 -24.094 -23.781 1 95.81 139 ILE B CA 1
ATOM 4169 C C . ILE B 1 139 ? 12.508 -23.078 -22.844 1 95.81 139 ILE B C 1
ATOM 4171 O O . ILE B 1 139 ? 11.977 -21.984 -22.641 1 95.81 139 ILE B O 1
ATOM 4175 N N . LEU B 1 140 ? 13.664 -23.484 -22.344 1 95 140 LEU B N 1
ATOM 4176 C CA . LEU B 1 140 ? 14.312 -22.672 -21.328 1 95 140 LEU B CA 1
ATOM 4177 C C . LEU B 1 140 ? 15.016 -21.469 -21.969 1 95 140 LEU B C 1
ATOM 4179 O O . LEU B 1 140 ? 15.125 -20.406 -21.344 1 95 140 LEU B O 1
ATOM 4183 N N . ARG B 1 141 ? 15.539 -21.719 -23.172 1 93.88 141 ARG B N 1
ATOM 4184 C CA . ARG B 1 141 ? 16.172 -20.656 -23.953 1 93.88 141 ARG B CA 1
ATOM 4185 C C . ARG B 1 141 ? 15.461 -20.484 -25.297 1 93.88 141 ARG B C 1
ATOM 4187 O O . ARG B 1 141 ? 15.891 -21.047 -26.312 1 93.88 141 ARG B O 1
ATOM 4194 N N . PRO B 1 142 ? 14.438 -19.609 -25.281 1 91.81 142 PRO B N 1
ATOM 4195 C CA . PRO B 1 142 ? 13.609 -19.5 -26.484 1 91.81 142 PRO B CA 1
ATOM 4196 C C . PRO B 1 142 ? 14.367 -18.906 -27.672 1 91.81 142 PRO B C 1
ATOM 4198 O O . PRO B 1 142 ? 13.93 -19.031 -28.828 1 91.81 142 PRO B O 1
ATOM 4201 N N . LYS B 1 143 ? 15.477 -18.297 -27.5 1 90.69 143 LYS B N 1
ATOM 4202 C CA . LYS B 1 143 ? 16.266 -17.688 -28.578 1 90.69 143 LYS B CA 1
ATOM 4203 C C . LYS B 1 143 ? 16.969 -18.766 -29.406 1 90.69 143 LYS B C 1
ATOM 4205 O O . LYS B 1 143 ? 17.391 -18.5 -30.547 1 90.69 143 LYS B O 1
ATOM 4210 N N . LEU B 1 144 ? 17.141 -19.875 -28.781 1 90.81 144 LEU B N 1
ATOM 4211 C CA . LEU B 1 144 ? 17.812 -20.969 -29.484 1 90.81 144 LEU B CA 1
ATOM 4212 C C . LEU B 1 144 ? 16.797 -21.828 -30.25 1 90.81 144 LEU B C 1
ATOM 4214 O O . LEU B 1 144 ? 15.828 -22.312 -29.656 1 90.81 144 LEU B O 1
ATOM 4218 N N . ASP B 1 145 ? 16.984 -21.922 -31.453 1 88.75 145 ASP B N 1
ATOM 4219 C CA . ASP B 1 145 ? 16.078 -22.688 -32.281 1 88.75 145 ASP B CA 1
ATOM 4220 C C . ASP B 1 145 ? 16.203 -24.188 -32 1 88.75 145 ASP B C 1
ATOM 4222 O O . ASP B 1 145 ? 17.328 -24.703 -31.891 1 88.75 145 ASP B O 1
ATOM 4226 N N . PHE B 1 146 ? 15.078 -24.844 -31.969 1 92.44 146 PHE B N 1
ATOM 4227 C CA . PHE B 1 146 ? 15.031 -26.281 -31.672 1 92.44 146 PHE B CA 1
ATOM 4228 C C . PHE B 1 146 ? 15.828 -27.062 -32.719 1 92.44 146 PHE B C 1
ATOM 4230 O O . PHE B 1 146 ? 16.625 -27.938 -32.344 1 92.44 146 PHE B O 1
ATOM 4237 N N . ASP B 1 147 ? 15.672 -26.797 -34 1 88.06 147 ASP B N 1
ATOM 4238 C CA . ASP B 1 147 ? 16.297 -27.547 -35.094 1 88.06 147 ASP B CA 1
ATOM 4239 C C . ASP B 1 147 ? 17.812 -27.406 -35.031 1 88.06 147 ASP B C 1
ATOM 4241 O O . ASP B 1 147 ? 18.531 -28.359 -35.375 1 88.06 147 ASP B O 1
ATOM 4245 N N . LEU B 1 148 ? 18.25 -26.312 -34.594 1 87.12 148 LEU B N 1
ATOM 4246 C CA . LEU B 1 148 ? 19.688 -26.078 -34.5 1 87.12 148 LEU B CA 1
ATOM 4247 C C . LEU B 1 148 ? 20.266 -26.812 -33.281 1 87.12 148 LEU B C 1
ATOM 4249 O O . LEU B 1 148 ? 21.406 -27.25 -33.312 1 87.12 148 LEU B O 1
ATOM 4253 N N . LEU B 1 149 ? 19.469 -27.016 -32.281 1 90 149 LEU B N 1
ATOM 4254 C CA . LEU B 1 149 ? 19.906 -27.609 -31.031 1 90 149 LEU B CA 1
ATOM 4255 C C . LEU B 1 149 ? 20.078 -29.125 -31.188 1 90 149 LEU B C 1
ATOM 4257 O O . LEU B 1 149 ? 20.906 -29.719 -30.5 1 90 149 LEU B O 1
ATOM 4261 N N . ILE B 1 150 ? 19.359 -29.734 -32.062 1 86.56 150 ILE B N 1
ATOM 4262 C CA . ILE B 1 150 ? 19.391 -31.188 -32.219 1 86.56 150 ILE B CA 1
ATOM 4263 C C . ILE B 1 150 ? 20.812 -31.625 -32.594 1 86.56 150 ILE B C 1
ATOM 4265 O O . ILE B 1 150 ? 21.312 -32.625 -32.094 1 86.56 150 ILE B O 1
ATOM 4269 N N . ASP B 1 151 ? 21.469 -30.844 -33.375 1 84.12 151 ASP B N 1
ATOM 4270 C CA . ASP B 1 151 ? 22.797 -31.25 -33.875 1 84.12 151 ASP B CA 1
ATOM 4271 C C . ASP B 1 151 ? 23.891 -30.453 -33.188 1 84.12 151 ASP B C 1
ATOM 4273 O O . ASP B 1 151 ? 25.078 -30.75 -33.344 1 84.12 151 ASP B O 1
ATOM 4277 N N . GLY B 1 152 ? 23.516 -29.484 -32.312 1 84.5 152 GLY B N 1
ATOM 4278 C CA . GLY B 1 152 ? 24.578 -28.578 -31.891 1 84.5 152 GLY B CA 1
ATOM 4279 C C . GLY B 1 152 ? 24.438 -28.156 -30.438 1 84.5 152 GLY B C 1
ATOM 4280 O O . GLY B 1 152 ? 24.875 -27.062 -30.062 1 84.5 152 GLY B O 1
ATOM 4281 N N . ILE B 1 153 ? 23.797 -28.922 -29.609 1 87.38 153 ILE B N 1
ATOM 4282 C CA . ILE B 1 153 ? 23.531 -28.5 -28.234 1 87.38 153 ILE B CA 1
ATOM 4283 C C . ILE B 1 153 ? 24.859 -28.328 -27.5 1 87.38 153 ILE B C 1
ATOM 4285 O O . ILE B 1 153 ? 24.984 -27.453 -26.641 1 87.38 153 ILE B O 1
ATOM 4289 N N . SER B 1 154 ? 25.906 -29.078 -27.922 1 87.69 154 SER B N 1
ATOM 4290 C CA . SER B 1 154 ? 27.203 -29.094 -27.219 1 87.69 154 SER B CA 1
ATOM 4291 C C . SER B 1 154 ? 28 -27.828 -27.516 1 87.69 154 SER B C 1
ATOM 4293 O O . SER B 1 154 ? 28.906 -27.469 -26.766 1 87.69 154 SER B O 1
ATOM 4295 N N . SER B 1 155 ? 27.625 -27.094 -28.531 1 88.62 155 SER B N 1
ATOM 4296 C CA . SER B 1 155 ? 28.391 -25.922 -28.938 1 88.62 155 SER B CA 1
ATOM 4297 C C . SER B 1 155 ? 27.938 -24.672 -28.219 1 88.62 155 SER B C 1
ATOM 4299 O O . SER B 1 155 ? 28.594 -23.625 -28.281 1 88.62 155 SER B O 1
ATOM 4301 N N . ILE B 1 156 ? 26.891 -24.828 -27.5 1 88.69 156 ILE B N 1
ATOM 4302 C CA . ILE B 1 156 ? 26.312 -23.656 -26.859 1 88.69 156 ILE B CA 1
ATOM 4303 C C . ILE B 1 156 ? 27 -23.406 -25.516 1 88.69 156 ILE B C 1
ATOM 4305 O O . ILE B 1 156 ? 27.172 -24.328 -24.719 1 88.69 156 ILE B O 1
ATOM 4309 N N . ARG B 1 157 ? 27.469 -22.078 -25.234 1 85 157 ARG B N 1
ATOM 4310 C CA . ARG B 1 157 ? 28.203 -21.719 -24.031 1 85 157 ARG B CA 1
ATOM 4311 C C . ARG B 1 157 ? 27.281 -21.109 -22.984 1 85 157 ARG B C 1
ATOM 4313 O O . ARG B 1 157 ? 27.391 -19.922 -22.656 1 85 157 ARG B O 1
ATOM 4320 N N . ASP B 1 158 ? 26.344 -21.844 -22.656 1 90.88 158 ASP B N 1
ATOM 4321 C CA . ASP B 1 158 ? 25.406 -21.516 -21.578 1 90.88 158 ASP B CA 1
ATOM 4322 C C . ASP B 1 158 ? 25.453 -22.578 -20.484 1 90.88 158 ASP B C 1
ATOM 4324 O O . ASP B 1 158 ? 25.359 -23.781 -20.75 1 90.88 158 ASP B O 1
ATOM 4328 N N . GLN B 1 159 ? 25.688 -22.078 -19.266 1 92.44 159 GLN B N 1
ATOM 4329 C CA . GLN B 1 159 ? 25.875 -23 -18.156 1 92.44 159 GLN B CA 1
ATOM 4330 C C . GLN B 1 159 ? 24.703 -23.969 -18.031 1 92.44 159 GLN B C 1
ATOM 4332 O O . GLN B 1 159 ? 24.906 -25.172 -17.859 1 92.44 159 GLN B O 1
ATOM 4337 N N . LEU B 1 160 ? 23.484 -23.469 -18.078 1 91.88 160 LEU B N 1
ATOM 4338 C CA . LEU B 1 160 ? 22.297 -24.297 -17.984 1 91.88 160 LEU B CA 1
ATOM 4339 C C . LEU B 1 160 ? 22.25 -25.328 -19.109 1 91.88 160 LEU B C 1
AT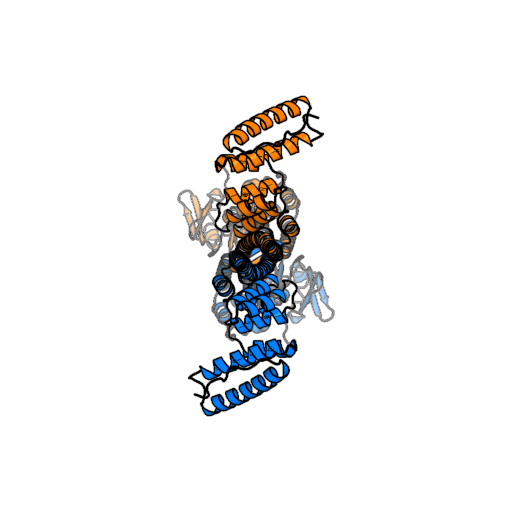OM 4341 O O . LEU B 1 160 ? 21.938 -26.5 -18.859 1 91.88 160 LEU B O 1
ATOM 4345 N N . VAL B 1 161 ? 22.562 -24.938 -20.328 1 92.81 161 VAL B N 1
ATOM 4346 C CA . VAL B 1 161 ? 22.547 -25.828 -21.484 1 92.81 161 VAL B CA 1
ATOM 4347 C C . VAL B 1 161 ? 23.625 -26.906 -21.328 1 92.81 161 VAL B C 1
ATOM 4349 O O . VAL B 1 161 ? 23.391 -28.078 -21.625 1 92.81 161 VAL B O 1
ATOM 4352 N N . GLN B 1 162 ? 24.719 -26.516 -20.812 1 93.81 162 GLN B N 1
ATOM 4353 C CA . GLN B 1 162 ? 25.812 -27.469 -20.594 1 93.81 162 GLN B CA 1
ATOM 4354 C C . GLN B 1 162 ? 25.453 -28.484 -19.516 1 93.81 162 GLN B C 1
ATOM 4356 O O . GLN B 1 162 ? 25.812 -29.656 -19.609 1 93.81 162 GLN B O 1
ATOM 4361 N N . ASP B 1 163 ? 24.812 -28 -18.5 1 94.44 163 ASP B N 1
ATOM 4362 C CA . ASP B 1 163 ? 24.359 -28.906 -17.438 1 94.44 163 ASP B CA 1
ATOM 4363 C C . ASP B 1 163 ? 23.406 -29.953 -17.984 1 94.44 163 ASP B C 1
ATOM 4365 O O . ASP B 1 163 ? 23.484 -31.141 -17.609 1 94.44 163 ASP B O 1
ATOM 4369 N N . ILE B 1 164 ? 22.453 -29.531 -18.797 1 94.81 164 ILE B N 1
ATOM 4370 C CA . ILE B 1 164 ? 21.469 -30.438 -19.375 1 94.81 164 ILE B CA 1
ATOM 4371 C C . ILE B 1 164 ? 22.141 -31.391 -20.344 1 94.81 164 ILE B C 1
ATOM 4373 O O . ILE B 1 164 ? 21.844 -32.594 -20.375 1 94.81 164 ILE B O 1
ATOM 4377 N N . ASP B 1 165 ? 23.078 -30.859 -21.156 1 93.19 165 ASP B N 1
ATOM 4378 C CA . ASP B 1 165 ? 23.812 -31.656 -22.141 1 93.19 165 ASP B CA 1
ATOM 4379 C C . ASP B 1 165 ? 24.672 -32.719 -21.438 1 93.19 165 ASP B C 1
ATOM 4381 O O . ASP B 1 165 ? 24.906 -33.812 -21.984 1 93.19 165 ASP B O 1
ATOM 4385 N N . ALA B 1 166 ? 25.172 -32.438 -20.266 1 93.44 166 ALA B N 1
ATOM 4386 C CA . ALA B 1 166 ? 26.031 -33.344 -19.516 1 93.44 166 ALA B CA 1
ATOM 4387 C C . ALA B 1 166 ? 25.25 -34.5 -18.938 1 93.44 166 ALA B C 1
ATOM 4389 O O . ALA B 1 166 ? 25.844 -35.531 -18.578 1 93.44 166 ALA B O 1
ATOM 4390 N N . CYS B 1 167 ? 23.922 -34.438 -18.906 1 93.88 167 CYS B N 1
ATOM 4391 C CA . CYS B 1 167 ? 23.094 -35.531 -18.406 1 93.88 167 CYS B CA 1
ATOM 4392 C C . CYS B 1 167 ? 23.172 -36.75 -19.344 1 93.88 167 C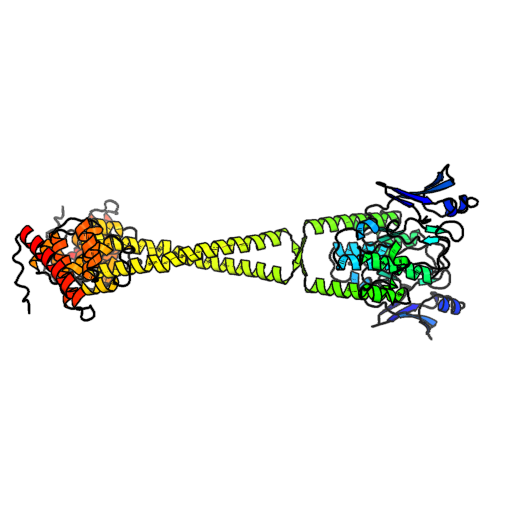YS B C 1
ATOM 4394 O O . CYS B 1 167 ? 23.094 -36.594 -20.562 1 93.88 167 CYS B O 1
ATOM 4396 N N . LYS B 1 168 ? 23.25 -37.875 -18.812 1 93.62 168 LYS B N 1
ATOM 4397 C CA . LYS B 1 168 ? 23.469 -39.062 -19.625 1 93.62 168 LYS B CA 1
ATOM 4398 C C . LYS B 1 168 ? 22.188 -39.875 -19.766 1 93.62 168 LYS B C 1
ATOM 4400 O O . LYS B 1 168 ? 22.078 -40.75 -20.641 1 93.62 168 LYS B O 1
ATOM 4405 N N . THR B 1 169 ? 21.25 -39.656 -18.875 1 91.12 169 THR B N 1
ATOM 4406 C CA . THR B 1 169 ? 19.984 -40.406 -18.938 1 91.12 169 THR B CA 1
ATOM 4407 C C . THR B 1 169 ? 18.797 -39.438 -18.875 1 91.12 169 THR B C 1
ATOM 4409 O O . THR B 1 169 ? 18.938 -38.281 -18.5 1 91.12 169 THR B O 1
ATOM 4412 N N . TYR B 1 170 ? 17.641 -39.906 -19.406 1 89.5 170 TYR B N 1
ATOM 4413 C CA . TYR B 1 170 ? 16.391 -39.188 -19.359 1 89.5 170 TYR B CA 1
ATOM 4414 C C . TYR B 1 170 ? 16.047 -38.781 -17.938 1 89.5 170 TYR B C 1
ATOM 4416 O O . TYR B 1 170 ? 15.664 -37.625 -17.703 1 89.5 170 TYR B O 1
ATOM 4424 N N . ASP B 1 171 ? 16.25 -39.688 -16.953 1 85.75 171 ASP B N 1
ATOM 4425 C CA . ASP B 1 171 ? 15.922 -39.438 -15.555 1 85.75 171 ASP B CA 1
ATOM 4426 C C . ASP B 1 171 ? 16.781 -38.344 -14.961 1 85.75 171 ASP B C 1
ATOM 4428 O O . ASP B 1 171 ? 16.328 -37.562 -14.117 1 85.75 171 ASP B O 1
ATOM 4432 N N . GLU B 1 172 ? 17.969 -38.281 -15.383 1 91.19 172 GLU B N 1
ATOM 4433 C CA . GLU B 1 172 ? 18.859 -37.25 -14.891 1 91.19 172 GLU B CA 1
ATOM 4434 C C . GLU B 1 172 ? 18.406 -35.875 -15.336 1 91.19 172 GLU B C 1
ATOM 4436 O O . GLU B 1 172 ? 18.5 -34.906 -14.578 1 91.19 172 GLU B O 1
ATOM 4441 N N . VAL B 1 173 ? 17.953 -35.781 -16.594 1 93.12 173 VAL B N 1
ATOM 4442 C CA . VAL B 1 173 ? 17.453 -34.5 -17.094 1 93.12 173 VAL B CA 1
ATOM 4443 C C . VAL B 1 173 ? 16.219 -34.094 -16.312 1 93.12 173 VAL B C 1
ATOM 4445 O O . VAL B 1 173 ? 16.094 -32.906 -15.906 1 93.12 173 VAL B O 1
ATOM 4448 N N . LEU B 1 174 ? 15.352 -35.031 -16.031 1 89.44 174 LEU B N 1
ATOM 4449 C CA . LEU B 1 174 ? 14.141 -34.75 -15.273 1 89.44 174 LEU B CA 1
ATOM 4450 C C . LEU B 1 174 ? 14.477 -34.281 -13.867 1 89.44 174 LEU B C 1
ATOM 4452 O O . LEU B 1 174 ? 13.844 -33.344 -13.367 1 89.44 174 LEU B O 1
ATOM 4456 N N . GLN B 1 175 ? 15.398 -34.875 -13.273 1 87.62 175 GLN B N 1
ATOM 4457 C CA . GLN B 1 175 ? 15.781 -34.5 -11.914 1 87.62 175 GLN B CA 1
ATOM 4458 C C . GLN B 1 175 ? 16.375 -33.094 -11.883 1 87.62 175 GLN B C 1
ATOM 4460 O O . GLN B 1 175 ? 16.156 -32.344 -10.922 1 87.62 175 GLN B O 1
ATOM 4465 N N . TYR B 1 176 ? 17.172 -32.812 -12.891 1 92.81 176 TYR B N 1
ATOM 4466 C CA . TYR B 1 176 ? 17.75 -31.469 -12.977 1 92.81 176 TYR B CA 1
ATOM 4467 C C . TYR B 1 176 ? 16.656 -30.406 -13.047 1 92.81 176 TYR B C 1
ATOM 4469 O O . TYR B 1 176 ? 16.703 -29.406 -12.336 1 92.81 176 TYR B O 1
ATOM 4477 N N . ILE B 1 177 ? 15.672 -30.625 -13.898 1 92.75 177 ILE B N 1
ATOM 4478 C CA . ILE B 1 177 ? 14.586 -29.672 -14.094 1 92.75 177 ILE B CA 1
ATOM 4479 C C . ILE B 1 177 ? 13.742 -29.594 -12.82 1 92.75 177 ILE B C 1
ATOM 4481 O O . ILE B 1 177 ? 13.344 -28.5 -12.406 1 92.75 177 ILE B O 1
ATOM 4485 N N . ASN B 1 178 ? 13.445 -30.734 -12.195 1 87.88 178 ASN B N 1
ATOM 4486 C CA . ASN B 1 178 ? 12.656 -30.766 -10.969 1 87.88 178 ASN B CA 1
ATOM 4487 C C . ASN B 1 178 ? 13.328 -29.984 -9.844 1 87.88 178 ASN B C 1
ATOM 4489 O O . ASN B 1 178 ? 12.664 -29.25 -9.109 1 87.88 178 ASN B O 1
ATOM 4493 N N . LYS B 1 179 ? 14.594 -30.219 -9.742 1 90.56 179 LYS B N 1
ATOM 4494 C CA . LYS B 1 179 ? 15.359 -29.5 -8.727 1 90.56 179 LYS B CA 1
ATOM 4495 C C . LYS B 1 179 ? 15.328 -28 -8.977 1 90.56 179 LYS B C 1
ATOM 4497 O O . LYS B 1 179 ? 15.141 -27.219 -8.055 1 90.56 179 LYS B O 1
ATOM 4502 N N . ALA B 1 180 ? 15.562 -27.578 -10.227 1 91.69 180 ALA B N 1
ATOM 4503 C CA . ALA B 1 180 ? 15.547 -26.172 -10.594 1 91.69 180 ALA B CA 1
ATOM 4504 C C . ALA B 1 180 ? 14.172 -25.547 -10.344 1 91.69 180 ALA B C 1
ATOM 4506 O O . ALA B 1 180 ? 14.07 -24.438 -9.844 1 91.69 180 ALA B O 1
ATOM 4507 N N . TYR B 1 181 ? 13.125 -26.219 -10.68 1 91.25 181 TYR B N 1
ATOM 4508 C CA . TYR B 1 181 ? 11.758 -25.75 -10.508 1 91.25 181 TYR B CA 1
ATOM 4509 C C . TYR B 1 181 ? 11.422 -25.578 -9.039 1 91.25 181 TYR B C 1
ATOM 4511 O O . TYR B 1 181 ? 10.836 -24.562 -8.641 1 91.25 181 TYR B O 1
ATOM 4519 N N . THR B 1 182 ? 11.727 -26.578 -8.25 1 88.19 182 THR B N 1
ATOM 4520 C CA . THR B 1 182 ? 11.438 -26.516 -6.82 1 88.19 182 THR B CA 1
ATOM 4521 C C . THR B 1 182 ? 12.164 -25.359 -6.16 1 88.19 182 THR B C 1
ATOM 4523 O O . THR B 1 182 ? 11.602 -24.672 -5.305 1 88.19 182 THR B O 1
ATOM 4526 N N . LYS B 1 183 ? 13.375 -25.203 -6.555 1 91.56 183 LYS B N 1
ATOM 4527 C CA . LYS B 1 183 ? 14.172 -24.125 -5.992 1 91.56 183 LYS B CA 1
ATOM 4528 C C . LYS B 1 183 ? 13.539 -22.766 -6.293 1 91.56 183 LYS B C 1
ATOM 4530 O O . LYS B 1 183 ? 13.367 -21.938 -5.395 1 91.56 183 LYS B O 1
ATOM 4535 N N . ILE B 1 184 ? 13.172 -22.547 -7.543 1 90.94 184 ILE B N 1
ATOM 4536 C CA . ILE B 1 184 ? 12.633 -21.266 -7.957 1 90.94 184 ILE B CA 1
ATOM 4537 C C . ILE B 1 184 ? 11.258 -21.047 -7.32 1 90.94 184 ILE B C 1
ATOM 4539 O O . ILE B 1 184 ? 10.922 -19.922 -6.934 1 90.94 184 ILE B O 1
ATOM 4543 N N . THR B 1 185 ? 10.469 -22.062 -7.25 1 88.12 185 THR B N 1
ATOM 4544 C CA . THR B 1 185 ? 9.133 -21.938 -6.668 1 88.12 185 THR B CA 1
ATOM 4545 C C . THR B 1 185 ? 9.219 -21.609 -5.176 1 88.12 185 THR B C 1
ATOM 4547 O O . THR B 1 185 ? 8.43 -20.812 -4.66 1 88.12 185 THR B O 1
ATOM 4550 N N . ASP B 1 186 ? 10.109 -22.188 -4.508 1 89.06 186 ASP B N 1
ATOM 4551 C CA . ASP B 1 186 ? 10.312 -21.906 -3.092 1 89.06 186 ASP B CA 1
ATOM 4552 C C . ASP B 1 186 ? 10.766 -20.453 -2.881 1 89.06 186 ASP B C 1
ATOM 4554 O O . ASP B 1 186 ? 10.352 -19.812 -1.922 1 89.06 186 ASP B O 1
ATOM 4558 N N . GLU B 1 187 ? 11.594 -19.984 -3.705 1 91.62 187 GLU B N 1
ATOM 4559 C CA . GLU B 1 187 ? 12.055 -18.594 -3.619 1 91.62 187 GLU B CA 1
ATOM 4560 C C . GLU B 1 187 ? 10.906 -17.609 -3.844 1 91.62 187 GLU B C 1
ATOM 4562 O O . GLU B 1 187 ? 10.805 -16.594 -3.152 1 91.62 187 GLU B O 1
ATOM 4567 N N . ILE B 1 188 ? 10.086 -17.953 -4.855 1 89.5 188 ILE B N 1
ATOM 4568 C CA . ILE B 1 188 ? 8.953 -17.094 -5.172 1 89.5 188 ILE B CA 1
ATOM 4569 C C . ILE B 1 188 ? 7.973 -17.078 -4 1 89.5 188 ILE B C 1
ATOM 4571 O O . ILE B 1 188 ? 7.496 -16.016 -3.594 1 89.5 188 ILE B O 1
ATOM 4575 N N . LYS B 1 189 ? 7.734 -18.297 -3.496 1 87.81 189 LYS B N 1
ATOM 4576 C CA . LYS B 1 189 ? 6.82 -18.391 -2.363 1 87.81 189 LYS B CA 1
ATOM 4577 C C . LYS B 1 189 ? 7.348 -17.609 -1.162 1 87.81 189 LYS B C 1
ATOM 4579 O O . LYS B 1 189 ? 6.566 -17.062 -0.381 1 87.81 189 LYS B O 1
ATOM 4584 N N . ALA B 1 190 ? 8.625 -17.516 -1.079 1 91.12 190 ALA B N 1
ATOM 4585 C CA . ALA B 1 190 ? 9.242 -16.828 0.057 1 91.12 190 ALA B CA 1
ATOM 4586 C C . ALA B 1 190 ? 9.25 -15.32 -0.141 1 91.12 190 ALA B C 1
ATOM 4588 O O . ALA B 1 190 ? 9.133 -14.562 0.823 1 91.12 190 ALA B O 1
ATOM 4589 N N . LYS B 1 191 ? 9.328 -14.883 -1.375 1 93.19 191 LYS B N 1
ATOM 4590 C CA . LYS B 1 191 ? 9.594 -13.469 -1.627 1 93.19 191 LYS B CA 1
ATOM 4591 C C . LYS B 1 191 ? 8.344 -12.758 -2.15 1 93.19 191 LYS B C 1
ATOM 4593 O O . LYS B 1 191 ? 8.25 -11.531 -2.072 1 93.19 191 LYS B O 1
ATOM 4598 N N . LYS B 1 192 ? 7.41 -13.508 -2.75 1 91.38 192 LYS B N 1
ATOM 4599 C CA . LYS B 1 192 ? 6.273 -12.867 -3.402 1 91.38 192 LYS B CA 1
ATOM 4600 C C . LYS B 1 192 ? 4.961 -13.258 -2.729 1 91.38 192 LYS B C 1
ATOM 4602 O O . LYS B 1 192 ? 4.871 -14.32 -2.109 1 91.38 192 LYS B O 1
ATOM 4607 N N . VAL B 1 193 ? 3.988 -12.359 -2.773 1 90.81 193 VAL B N 1
ATOM 4608 C CA . VAL B 1 193 ? 2.668 -12.625 -2.211 1 90.81 193 VAL B CA 1
ATOM 4609 C C . VAL B 1 193 ? 1.591 -12.234 -3.221 1 90.81 193 VAL B C 1
ATOM 4611 O O . VAL B 1 193 ? 1.759 -11.281 -3.982 1 90.81 193 VAL B O 1
ATOM 4614 N N . VAL B 1 194 ? 0.548 -13.047 -3.281 1 88.5 194 VAL B N 1
ATOM 4615 C CA . VAL B 1 194 ? -0.59 -12.781 -4.156 1 88.5 194 VAL B CA 1
ATOM 4616 C C . VAL B 1 194 ? -1.614 -11.914 -3.422 1 88.5 194 VAL B C 1
ATOM 4618 O O . VAL B 1 194 ? -2.076 -12.281 -2.336 1 88.5 194 VAL B O 1
ATOM 4621 N N . VAL B 1 195 ? -1.979 -10.734 -3.975 1 90.75 195 VAL B N 1
ATOM 4622 C CA . VAL B 1 195 ? -2.947 -9.82 -3.375 1 90.75 195 VAL B CA 1
ATOM 4623 C C . VAL B 1 195 ? -3.982 -9.406 -4.418 1 90.75 195 VAL B C 1
ATOM 4625 O O . VAL B 1 195 ? -3.748 -9.539 -5.621 1 90.75 195 VAL B O 1
ATOM 4628 N N . MET B 1 196 ? -5.145 -8.969 -3.951 1 92.75 196 MET B N 1
ATOM 4629 C CA . MET B 1 196 ? -6.156 -8.461 -4.871 1 92.75 196 MET B CA 1
ATOM 4630 C C . MET B 1 196 ? -5.695 -7.164 -5.523 1 92.75 196 MET B C 1
ATOM 4632 O O . MET B 1 196 ? -5.113 -6.301 -4.863 1 92.75 196 MET B O 1
ATOM 4636 N N . LYS B 1 197 ? -5.934 -7.074 -6.828 1 92.62 197 LYS B N 1
ATOM 4637 C CA . LYS B 1 197 ? -5.566 -5.867 -7.566 1 92.62 197 LYS B CA 1
ATOM 4638 C C . LYS B 1 197 ? -6.184 -4.625 -6.926 1 92.62 197 LYS B C 1
ATOM 4640 O O . LYS B 1 197 ? -5.52 -3.592 -6.801 1 92.62 197 LYS B O 1
ATOM 4645 N N . ARG B 1 198 ? -7.348 -4.699 -6.531 1 92 198 ARG B N 1
ATOM 4646 C CA . ARG B 1 198 ? -8.086 -3.598 -5.93 1 92 198 ARG B CA 1
ATOM 4647 C C . ARG B 1 198 ? -7.395 -3.1 -4.664 1 92 198 ARG B C 1
ATOM 4649 O O . ARG B 1 198 ? -7.172 -1.896 -4.504 1 92 198 ARG B O 1
ATOM 4656 N N . ASN B 1 199 ? -7.047 -3.924 -3.764 1 89.75 199 ASN B N 1
ATOM 4657 C CA . ASN B 1 199 ? -6.371 -3.562 -2.523 1 89.75 199 ASN B CA 1
ATOM 4658 C C . ASN B 1 199 ? -5.016 -2.914 -2.793 1 89.75 199 ASN B C 1
ATOM 4660 O O . ASN B 1 199 ? -4.656 -1.929 -2.146 1 89.75 199 ASN B O 1
ATOM 4664 N N . TRP B 1 200 ? -4.359 -3.521 -3.705 1 90.94 200 TRP B N 1
ATOM 4665 C CA . TRP B 1 200 ? -3.049 -2.986 -4.062 1 90.94 200 TRP B CA 1
ATOM 4666 C C . TRP B 1 200 ? -3.172 -1.563 -4.602 1 90.94 200 TRP B C 1
ATOM 4668 O O . TRP B 1 200 ? -2.422 -0.673 -4.195 1 90.94 200 TRP B O 1
ATOM 4678 N N . TYR B 1 201 ? -4.121 -1.258 -5.43 1 90.38 201 TYR B N 1
ATOM 4679 C CA . TYR B 1 201 ? -4.355 0.052 -6.027 1 90.38 201 TYR B CA 1
ATOM 4680 C C . TYR B 1 201 ? -4.754 1.072 -4.969 1 90.38 201 TYR B C 1
ATOM 4682 O O . TYR B 1 201 ? -4.23 2.189 -4.945 1 90.38 201 TYR B O 1
ATOM 4690 N N . ILE B 1 202 ? -5.605 0.771 -4.078 1 89.5 202 ILE B N 1
ATOM 4691 C CA . ILE B 1 202 ? -6.105 1.65 -3.029 1 89.5 202 ILE B CA 1
ATOM 4692 C C . ILE B 1 202 ? -4.969 2.027 -2.084 1 89.5 202 ILE B C 1
ATOM 4694 O O . ILE B 1 202 ? -4.793 3.203 -1.753 1 89.5 202 ILE B O 1
ATOM 4698 N N . PHE B 1 203 ? -4.16 1.082 -1.714 1 89.12 203 PHE B N 1
ATOM 4699 C CA . PHE B 1 203 ? -3.074 1.332 -0.772 1 89.12 203 PHE B CA 1
ATOM 4700 C C . PHE B 1 203 ? -1.972 2.158 -1.424 1 89.12 203 PHE B C 1
ATOM 4702 O O . PHE B 1 203 ? -1.393 3.041 -0.788 1 89.12 203 PHE B O 1
ATOM 4709 N N . THR B 1 204 ? -1.652 1.822 -2.666 1 87.94 204 THR B N 1
ATOM 4710 C CA . THR B 1 204 ? -0.624 2.568 -3.383 1 87.94 204 THR B CA 1
ATOM 4711 C C . THR B 1 204 ? -1.057 4.016 -3.6 1 87.94 204 THR B C 1
ATOM 4713 O O . THR B 1 204 ? -0.301 4.945 -3.307 1 87.94 204 THR B O 1
ATOM 4716 N N . ILE B 1 205 ? -2.275 4.23 -4.062 1 88.81 205 ILE B N 1
ATOM 4717 C CA . ILE B 1 205 ? -2.805 5.57 -4.289 1 88.81 205 ILE B CA 1
ATOM 4718 C C . ILE B 1 205 ? -3.014 6.273 -2.949 1 88.81 205 ILE B C 1
ATOM 4720 O O . ILE B 1 205 ? -2.705 7.461 -2.811 1 88.81 205 ILE B O 1
ATOM 4724 N N . GLY B 1 206 ? -3.494 5.594 -1.965 1 87.88 206 GLY B N 1
ATOM 4725 C CA . GLY B 1 206 ? -3.697 6.137 -0.631 1 87.88 206 GLY B CA 1
ATOM 4726 C C . GLY B 1 206 ? -2.428 6.68 -0.008 1 87.88 206 GLY B C 1
ATOM 4727 O O . GLY B 1 206 ? -2.432 7.77 0.57 1 87.88 206 GLY B O 1
ATOM 4728 N N . THR B 1 207 ? -1.399 5.934 -0.142 1 88.31 207 THR B N 1
ATOM 4729 C CA . THR B 1 207 ? -0.122 6.363 0.414 1 88.31 207 THR B CA 1
ATOM 4730 C C . THR B 1 207 ? 0.365 7.637 -0.275 1 88.31 207 THR B C 1
ATOM 4732 O O . THR B 1 207 ? 0.862 8.555 0.383 1 88.31 207 THR B O 1
ATOM 4735 N N . VAL B 1 208 ? 0.208 7.719 -1.559 1 87.88 208 VAL B N 1
ATOM 4736 C CA . VAL B 1 208 ? 0.653 8.883 -2.32 1 87.88 208 VAL B CA 1
ATOM 4737 C C . VAL B 1 208 ? -0.193 10.102 -1.95 1 87.88 208 VAL B C 1
ATOM 4739 O O . VAL B 1 208 ? 0.344 11.164 -1.646 1 87.88 208 VAL B O 1
ATOM 4742 N N . VAL B 1 209 ? -1.46 9.984 -1.895 1 89.19 209 VAL B N 1
ATOM 4743 C CA . VAL B 1 209 ? -2.379 11.07 -1.587 1 89.19 209 VAL B CA 1
ATOM 4744 C C . VAL B 1 209 ? -2.164 11.539 -0.149 1 89.19 209 VAL B C 1
ATOM 4746 O O . VAL B 1 209 ? -2.094 12.742 0.115 1 89.19 209 VAL B O 1
ATOM 4749 N N . SER B 1 210 ? -2.061 10.562 0.759 1 91.12 210 SER B N 1
ATOM 4750 C CA . SER B 1 210 ? -1.851 10.922 2.16 1 91.12 210 SER B CA 1
ATOM 4751 C C . SER B 1 210 ? -0.489 11.578 2.365 1 91.12 210 SER B C 1
ATOM 4753 O O . SER B 1 210 ? -0.347 12.477 3.193 1 91.12 210 SER B O 1
ATOM 4755 N N . GLY B 1 211 ? 0.431 11.102 1.628 1 90.38 211 GLY B N 1
ATOM 4756 C CA . GLY B 1 211 ? 1.746 11.719 1.691 1 90.38 211 GLY B CA 1
ATOM 4757 C C . GLY B 1 211 ? 1.745 13.172 1.249 1 90.38 211 GLY B C 1
ATOM 4758 O O . GLY B 1 211 ? 2.264 14.039 1.953 1 90.38 211 GLY B O 1
ATOM 4759 N N . ILE B 1 212 ? 1.117 13.445 0.185 1 91.5 212 ILE B N 1
ATOM 4760 C CA . ILE B 1 212 ? 1.017 14.797 -0.351 1 91.5 212 ILE B CA 1
ATOM 4761 C C . ILE B 1 212 ? 0.232 15.68 0.617 1 91.5 212 ILE B C 1
ATOM 4763 O O . ILE B 1 212 ? 0.634 16.812 0.901 1 91.5 212 ILE B O 1
ATOM 4767 N N . THR B 1 213 ? -0.836 15.117 1.133 1 92.12 213 THR B N 1
ATOM 4768 C CA . THR B 1 213 ? -1.659 15.867 2.076 1 92.12 213 THR B CA 1
ATOM 4769 C C . THR B 1 213 ? -0.873 16.188 3.344 1 92.12 213 THR B C 1
ATOM 4771 O O . THR B 1 213 ? -0.986 17.297 3.889 1 92.12 213 THR B O 1
ATOM 4774 N N . THR B 1 214 ? -0.086 15.234 3.768 1 92.19 214 THR B N 1
ATOM 4775 C CA . THR B 1 214 ? 0.746 15.43 4.953 1 92.19 214 THR B CA 1
ATOM 4776 C C . THR B 1 214 ? 1.769 16.531 4.719 1 92.19 214 THR B C 1
ATOM 4778 O O . THR B 1 214 ? 1.988 17.375 5.59 1 92.19 214 THR B O 1
ATOM 4781 N N . ILE B 1 215 ? 2.301 16.547 3.613 1 91.75 215 ILE B N 1
ATOM 4782 C CA . ILE B 1 215 ? 3.303 17.547 3.281 1 91.75 215 ILE B CA 1
ATOM 4783 C C . ILE B 1 215 ? 2.65 18.938 3.223 1 91.75 215 ILE B C 1
ATOM 4785 O O . ILE B 1 215 ? 3.166 19.891 3.793 1 91.75 215 ILE B O 1
ATOM 4789 N N . ILE B 1 216 ? 1.485 19.062 2.6 1 92.5 216 ILE B N 1
ATOM 4790 C CA . ILE B 1 216 ? 0.755 20.312 2.479 1 92.5 216 ILE B CA 1
ATOM 4791 C C . ILE B 1 216 ? 0.368 20.828 3.867 1 92.5 216 ILE B C 1
ATOM 4793 O O . ILE B 1 216 ? 0.613 21.984 4.199 1 92.5 216 ILE B O 1
ATOM 4797 N N . LEU B 1 217 ? -0.144 19.906 4.668 1 93.44 217 LEU B N 1
ATOM 4798 C CA . LEU B 1 217 ? -0.551 20.266 6.023 1 93.44 217 LEU B CA 1
ATOM 4799 C C . LEU B 1 217 ? 0.66 20.625 6.879 1 93.44 217 LEU B C 1
ATOM 4801 O O . LEU B 1 217 ? 0.574 21.484 7.754 1 93.44 217 LEU B O 1
ATOM 4805 N N . GLY B 1 218 ? 1.666 19.922 6.578 1 91.81 218 GLY B N 1
ATOM 4806 C CA . GLY B 1 218 ? 2.904 20.234 7.281 1 91.81 218 GLY B CA 1
ATOM 4807 C C . GLY B 1 218 ? 3.439 21.609 6.98 1 91.81 218 GLY B C 1
ATOM 4808 O O . GLY B 1 218 ? 3.781 22.359 7.898 1 91.81 218 GLY B O 1
ATOM 4809 N N . ILE B 1 219 ? 3.424 22.031 5.762 1 91.31 219 ILE B N 1
ATOM 4810 C CA . ILE B 1 219 ? 3.879 23.359 5.34 1 91.31 219 ILE B CA 1
ATOM 4811 C C . ILE B 1 219 ? 2.963 24.422 5.922 1 91.31 219 ILE B C 1
ATOM 4813 O O . ILE B 1 219 ? 3.434 25.438 6.449 1 91.31 219 ILE B O 1
ATOM 4817 N N . LEU B 1 220 ? 1.678 24.203 5.875 1 89.88 220 LEU B N 1
ATOM 4818 C CA . LEU B 1 220 ? 0.702 25.141 6.426 1 89.88 220 LEU B CA 1
ATOM 4819 C C . LEU B 1 220 ? 0.877 25.281 7.934 1 89.88 220 LEU B C 1
ATOM 4821 O O . LEU B 1 220 ? 0.886 26.406 8.453 1 89.88 220 LEU B O 1
ATOM 4825 N N . SER B 1 221 ? 1.139 24.156 8.555 1 89.94 221 SER B N 1
ATOM 4826 C CA . SER B 1 221 ? 1.336 24.156 10 1 89.94 221 SER B CA 1
ATOM 4827 C C . SER B 1 221 ? 2.629 24.875 10.383 1 89.94 221 SER B C 1
ATOM 4829 O O . SER B 1 221 ? 2.656 25.656 11.336 1 89.94 221 SER B O 1
ATOM 4831 N N . ALA B 1 222 ? 3.582 24.594 9.68 1 89.88 222 ALA B N 1
ATOM 4832 C CA . ALA B 1 222 ? 4.871 25.219 9.945 1 89.88 222 ALA B CA 1
ATOM 4833 C C . ALA B 1 222 ? 4.801 26.734 9.734 1 89.88 222 ALA B C 1
ATOM 4835 O O . ALA B 1 222 ? 5.316 27.5 10.547 1 89.88 222 ALA B O 1
ATOM 4836 N N . TYR B 1 223 ? 4.145 27.25 8.758 1 89.88 223 TYR B N 1
ATOM 4837 C CA . TYR B 1 223 ? 3.975 28.656 8.461 1 89.88 223 TYR B CA 1
ATOM 4838 C C . TYR B 1 223 ? 3.25 29.375 9.594 1 89.88 223 TYR B C 1
ATOM 4840 O O . TYR B 1 223 ? 3.713 30.406 10.086 1 89.88 223 TYR B O 1
ATOM 4848 N N . PHE B 1 224 ? 2.232 28.766 10.039 1 88.44 224 PHE B N 1
ATOM 4849 C CA . PHE B 1 224 ? 1.433 29.375 11.094 1 88.44 224 PHE B CA 1
ATOM 4850 C C . PHE B 1 224 ? 2.186 29.375 12.414 1 88.44 224 PHE B C 1
ATOM 4852 O O . PHE B 1 224 ? 2.174 30.375 13.148 1 88.44 224 PHE B O 1
ATOM 4859 N N . TYR B 1 225 ? 2.844 28.359 12.641 1 88.5 225 TYR B N 1
ATOM 4860 C CA . TYR B 1 225 ? 3.492 28.188 13.938 1 88.5 225 TYR B CA 1
ATOM 4861 C C . TYR B 1 225 ? 4.777 29 14.016 1 88.5 225 TYR B C 1
ATOM 4863 O O . TYR B 1 225 ? 5.082 29.594 15.055 1 88.5 225 TYR B O 1
ATOM 4871 N N . PHE B 1 226 ? 5.477 29.047 12.891 1 90.06 226 PHE B N 1
ATOM 4872 C CA . PHE B 1 226 ? 6.789 29.672 12.969 1 90.06 226 PHE B CA 1
ATOM 4873 C C . PHE B 1 226 ? 6.738 31.109 12.469 1 90.06 226 PHE B C 1
ATOM 4875 O O . PHE B 1 226 ? 7.535 31.938 12.891 1 90.06 226 PHE B O 1
ATOM 4882 N N . TRP B 1 227 ? 5.844 31.422 11.594 1 89.38 227 TRP B N 1
ATOM 4883 C CA . TRP B 1 227 ? 5.867 32.75 10.969 1 89.38 227 TRP B CA 1
ATOM 4884 C C . TRP B 1 227 ? 4.773 33.625 11.531 1 89.38 227 TRP B C 1
ATOM 4886 O O . TRP B 1 227 ? 5.012 34.812 11.836 1 89.38 227 TRP B O 1
ATOM 4896 N N . VAL B 1 228 ? 3.627 33.094 11.758 1 88.75 228 VAL B N 1
ATOM 4897 C CA . VAL B 1 228 ? 2.49 33.938 12.102 1 88.75 228 VAL B CA 1
ATOM 4898 C C . VAL B 1 228 ? 2.348 34.031 13.617 1 88.75 228 VAL B C 1
ATOM 4900 O O . VAL B 1 228 ? 2.279 35.125 14.188 1 88.75 228 VAL B O 1
ATOM 4903 N N . SER B 1 229 ? 2.389 32.969 14.344 1 91.19 229 SER B N 1
ATOM 4904 C CA . SER B 1 229 ? 2.062 32.875 15.766 1 91.19 229 SER B CA 1
ATOM 4905 C C . SER B 1 229 ? 3.078 33.656 16.609 1 91.19 229 SER B C 1
ATOM 4907 O O . SER B 1 229 ? 2.705 34.406 17.5 1 91.19 229 SER B O 1
ATOM 4909 N N . PRO B 1 230 ? 4.285 33.531 16.344 1 92.94 230 PRO B N 1
ATOM 4910 C CA . PRO B 1 230 ? 5.234 34.25 17.188 1 92.94 230 PRO B CA 1
ATOM 4911 C C . PRO B 1 230 ? 5.129 35.781 17.047 1 92.94 230 PRO B C 1
ATOM 4913 O O . PRO B 1 230 ? 5.301 36.5 18.031 1 92.94 230 PRO B O 1
ATOM 4916 N N . VAL B 1 231 ? 4.863 36.281 15.852 1 94.62 231 VAL B N 1
ATOM 4917 C CA . VAL B 1 231 ? 4.734 37.719 15.617 1 94.62 231 VAL B CA 1
ATOM 4918 C C . VAL B 1 231 ? 3.496 38.25 16.344 1 94.62 231 VAL B C 1
ATOM 4920 O O . VAL B 1 231 ? 3.539 39.344 16.953 1 94.62 231 VAL B O 1
ATOM 4923 N N . GLN B 1 232 ? 2.439 37.5 16.328 1 93.38 232 GLN B N 1
ATOM 4924 C CA . GLN B 1 232 ? 1.205 37.906 16.984 1 93.38 232 GLN B CA 1
ATOM 4925 C C . GLN B 1 232 ? 1.374 37.906 18.5 1 93.38 232 GLN B C 1
ATOM 4927 O O . GLN B 1 232 ? 0.938 38.844 19.172 1 93.38 232 GLN B O 1
ATOM 4932 N N . LYS B 1 233 ? 1.944 36.875 18.984 1 93.19 233 LYS B N 1
ATOM 4933 C CA . LYS B 1 233 ? 2.188 36.812 20.422 1 93.19 233 LYS B CA 1
ATOM 4934 C C . LYS B 1 233 ? 3.076 37.969 20.891 1 93.19 233 LYS B C 1
ATOM 4936 O O . LYS B 1 233 ? 2.795 38.594 21.906 1 93.19 233 LYS B O 1
ATOM 4941 N N . ALA B 1 234 ? 4.129 38.188 20.125 1 95.94 234 ALA B N 1
ATOM 4942 C CA . ALA B 1 234 ? 5.039 39.281 20.453 1 95.94 234 ALA B CA 1
ATOM 4943 C C . ALA B 1 234 ? 4.332 40.625 20.375 1 95.94 234 ALA B C 1
ATOM 4945 O O . ALA B 1 234 ? 4.629 41.562 21.141 1 95.94 234 ALA B O 1
ATOM 4946 N N . THR B 1 235 ? 3.459 40.781 19.391 1 96.69 235 THR B N 1
ATOM 4947 C CA . THR B 1 235 ? 2.693 42 19.234 1 96.69 235 THR B CA 1
ATOM 4948 C C . THR B 1 235 ? 1.799 42.219 20.453 1 96.69 235 THR B C 1
ATOM 4950 O O . THR B 1 235 ? 1.705 43.344 20.953 1 96.69 235 THR B O 1
ATOM 4953 N N . VAL B 1 236 ? 1.118 41.188 20.891 1 95.25 236 VAL B N 1
ATOM 4954 C CA . VAL B 1 236 ? 0.26 41.25 22.078 1 95.25 236 VAL B CA 1
ATOM 4955 C C . VAL B 1 236 ? 1.085 41.688 23.281 1 95.25 236 VAL B C 1
ATOM 4957 O O . VAL B 1 236 ? 0.679 42.594 24.031 1 95.25 236 VAL B O 1
ATOM 4960 N N . ASP B 1 237 ? 2.225 41.156 23.453 1 94.88 237 ASP B N 1
ATOM 4961 C CA . ASP B 1 237 ? 3.111 41.5 24.562 1 94.88 237 ASP B CA 1
ATOM 4962 C C . ASP B 1 237 ? 3.59 42.938 24.438 1 94.88 237 ASP B C 1
ATOM 4964 O O . ASP B 1 237 ? 3.6 43.688 25.438 1 94.88 237 ASP B O 1
ATOM 4968 N N . ALA B 1 238 ? 3.984 43.344 23.25 1 96.81 238 ALA B N 1
ATOM 4969 C CA . ALA B 1 238 ? 4.48 44.688 23 1 96.81 238 ALA B CA 1
ATOM 4970 C C . ALA B 1 238 ? 3.404 45.75 23.297 1 96.81 238 ALA B C 1
ATOM 4972 O O . ALA B 1 238 ? 3.678 46.75 23.938 1 96.81 238 ALA B O 1
ATOM 4973 N N . GLN B 1 239 ? 2.236 45.469 22.812 1 95.88 239 GLN B N 1
ATOM 4974 C CA . GLN B 1 239 ? 1.132 46.406 23.078 1 95.88 239 GLN B CA 1
ATOM 4975 C C . GLN B 1 239 ? 0.828 46.469 24.578 1 95.88 239 GLN B C 1
ATOM 4977 O O . GLN B 1 239 ? 0.477 47.531 25.094 1 95.88 239 GLN B O 1
ATOM 4982 N N . GLY B 1 240 ? 0.931 45.312 25.25 1 93.75 240 GLY B N 1
ATOM 4983 C CA . GLY B 1 240 ? 0.79 45.312 26.703 1 93.75 240 GLY B CA 1
ATOM 4984 C C . GLY B 1 240 ? 1.813 46.219 27.391 1 93.75 240 GLY B C 1
ATOM 4985 O O . GLY B 1 240 ? 1.468 46.969 28.281 1 93.75 240 GLY B O 1
ATOM 4986 N N . HIS B 1 241 ? 3.016 46.156 26.953 1 95.06 241 HIS B N 1
ATOM 4987 C CA . HIS B 1 241 ? 4.078 46.969 27.516 1 95.06 241 HIS B CA 1
ATOM 4988 C C . HIS B 1 241 ? 3.873 48.438 27.188 1 95.06 241 HIS B C 1
ATOM 4990 O O . HIS B 1 241 ? 4.164 49.312 28 1 95.06 241 HIS B O 1
ATOM 4996 N N . PHE B 1 242 ? 3.441 48.688 26.031 1 95.38 242 PHE B N 1
ATOM 4997 C CA . PHE B 1 242 ? 3.17 50.062 25.594 1 95.38 242 PHE B CA 1
ATOM 4998 C C . PHE B 1 242 ? 2.131 50.719 26.5 1 95.38 242 PHE B C 1
ATOM 5000 O O . PHE B 1 242 ? 2.285 51.875 26.906 1 95.38 242 PHE B O 1
ATOM 5007 N N . ILE B 1 243 ? 1.074 49.906 26.75 1 92.94 243 ILE B N 1
ATOM 5008 C CA . ILE B 1 243 ? -0.011 50.375 27.594 1 92.94 243 ILE B CA 1
ATOM 5009 C C . ILE B 1 243 ? 0.517 50.656 29 1 92.94 243 ILE B C 1
ATOM 5011 O O . ILE B 1 243 ? 0.088 51.594 29.656 1 92.94 243 ILE B O 1
ATOM 5015 N N . ALA B 1 244 ? 1.533 49.906 29.438 1 90.44 244 ALA B N 1
ATOM 5016 C CA . ALA B 1 244 ? 2.15 50.062 30.75 1 90.44 244 ALA B CA 1
ATOM 5017 C C . ALA B 1 244 ? 3.256 51.125 30.688 1 90.44 244 ALA B C 1
ATOM 5019 O O . ALA B 1 244 ? 3.973 51.312 31.672 1 90.44 244 ALA B O 1
ATOM 5020 N N . ARG B 1 245 ? 3.555 51.75 29.547 1 91.56 245 ARG B N 1
ATOM 5021 C CA . ARG B 1 245 ? 4.52 52.844 29.328 1 91.56 245 ARG B CA 1
ATOM 5022 C C . ARG B 1 245 ? 5.949 52.312 29.469 1 91.56 245 ARG B C 1
ATOM 5024 O O . ARG B 1 245 ? 6.824 53.031 29.969 1 91.56 245 ARG B O 1
ATOM 5031 N N . ARG B 1 246 ? 6.043 51.125 29.188 1 94.94 246 ARG B N 1
ATOM 5032 C CA . ARG B 1 246 ? 7.371 50.531 29.156 1 94.94 246 ARG B CA 1
ATOM 5033 C C . ARG B 1 246 ? 7.887 50.406 27.719 1 94.94 246 ARG B C 1
ATOM 5035 O O . ARG B 1 246 ? 7.922 49.344 27.141 1 94.94 246 ARG B O 1
ATOM 5042 N N . TYR B 1 247 ? 8.406 51.469 27.328 1 96.44 247 TYR B N 1
ATOM 5043 C CA . TYR B 1 247 ? 8.711 51.625 25.906 1 96.44 247 TYR B CA 1
ATOM 5044 C C . TYR B 1 247 ? 9.953 50.812 25.547 1 96.44 247 TYR B C 1
ATOM 5046 O O . TYR B 1 247 ? 10.062 50.312 24.422 1 96.44 247 TYR B O 1
ATOM 5054 N N . ASP B 1 248 ? 10.859 50.625 26.469 1 96.31 248 ASP B N 1
ATOM 5055 C CA . ASP B 1 248 ? 12.039 49.812 26.219 1 96.31 248 ASP B CA 1
ATOM 5056 C C . ASP B 1 248 ? 11.664 48.344 25.969 1 96.31 248 ASP B C 1
ATOM 5058 O O . ASP B 1 248 ? 12.234 47.688 25.094 1 96.31 248 ASP B O 1
ATOM 5062 N N . ASP B 1 249 ? 10.719 47.844 26.734 1 96.56 249 ASP B N 1
ATOM 5063 C CA . ASP B 1 249 ? 10.258 46.469 26.609 1 96.56 249 ASP B CA 1
ATOM 5064 C C . ASP B 1 249 ? 9.57 46.25 25.266 1 96.56 249 ASP B C 1
ATOM 5066 O O . ASP B 1 249 ? 9.68 45.156 24.672 1 96.56 249 ASP B O 1
ATOM 5070 N N . VAL B 1 250 ? 8.852 47.312 24.812 1 97.25 250 VAL B N 1
ATOM 5071 C CA . VAL B 1 250 ? 8.203 47.25 23.5 1 97.25 250 VAL B CA 1
ATOM 5072 C C . VAL B 1 250 ? 9.258 47.031 22.406 1 97.25 250 VAL B C 1
ATOM 5074 O O . VAL B 1 250 ? 9.102 46.125 21.562 1 97.25 250 VAL B O 1
ATOM 5077 N N . ALA B 1 251 ? 10.336 47.781 22.484 1 96.94 251 ALA B N 1
ATOM 5078 C CA . ALA B 1 251 ? 11.422 47.688 21.5 1 96.94 251 ALA B CA 1
ATOM 5079 C C . ALA B 1 251 ? 12.078 46.312 21.547 1 96.94 251 ALA B C 1
ATOM 5081 O O . ALA B 1 251 ? 12.406 45.719 20.516 1 96.94 251 ALA B O 1
ATOM 5082 N N . ASP B 1 252 ? 12.172 45.719 22.703 1 96.62 252 ASP B N 1
ATOM 5083 C CA . ASP B 1 252 ? 12.812 44.438 22.875 1 96.62 252 ASP B CA 1
ATOM 5084 C C . ASP B 1 252 ? 11.914 43.312 22.359 1 96.62 252 ASP B C 1
ATOM 5086 O O . ASP B 1 252 ? 12.398 42.344 21.766 1 96.62 252 ASP B O 1
ATOM 5090 N N . ASP B 1 253 ? 10.586 43.406 22.594 1 96.88 253 ASP B N 1
ATOM 5091 C CA . ASP B 1 253 ? 9.633 42.375 22.203 1 96.88 253 ASP B CA 1
ATOM 5092 C C . ASP B 1 253 ? 9.633 42.188 20.688 1 96.88 253 ASP B C 1
ATOM 5094 O O . ASP B 1 253 ? 9.5 41.062 20.203 1 96.88 253 ASP B O 1
ATOM 5098 N N . LEU B 1 254 ? 9.797 43.344 19.969 1 97.81 254 LEU B N 1
ATOM 5099 C CA . LEU B 1 254 ? 9.594 43.281 18.531 1 97.81 254 LEU B CA 1
ATOM 5100 C C . LEU B 1 254 ? 10.914 43.375 17.781 1 97.81 254 LEU B C 1
ATOM 5102 O O . LEU B 1 254 ? 10.945 43.344 16.547 1 97.81 254 LEU B O 1
ATOM 5106 N N . ARG B 1 255 ? 12.008 43.344 18.531 1 95.62 255 ARG B N 1
ATOM 5107 C CA . ARG B 1 255 ? 13.328 43.562 17.953 1 95.62 255 ARG B CA 1
ATOM 5108 C C . ARG B 1 255 ? 13.719 42.406 17.016 1 95.62 255 ARG B C 1
ATOM 5110 O O . ARG B 1 255 ? 14.375 42.656 16 1 95.62 255 ARG B O 1
ATOM 5117 N N . LYS B 1 256 ? 13.297 41.219 17.312 1 94.62 256 LYS B N 1
ATOM 5118 C CA . LYS B 1 256 ? 13.734 40.031 16.609 1 94.62 256 LYS B CA 1
ATOM 5119 C C . LYS B 1 256 ? 13.008 39.875 15.266 1 94.62 256 LYS B C 1
ATOM 5121 O O . LYS B 1 256 ? 13.453 39.156 14.391 1 94.62 256 LYS B O 1
ATOM 5126 N N . PHE B 1 257 ? 12.023 40.719 15.078 1 96.38 257 PHE B N 1
ATOM 5127 C CA . PHE B 1 257 ? 11.211 40.562 13.883 1 96.38 257 PHE B CA 1
ATOM 5128 C C . PHE B 1 257 ? 11.5 41.656 12.875 1 96.38 257 PHE B C 1
ATOM 5130 O O . PHE B 1 257 ? 11.719 42.812 13.258 1 96.38 257 PHE B O 1
ATOM 5137 N N . GLN B 1 258 ? 11.477 41.312 11.633 1 95 258 GLN B N 1
ATOM 5138 C CA . GLN B 1 258 ? 11.594 42.312 10.57 1 95 258 GLN B CA 1
ATOM 5139 C C . GLN B 1 258 ? 10.344 43.188 10.5 1 95 258 GLN B C 1
ATOM 5141 O O . GLN B 1 258 ? 9.234 42.719 10.742 1 95 258 GLN B O 1
ATOM 5146 N N . ILE B 1 259 ? 10.586 44.406 10.102 1 95.12 259 ILE B N 1
ATOM 5147 C CA . ILE B 1 259 ? 9.531 45.406 10.086 1 95.12 259 ILE B CA 1
ATOM 5148 C C . ILE B 1 259 ? 8.414 44.969 9.141 1 95.12 259 ILE B C 1
ATOM 5150 O O . ILE B 1 259 ? 7.238 45.25 9.398 1 95.12 259 ILE B O 1
ATOM 5154 N N . ILE B 1 260 ? 8.758 44.25 8.086 1 92.19 260 ILE B N 1
ATOM 5155 C CA . ILE B 1 260 ? 7.801 43.844 7.051 1 92.19 260 ILE B CA 1
ATOM 5156 C C . ILE B 1 260 ? 6.801 42.844 7.629 1 92.19 260 ILE B C 1
ATOM 5158 O O . ILE B 1 260 ? 5.672 42.75 7.145 1 92.19 260 ILE B O 1
ATOM 5162 N N . ARG B 1 261 ? 7.164 42.188 8.695 1 93.44 261 ARG B N 1
ATOM 5163 C CA . ARG B 1 261 ? 6.324 41.156 9.289 1 93.44 261 ARG B CA 1
ATOM 5164 C C . ARG B 1 261 ? 5.371 41.75 10.328 1 93.44 261 ARG B C 1
ATOM 5166 O O . ARG B 1 261 ? 4.406 41.094 10.734 1 93.44 261 ARG B O 1
ATOM 5173 N N . LEU B 1 262 ? 5.617 42.938 10.703 1 95.44 262 LEU B N 1
ATOM 5174 C CA . LEU B 1 262 ? 4.844 43.562 11.766 1 95.44 262 LEU B CA 1
ATOM 5175 C C . LEU B 1 262 ? 3.529 44.125 11.227 1 95.44 262 LEU B C 1
ATOM 5177 O O . LEU B 1 262 ? 3.48 44.656 10.109 1 95.44 262 LEU B O 1
ATOM 5181 N N . SER B 1 263 ? 2.457 43.844 11.914 1 92.75 263 SER B N 1
ATOM 5182 C CA . SER B 1 263 ? 1.164 44.438 11.562 1 92.75 263 SER B CA 1
ATOM 5183 C C . SER B 1 263 ? 1.173 45.938 11.75 1 92.75 263 SER B C 1
ATOM 5185 O O . SER B 1 263 ? 2.105 46.5 12.336 1 92.75 263 SER B O 1
ATOM 5187 N N . LYS B 1 264 ? 0.171 46.625 11.281 1 93.31 264 LYS B N 1
ATOM 5188 C CA . LYS B 1 264 ? 0.057 48.062 11.398 1 93.31 264 LYS B CA 1
ATOM 5189 C C . LYS B 1 264 ? -0.006 48.5 12.867 1 93.31 264 LYS B C 1
ATOM 5191 O O . LYS B 1 264 ? 0.59 49.5 13.25 1 93.31 264 LYS B O 1
ATOM 5196 N N . GLU B 1 265 ? -0.682 47.656 13.641 1 92.44 265 GLU B N 1
ATOM 5197 C CA . GLU B 1 265 ? -0.801 47.938 15.07 1 92.44 265 GLU B CA 1
ATOM 5198 C C . GLU B 1 265 ? 0.549 47.844 15.773 1 92.44 265 GLU B C 1
ATOM 5200 O O . GLU B 1 265 ? 0.899 48.688 16.609 1 92.44 265 GLU B O 1
ATOM 5205 N N . ALA B 1 266 ? 1.217 46.844 15.367 1 95.44 266 ALA B N 1
ATOM 5206 C CA . ALA B 1 266 ? 2.541 46.625 15.945 1 95.44 266 ALA B CA 1
ATOM 5207 C C . ALA B 1 266 ? 3.5 47.75 15.539 1 95.44 266 ALA B C 1
ATOM 5209 O O . ALA B 1 266 ? 4.301 48.219 16.359 1 95.44 266 ALA B O 1
ATOM 5210 N N . LYS B 1 267 ? 3.43 48.156 14.305 1 96.69 267 LYS B N 1
ATOM 5211 C CA . LYS B 1 267 ? 4.281 49.219 13.82 1 96.69 267 LYS B CA 1
ATOM 5212 C C . LYS B 1 267 ? 4.008 50.531 14.578 1 96.69 267 LYS B C 1
ATOM 5214 O O . LYS B 1 267 ? 4.934 51.281 14.898 1 96.69 267 LYS B O 1
ATOM 5219 N N . TYR B 1 268 ? 2.799 50.781 14.836 1 96.56 268 TYR B N 1
ATOM 5220 C CA . TYR B 1 268 ? 2.428 52 15.555 1 96.56 268 TYR B CA 1
ATOM 5221 C C . TYR B 1 268 ? 3.016 52 16.953 1 96.56 268 TYR B C 1
ATOM 5223 O O . TYR B 1 268 ? 3.617 53 17.391 1 96.56 268 TYR B O 1
ATOM 5231 N N . VAL B 1 269 ? 2.82 50.906 17.609 1 96 269 VAL B N 1
ATOM 5232 C CA . VAL B 1 269 ? 3.271 50.812 19 1 96 269 VAL B CA 1
ATOM 5233 C C . VAL B 1 269 ? 4.797 50.906 19.047 1 96 269 VAL B C 1
ATOM 5235 O O . VAL B 1 269 ? 5.355 51.562 19.922 1 96 269 VAL B O 1
ATOM 5238 N N . LEU B 1 270 ? 5.383 50.281 18.141 1 97.38 270 LEU B N 1
ATOM 5239 C CA . LEU B 1 270 ? 6.844 50.281 18.094 1 97.38 270 LEU B CA 1
ATOM 5240 C C . LEU B 1 270 ? 7.379 51.688 17.75 1 97.38 270 LEU B C 1
ATOM 5242 O O . LEU B 1 270 ? 8.305 52.156 18.391 1 97.38 270 LEU B O 1
ATOM 5246 N N . ALA B 1 271 ? 6.848 52.312 16.719 1 97.19 271 ALA B N 1
ATOM 5247 C CA . ALA B 1 271 ? 7.258 53.656 16.312 1 97.19 271 ALA B CA 1
ATOM 5248 C C . ALA B 1 271 ? 7.07 54.656 17.453 1 97.19 271 ALA B C 1
ATOM 5250 O O . ALA B 1 271 ? 7.969 55.438 17.75 1 97.19 271 ALA B O 1
ATOM 5251 N N . SER B 1 272 ? 5.918 54.594 18.094 1 96.38 272 SER B N 1
ATOM 5252 C CA . SER B 1 272 ? 5.625 55.5 19.203 1 96.38 272 SER B CA 1
ATOM 5253 C C . SER B 1 272 ? 6.605 55.281 20.359 1 96.38 272 SER B C 1
ATOM 5255 O O . SER B 1 272 ? 7.012 56.25 21.016 1 96.38 272 SER B O 1
ATOM 5257 N N . SER B 1 273 ? 6.93 54.062 20.578 1 96.5 273 SER B N 1
ATOM 5258 C CA . SER B 1 273 ? 7.875 53.75 21.656 1 96.5 273 SER B CA 1
ATOM 5259 C C . SER B 1 273 ? 9.266 54.281 21.328 1 96.5 273 SER B C 1
ATOM 5261 O O . SER B 1 273 ? 9.938 54.844 22.203 1 96.5 273 SER B O 1
ATOM 5263 N N . TYR B 1 274 ? 9.641 54.219 20.125 1 96.31 274 TYR B N 1
ATOM 5264 C CA . TYR B 1 274 ? 10.945 54.719 19.734 1 96.31 274 TYR B CA 1
ATOM 5265 C C . TYR B 1 274 ? 10.984 56.25 19.812 1 96.31 274 TYR B C 1
ATOM 5267 O O . TYR B 1 274 ? 12.023 56.844 20.125 1 96.31 274 TYR B O 1
ATOM 5275 N N . ILE B 1 275 ? 9.898 56.875 19.562 1 95.12 275 ILE B N 1
ATOM 5276 C CA . ILE B 1 275 ? 9.828 58.344 19.719 1 95.12 275 ILE B CA 1
ATOM 5277 C C . ILE B 1 275 ? 10.016 58.719 21.188 1 95.12 275 ILE B C 1
ATOM 5279 O O . ILE B 1 275 ? 10.734 59.656 21.5 1 95.12 275 ILE B O 1
ATOM 5283 N N . HIS B 1 276 ? 9.414 57.938 22.078 1 94.81 276 HIS B N 1
ATOM 5284 C CA . HIS B 1 276 ? 9.555 58.156 23.5 1 94.81 276 HIS B CA 1
ATOM 5285 C C . HIS B 1 276 ? 10.992 57.938 23.969 1 94.81 276 HIS B C 1
ATOM 5287 O O . HIS B 1 276 ? 11.461 58.594 24.906 1 94.81 276 HIS B O 1
ATOM 5293 N N . LEU B 1 277 ? 11.625 57 23.266 1 93 277 LEU B N 1
ATOM 5294 C CA . LEU B 1 277 ? 12.977 56.625 23.672 1 93 277 LEU B CA 1
ATOM 5295 C C . LEU B 1 277 ? 14.016 57.5 22.969 1 93 277 LEU B C 1
ATOM 5297 O O . LEU B 1 277 ? 15.195 57.469 23.328 1 93 277 LEU B O 1
ATOM 5301 N N . ASP B 1 278 ? 13.594 58.312 22.062 1 90.75 278 ASP B N 1
ATOM 5302 C CA . ASP B 1 278 ? 14.5 59.156 21.281 1 90.75 278 ASP B CA 1
ATOM 5303 C C . ASP B 1 278 ? 15.102 60.25 22.141 1 90.75 278 ASP B C 1
ATOM 5305 O O . ASP B 1 278 ? 14.609 60.531 23.234 1 90.75 278 ASP B O 1
ATOM 5309 N N . ASN B 1 279 ? 16.188 60.969 21.656 1 85.31 279 ASN B N 1
ATOM 5310 C CA . ASN B 1 279 ? 16.906 62.031 22.375 1 85.31 279 ASN B CA 1
ATOM 5311 C C . ASN B 1 279 ? 16.281 63.406 22.141 1 85.31 279 ASN B C 1
ATOM 5313 O O . ASN B 1 279 ? 16.906 64.438 22.422 1 85.31 279 ASN B O 1
ATOM 5317 N N . LEU B 1 280 ? 15.023 63.375 21.844 1 85.56 280 LEU B N 1
ATOM 5318 C CA . LEU B 1 280 ? 14.312 64.625 21.609 1 85.56 280 LEU B CA 1
ATOM 5319 C C . LEU B 1 280 ? 13.797 65.188 22.922 1 85.56 280 LEU B C 1
ATOM 5321 O O . LEU B 1 280 ? 13.719 64.5 23.938 1 85.56 280 LEU B O 1
ATOM 5325 N N . SER B 1 281 ? 13.555 66.562 22.953 1 88.38 281 SER B N 1
ATOM 5326 C CA . SER B 1 281 ? 12.961 67.188 24.125 1 88.38 281 SER B CA 1
ATOM 5327 C C . SER B 1 281 ? 11.531 66.75 24.344 1 88.38 281 SER B C 1
ATOM 5329 O O . SER B 1 281 ? 10.867 66.25 23.406 1 88.38 281 SER B O 1
ATOM 5331 N N . ASP B 1 282 ? 11.062 66.812 25.516 1 90.56 282 ASP B N 1
ATOM 5332 C CA . ASP B 1 282 ? 9.711 66.375 25.859 1 90.56 282 ASP B CA 1
ATOM 5333 C C . ASP B 1 282 ? 8.672 67.125 25.031 1 90.56 282 ASP B C 1
ATOM 5335 O O . ASP B 1 282 ? 7.652 66.562 24.625 1 90.56 282 ASP B O 1
ATOM 5339 N N . LYS B 1 283 ? 9 68.375 24.797 1 89 283 LYS B N 1
ATOM 5340 C CA . LYS B 1 283 ? 8.07 69.188 24 1 89 283 LYS B CA 1
ATOM 5341 C C . LYS B 1 283 ? 8.023 68.688 22.562 1 89 283 LYS B C 1
ATOM 5343 O O . LYS B 1 283 ? 6.949 68.625 21.953 1 89 283 LYS B O 1
ATOM 5348 N N . GLN B 1 284 ? 9.172 68.375 22.016 1 85.81 284 GLN B N 1
ATOM 5349 C CA . GLN B 1 284 ? 9.25 67.875 20.656 1 85.81 284 GLN B CA 1
ATOM 5350 C C . GLN B 1 284 ? 8.578 66.5 20.531 1 85.81 284 GLN B C 1
ATOM 5352 O O . GLN B 1 284 ? 7.852 66.25 19.578 1 85.81 284 GLN B O 1
ATOM 5357 N N . LYS B 1 285 ? 8.852 65.688 21.516 1 91.19 285 LYS B N 1
ATOM 5358 C CA . LYS B 1 285 ? 8.258 64.375 21.516 1 91.19 285 LYS B CA 1
ATOM 5359 C C . LYS B 1 285 ? 6.734 64.438 21.516 1 91.19 285 LYS B C 1
ATOM 5361 O O . LYS B 1 285 ? 6.07 63.75 20.75 1 91.19 285 LYS B O 1
ATOM 5366 N N . LEU B 1 286 ? 6.234 65.312 22.359 1 91.12 286 LEU B N 1
ATOM 5367 C CA . LEU B 1 286 ? 4.785 65.438 22.469 1 91.12 286 LEU B CA 1
ATOM 5368 C C . LEU B 1 286 ? 4.184 65.938 21.172 1 91.12 286 LEU B C 1
ATOM 5370 O O . LEU B 1 286 ? 3.104 65.5 20.766 1 91.12 286 LEU B O 1
ATOM 5374 N N . SER B 1 287 ? 4.871 66.875 20.531 1 87 287 SER B N 1
ATOM 5375 C CA . SER B 1 287 ? 4.395 67.438 19.266 1 87 287 SER B CA 1
ATOM 5376 C C . SER B 1 287 ? 4.348 66.375 18.188 1 87 287 SER B C 1
ATOM 5378 O O . SER B 1 287 ? 3.404 66.312 17.391 1 87 287 SER B O 1
ATOM 5380 N N . ILE B 1 288 ? 5.371 65.562 18.203 1 89 288 ILE B N 1
ATOM 5381 C CA . ILE B 1 288 ? 5.465 64.5 17.203 1 89 288 ILE B CA 1
ATOM 5382 C C . ILE B 1 288 ? 4.422 63.406 17.469 1 89 288 ILE B C 1
ATOM 5384 O O . ILE B 1 288 ? 3.773 62.906 16.547 1 89 288 ILE B O 1
ATOM 5388 N N . LEU B 1 289 ? 4.312 63.031 18.719 1 91.56 289 LEU B N 1
ATOM 5389 C CA . LEU B 1 289 ? 3.393 61.969 19.141 1 91.56 289 LEU B CA 1
ATOM 5390 C C . LEU B 1 289 ? 1.948 62.375 18.844 1 91.56 289 LEU B C 1
ATOM 5392 O O . LEU B 1 289 ? 1.104 61.5 18.594 1 91.56 289 LEU B O 1
ATOM 5396 N N . ASN B 1 290 ? 1.669 63.656 18.812 1 86.69 290 ASN B N 1
ATOM 5397 C CA . ASN B 1 290 ? 0.325 64.125 18.516 1 86.69 290 ASN B CA 1
ATOM 5398 C C . ASN B 1 290 ? 0.01 64.062 17.031 1 86.69 290 ASN B C 1
ATOM 5400 O O . ASN B 1 290 ? -1.155 64.125 16.625 1 86.69 290 ASN B O 1
ATOM 5404 N N . THR B 1 291 ? 1.055 63.844 16.266 1 82.44 291 THR B N 1
ATOM 5405 C CA . THR B 1 291 ? 0.859 63.781 14.82 1 82.44 291 THR B CA 1
ATOM 5406 C C . THR B 1 291 ? 0.783 62.344 14.352 1 82.44 291 THR B C 1
ATOM 5408 O O . THR B 1 291 ? 0.304 62.062 13.25 1 82.44 291 THR B O 1
ATOM 5411 N N . ILE B 1 292 ? 1.243 61.438 15.211 1 88.56 292 ILE B N 1
ATOM 5412 C CA . ILE B 1 292 ? 1.254 60.031 14.844 1 88.56 292 ILE B CA 1
ATOM 5413 C C . ILE B 1 292 ? 0.036 59.344 15.438 1 88.56 292 ILE B C 1
ATOM 5415 O O . ILE B 1 292 ? -0.279 59.531 16.609 1 88.56 292 ILE B O 1
ATOM 5419 N N . THR B 1 293 ? -0.72 58.656 14.562 1 84.69 293 THR B N 1
ATOM 5420 C CA . THR B 1 293 ? -1.893 57.875 14.984 1 84.69 293 THR B CA 1
ATOM 5421 C C . THR B 1 293 ? -1.839 56.469 14.438 1 84.69 293 THR B C 1
ATOM 5423 O O . THR B 1 293 ? -1.018 56.156 13.57 1 84.69 293 THR B O 1
ATOM 5426 N N . PRO B 1 294 ? -2.693 55.594 15 1 83.12 294 PRO B N 1
ATOM 5427 C CA . PRO B 1 294 ? -2.738 54.219 14.492 1 83.12 294 PRO B CA 1
ATOM 5428 C C . PRO B 1 294 ? -3.105 54.156 13.016 1 83.12 294 PRO B C 1
ATOM 5430 O O . PRO B 1 294 ? -2.814 53.156 12.344 1 83.12 294 PRO B O 1
ATOM 5433 N N . SER B 1 295 ? -3.643 55.25 12.492 1 84.06 295 SER B N 1
ATOM 5434 C CA . SER B 1 295 ? -4.055 55.281 11.094 1 84.06 295 SER B CA 1
ATOM 5435 C C . SER B 1 295 ? -3.016 56 10.227 1 84.06 295 SER B C 1
ATOM 5437 O O . SER B 1 295 ? -3.223 56.188 9.031 1 84.06 295 SER B O 1
ATOM 5439 N N . SER B 1 296 ? -1.926 56.312 10.852 1 89.69 296 SER B N 1
ATOM 5440 C CA . SER B 1 296 ? -0.863 57 10.109 1 89.69 296 SER B CA 1
ATOM 5441 C C . SER B 1 296 ? -0.274 56.062 9.039 1 89.69 296 SER B C 1
ATOM 5443 O O . SER B 1 296 ? -0.409 54.844 9.117 1 89.69 296 SER B O 1
ATOM 5445 N N . SER B 1 297 ? 0.347 56.656 8.07 1 92.94 297 SER B N 1
ATOM 5446 C CA . SER B 1 297 ? 0.92 55.906 6.957 1 92.94 297 SER B CA 1
ATOM 5447 C C . SER B 1 297 ? 2.018 54.969 7.438 1 92.94 297 SER B C 1
ATOM 5449 O O . SER B 1 297 ? 2.779 55.312 8.352 1 92.94 297 SER B O 1
ATOM 5451 N N . GLU B 1 298 ? 2.096 53.906 6.797 1 93.88 298 GLU B N 1
ATOM 5452 C CA . GLU B 1 298 ? 3.1 52.906 7.164 1 93.88 298 GLU B CA 1
ATOM 5453 C C . GLU B 1 298 ? 4.512 53.469 6.988 1 93.88 298 GLU B C 1
ATOM 5455 O O . GLU B 1 298 ? 5.418 53.125 7.754 1 93.88 298 GLU B O 1
ATOM 5460 N N . ASN B 1 299 ? 4.676 54.312 6.02 1 94.88 299 ASN B N 1
ATOM 5461 C CA . ASN B 1 299 ? 5.984 54.906 5.762 1 94.88 299 ASN B CA 1
ATOM 5462 C C . ASN B 1 299 ? 6.461 55.75 6.934 1 94.88 299 ASN B C 1
ATOM 5464 O O . ASN B 1 299 ? 7.641 55.719 7.293 1 94.88 299 ASN B O 1
ATOM 5468 N N . LEU B 1 300 ? 5.547 56.469 7.48 1 95.44 300 LEU B N 1
ATOM 5469 C CA . LEU B 1 300 ? 5.887 57.344 8.617 1 95.44 300 LEU B CA 1
ATOM 5470 C C . LEU B 1 300 ? 6.234 56.5 9.844 1 95.44 300 LEU B C 1
ATOM 5472 O O . LEU B 1 300 ? 7.195 56.812 10.555 1 95.44 300 LEU B O 1
ATOM 5476 N N . LEU B 1 301 ? 5.473 55.406 10.039 1 96.56 301 LEU B N 1
ATOM 5477 C CA . LEU B 1 301 ? 5.727 54.531 11.18 1 96.56 301 LEU B CA 1
ATOM 5478 C C . LEU B 1 301 ? 7.059 53.812 11.016 1 96.56 301 LEU B C 1
ATOM 5480 O O . LEU B 1 301 ? 7.848 53.719 11.961 1 96.56 301 LEU B O 1
ATOM 5484 N N . GLU B 1 302 ? 7.273 53.375 9.867 1 96.94 302 GLU B N 1
ATOM 5485 C CA . GLU B 1 302 ? 8.516 52.656 9.586 1 96.94 302 GLU B CA 1
ATOM 5486 C C . GLU B 1 302 ? 9.727 53.562 9.742 1 96.94 302 GLU B C 1
ATOM 5488 O O . GLU B 1 302 ? 10.797 53.125 10.164 1 96.94 302 GLU B O 1
ATOM 5493 N N . TYR B 1 303 ? 9.57 54.844 9.383 1 96.44 303 TYR B N 1
ATOM 5494 C CA . TYR B 1 303 ? 10.641 55.812 9.555 1 96.44 303 TYR B CA 1
ATOM 5495 C C . TYR B 1 303 ? 11.156 55.812 10.984 1 96.44 303 TYR B C 1
ATOM 5497 O O . TYR B 1 303 ? 12.367 55.688 11.219 1 96.44 303 TYR B O 1
ATOM 5505 N N . TRP B 1 304 ? 10.234 55.906 11.891 1 96 304 TRP B N 1
ATOM 5506 C CA . TRP B 1 304 ? 10.609 56 13.305 1 96 304 TRP B CA 1
ATOM 5507 C C . TRP B 1 304 ? 11.195 54.656 13.797 1 96 304 TRP B C 1
ATOM 5509 O O . TRP B 1 304 ? 12.078 54.656 14.648 1 96 304 TRP B O 1
ATOM 5519 N N . ILE B 1 305 ? 10.719 53.594 13.203 1 97.44 305 ILE B N 1
ATOM 5520 C CA . ILE B 1 305 ? 11.219 52.281 13.594 1 97.44 305 ILE B CA 1
ATOM 5521 C C . ILE B 1 305 ? 12.656 52.125 13.109 1 97.44 305 ILE B C 1
ATOM 5523 O O . ILE B 1 305 ? 13.523 51.656 13.859 1 97.44 305 ILE B O 1
ATOM 5527 N N . TYR B 1 306 ? 12.891 52.531 11.898 1 97 306 TYR B N 1
ATOM 5528 C CA . TYR B 1 306 ? 14.258 52.469 11.383 1 97 306 TYR B CA 1
ATOM 5529 C C . TYR B 1 306 ? 15.195 53.344 12.18 1 97 306 TYR B C 1
ATOM 5531 O O . TYR B 1 306 ? 16.328 52.969 12.469 1 97 306 TYR B O 1
ATOM 5539 N N . LEU B 1 307 ? 14.758 54.5 12.547 1 95.19 307 LEU B N 1
ATOM 5540 C CA . LEU B 1 307 ? 15.555 55.438 13.352 1 95.19 307 LEU B CA 1
ATOM 5541 C C . LEU B 1 307 ? 15.898 54.812 14.703 1 95.19 307 LEU B C 1
ATOM 5543 O O . LEU B 1 307 ? 17.047 54.875 15.156 1 95.19 307 LEU B O 1
ATOM 5547 N N . GLY B 1 308 ? 14.914 54.156 15.281 1 94.62 308 GLY B N 1
ATOM 5548 C CA . GLY B 1 308 ? 15.102 53.562 16.594 1 94.62 308 GLY B CA 1
ATOM 5549 C C . GLY B 1 308 ? 16.016 52.344 16.562 1 94.62 308 GLY B C 1
ATOM 5550 O O . GLY B 1 308 ? 16.703 52.062 17.547 1 94.62 308 GLY B O 1
ATOM 5551 N N . ARG B 1 309 ? 15.969 51.719 15.477 1 95.31 309 ARG B N 1
ATOM 5552 C CA . ARG B 1 309 ? 16.781 50.531 15.352 1 95.31 309 ARG B CA 1
ATOM 5553 C C . ARG B 1 309 ? 18.172 50.844 14.82 1 95.31 309 ARG B C 1
ATOM 5555 O O . ARG B 1 309 ? 18.984 49.938 14.617 1 95.31 309 ARG B O 1
ATOM 5562 N N . GLY B 1 310 ? 18.406 52.062 14.453 1 92.38 310 GLY B N 1
ATOM 5563 C CA . GLY B 1 310 ? 19.734 52.5 14.047 1 92.38 310 GLY B CA 1
ATOM 5564 C C . GLY B 1 310 ? 19.969 52.375 12.555 1 92.38 310 GLY B C 1
ATOM 5565 O O . GLY B 1 310 ? 21.109 52.5 12.086 1 92.38 310 GLY B O 1
ATOM 5566 N N . ASN B 1 311 ? 18.938 52.125 11.922 1 95 311 ASN B N 1
ATOM 5567 C CA . ASN B 1 311 ? 19.047 52.094 10.469 1 95 311 ASN B CA 1
ATOM 5568 C C . ASN B 1 311 ? 18.75 53.469 9.859 1 95 311 ASN B C 1
ATOM 5570 O O . ASN B 1 311 ? 17.75 53.656 9.188 1 95 311 ASN B O 1
ATOM 5574 N N . TYR B 1 312 ? 19.672 54.312 9.953 1 95.06 312 TYR B N 1
ATOM 5575 C CA . TYR B 1 312 ? 19.453 55.75 9.656 1 95.06 312 TYR B CA 1
ATOM 5576 C C . TYR B 1 312 ? 19.375 55.969 8.148 1 95.06 312 TYR B C 1
ATOM 5578 O O . TYR B 1 312 ? 18.656 56.875 7.688 1 95.06 312 TYR B O 1
ATOM 5586 N N . LYS B 1 313 ? 20.062 55.125 7.359 1 94.31 313 LYS B N 1
ATOM 5587 C CA . LYS B 1 313 ? 20.016 55.25 5.906 1 94.31 313 LYS B CA 1
ATOM 5588 C C . LYS B 1 313 ? 18.609 54.969 5.371 1 94.31 313 LYS B C 1
ATOM 5590 O O . LYS B 1 313 ? 18.094 55.719 4.523 1 94.31 313 LYS B O 1
ATOM 5595 N N . LYS B 1 314 ? 18.078 53.906 5.875 1 96 314 LYS B N 1
ATOM 5596 C CA . LYS B 1 314 ? 16.719 53.594 5.465 1 96 314 LYS B CA 1
ATOM 5597 C C . LYS B 1 314 ? 15.727 54.625 5.941 1 96 314 LYS B C 1
ATOM 5599 O O . LYS B 1 314 ? 14.766 54.969 5.234 1 96 314 LYS B O 1
ATOM 5604 N N . ALA B 1 315 ? 15.969 55.094 7.152 1 96.31 315 ALA B N 1
ATOM 5605 C CA . ALA B 1 315 ? 15.125 56.156 7.688 1 96.31 315 ALA B CA 1
ATOM 5606 C C . ALA B 1 315 ? 15.195 57.406 6.812 1 96.31 315 ALA B C 1
ATOM 5608 O O . ALA B 1 315 ? 14.172 58.031 6.539 1 96.31 315 ALA B O 1
ATOM 5609 N N . LEU B 1 316 ? 16.375 57.719 6.375 1 96.12 316 LEU B N 1
ATOM 5610 C CA . LEU B 1 316 ? 16.578 58.875 5.516 1 96.12 316 LEU B CA 1
ATOM 5611 C C . LEU B 1 316 ? 15.82 58.719 4.199 1 96.12 316 LEU B C 1
ATOM 5613 O O . LEU B 1 316 ? 15.172 59.625 3.725 1 96.12 316 LEU B O 1
ATOM 5617 N N . ASN B 1 317 ? 15.961 57.562 3.605 1 96.5 317 ASN B N 1
ATOM 5618 C CA . ASN B 1 317 ? 15.266 57.281 2.355 1 96.5 317 ASN B CA 1
ATOM 5619 C C . ASN B 1 317 ? 13.758 57.438 2.51 1 96.5 317 ASN B C 1
ATOM 5621 O O . ASN B 1 317 ? 13.086 57.969 1.62 1 96.5 317 ASN B O 1
ATOM 5625 N N . LEU B 1 318 ? 13.203 57 3.639 1 96.31 318 LEU B N 1
ATOM 5626 C CA . LEU B 1 318 ? 11.773 57.094 3.893 1 96.31 318 LEU B CA 1
ATOM 5627 C C . LEU B 1 318 ? 11.359 58.531 4.121 1 96.31 318 LEU B C 1
ATOM 5629 O O . LEU B 1 318 ? 10.305 58.969 3.658 1 96.31 318 LEU B O 1
ATOM 5633 N N . ALA B 1 319 ? 12.18 59.312 4.871 1 95.69 319 ALA B N 1
ATOM 5634 C CA . ALA B 1 319 ? 11.906 60.719 5.117 1 95.69 319 ALA B CA 1
ATOM 5635 C C . ALA B 1 319 ? 11.867 61.531 3.812 1 95.69 319 ALA B C 1
ATOM 5637 O O . ALA B 1 319 ? 11.016 62.406 3.631 1 95.69 319 ALA B O 1
ATOM 5638 N N . GLN B 1 320 ? 12.742 61.188 2.949 1 95.5 320 GLN B N 1
ATOM 5639 C CA . GLN B 1 320 ? 12.797 61.844 1.646 1 95.5 320 GLN B CA 1
ATOM 5640 C C . GLN B 1 320 ? 11.57 61.5 0.804 1 95.5 320 GLN B C 1
ATOM 5642 O O . GLN B 1 320 ? 11.055 62.344 0.073 1 95.5 320 GLN B O 1
ATOM 5647 N N . ASN B 1 321 ? 11.188 60.312 0.901 1 95.25 321 ASN B N 1
ATOM 5648 C CA . ASN B 1 321 ? 9.992 59.906 0.182 1 95.25 321 ASN B CA 1
ATOM 5649 C C . ASN B 1 321 ? 8.742 60.594 0.701 1 95.25 321 ASN B C 1
ATOM 5651 O O . ASN B 1 321 ? 7.828 60.906 -0.07 1 95.25 321 ASN B O 1
ATOM 5655 N N . ILE B 1 322 ? 8.664 60.656 2.031 1 93.25 322 ILE B N 1
ATOM 5656 C CA . ILE B 1 322 ? 7.539 61.344 2.662 1 93.25 322 ILE B CA 1
ATOM 5657 C C . ILE B 1 322 ? 7.574 62.844 2.309 1 93.25 322 ILE B C 1
ATOM 5659 O O . ILE B 1 322 ? 6.527 63.469 2.135 1 93.25 322 ILE B O 1
ATOM 5663 N N . GLY B 1 323 ? 8.688 63.406 2.25 1 91.81 323 GLY B N 1
ATOM 5664 C CA . GLY B 1 323 ? 8.875 64.812 1.864 1 91.81 323 GLY B CA 1
ATOM 5665 C C . GLY B 1 323 ? 8.742 65.75 3.029 1 91.81 323 GLY B C 1
ATOM 5666 O O . GLY B 1 323 ? 8.297 66.938 2.855 1 91.81 323 GLY B O 1
ATOM 5667 N N . ASP B 1 324 ? 9.039 65.312 4.199 1 91.88 324 ASP B N 1
ATOM 5668 C CA . ASP B 1 324 ? 9 66.125 5.387 1 91.88 324 ASP B CA 1
ATOM 5669 C C . ASP B 1 324 ? 10.398 66.625 5.773 1 91.88 324 ASP B C 1
ATOM 5671 O O . ASP B 1 324 ? 11.227 65.812 6.227 1 91.88 324 ASP B O 1
ATOM 5675 N N . ASN B 1 325 ? 10.594 67.938 5.801 1 92.69 325 ASN B N 1
ATOM 5676 C CA . ASN B 1 325 ? 11.914 68.5 6.039 1 92.69 325 ASN B CA 1
ATOM 5677 C C . ASN B 1 325 ? 12.375 68.312 7.48 1 92.69 325 ASN B C 1
ATOM 5679 O O . ASN B 1 325 ? 13.562 68.125 7.738 1 92.69 325 ASN B O 1
ATOM 5683 N N . GLN B 1 326 ? 11.484 68.25 8.352 1 90.44 326 GLN B N 1
ATOM 5684 C CA . GLN B 1 326 ? 11.836 68 9.75 1 90.44 326 GLN B CA 1
ATOM 5685 C C . GLN B 1 326 ? 12.359 66.562 9.969 1 90.44 326 GLN B C 1
ATOM 5687 O O . GLN B 1 326 ? 13.328 66.375 10.695 1 90.44 326 GLN B O 1
ATOM 5692 N N . LEU B 1 327 ? 11.734 65.688 9.266 1 93.06 327 LEU B N 1
ATOM 5693 C CA . LEU B 1 327 ? 12.141 64.25 9.375 1 93.06 327 LEU B CA 1
ATOM 5694 C C . LEU B 1 327 ? 13.484 64.062 8.688 1 93.06 327 LEU B C 1
ATOM 5696 O O . LEU B 1 327 ? 14.32 63.312 9.195 1 93.06 327 LEU B O 1
ATOM 5700 N N . ILE B 1 328 ? 13.656 64.75 7.633 1 95.19 328 ILE B N 1
ATOM 5701 C CA . ILE B 1 328 ? 14.914 64.625 6.895 1 95.19 328 ILE B CA 1
ATOM 5702 C C . ILE B 1 328 ? 16.062 65.188 7.727 1 95.19 328 ILE B C 1
ATOM 5704 O O . ILE B 1 328 ? 17.125 64.562 7.832 1 95.19 328 ILE B O 1
ATOM 5708 N N . LEU B 1 329 ? 15.812 66.375 8.281 1 93.69 329 LEU B N 1
ATOM 5709 C CA . LEU B 1 329 ? 16.812 67 9.133 1 93.69 329 LEU B CA 1
ATOM 5710 C C . LEU B 1 329 ? 17.188 66.062 10.297 1 93.69 329 LEU B C 1
ATOM 5712 O O . LEU B 1 329 ? 18.375 65.875 10.602 1 93.69 329 LEU B O 1
ATOM 5716 N N . HIS B 1 330 ? 16.188 65.5 10.93 1 92.44 330 HIS B N 1
ATOM 5717 C CA . HIS B 1 330 ? 16.422 64.625 12.055 1 92.44 330 HIS B CA 1
ATOM 5718 C C . HIS B 1 330 ? 17.219 63.406 11.633 1 92.44 330 HIS B C 1
ATOM 5720 O O . HIS B 1 330 ? 18.094 62.938 12.367 1 92.44 330 HIS B O 1
ATOM 5726 N N . SER B 1 331 ? 17 62.875 10.492 1 94.12 331 SER B N 1
ATOM 5727 C CA . SER B 1 331 ? 17.719 61.719 9.953 1 94.12 331 SER B CA 1
ATOM 5728 C C . SER B 1 331 ? 19.172 62.062 9.695 1 94.12 331 SER B C 1
ATOM 5730 O O . SER B 1 331 ? 20.062 61.281 10.047 1 94.12 331 SER B O 1
ATOM 5732 N N . TYR B 1 332 ? 19.359 63.25 9.125 1 94.62 332 TYR B N 1
ATOM 5733 C CA . TYR B 1 332 ? 20.734 63.656 8.852 1 94.62 332 TYR B CA 1
ATOM 5734 C C . TYR B 1 332 ? 21.516 63.875 10.141 1 94.62 332 TYR B C 1
ATOM 5736 O O . TYR B 1 332 ? 22.703 63.594 10.219 1 94.62 332 TYR B O 1
ATOM 5744 N N . THR B 1 333 ? 20.844 64.375 11.125 1 93.38 333 THR B N 1
ATOM 5745 C CA . THR B 1 333 ? 21.484 64.625 12.414 1 93.38 333 THR B CA 1
ATOM 5746 C C . THR B 1 333 ? 21.938 63.312 13.047 1 93.38 333 THR B C 1
ATOM 5748 O O . THR B 1 333 ? 23.047 63.219 13.578 1 93.38 333 THR B O 1
ATOM 5751 N N . ASN B 1 334 ? 21.078 62.312 12.969 1 92.88 334 ASN B N 1
ATOM 5752 C CA . ASN B 1 334 ? 21.422 61 13.516 1 92.88 334 ASN B CA 1
ATOM 5753 C C . ASN B 1 334 ? 22.516 60.312 12.711 1 92.88 334 ASN B C 1
ATOM 5755 O O . ASN B 1 334 ? 23.391 59.656 13.273 1 92.88 334 ASN B O 1
ATOM 5759 N N . LEU B 1 335 ? 22.469 60.5 11.422 1 93.81 335 LEU B N 1
ATOM 5760 C CA . LEU B 1 335 ? 23.516 59.938 10.562 1 93.81 335 LEU B CA 1
ATOM 5761 C C . LEU B 1 335 ? 24.859 60.594 10.859 1 93.81 335 LEU B C 1
ATOM 5763 O O . LEU B 1 335 ? 25.891 59.875 10.875 1 93.81 335 LEU B O 1
ATOM 5767 N N . TYR B 1 336 ? 24.781 61.875 11 1 93.81 336 TYR B N 1
ATOM 5768 C CA . TYR B 1 336 ? 26 62.625 11.336 1 93.81 336 TYR B CA 1
ATOM 5769 C C . TYR B 1 336 ? 26.609 62.094 12.625 1 93.81 336 TYR B C 1
ATOM 5771 O O . TYR B 1 336 ? 27.828 61.844 12.68 1 93.81 336 TYR B O 1
ATOM 5779 N N . GLU B 1 337 ? 25.812 61.906 13.586 1 91.81 337 GLU B N 1
ATOM 5780 C CA . GLU B 1 337 ? 26.312 61.438 14.883 1 91.81 337 GLU B CA 1
ATOM 5781 C C . GLU B 1 337 ? 26.844 60 14.781 1 91.81 337 GLU B C 1
ATOM 5783 O O . GLU B 1 337 ? 27.828 59.656 15.438 1 91.81 337 GLU B O 1
ATOM 5788 N N . GLN B 1 338 ? 26.156 59.219 14.031 1 92 338 GLN B N 1
ATOM 5789 C CA . GLN B 1 338 ? 26.578 57.844 13.867 1 92 338 GLN B CA 1
ATOM 5790 C C . GLN B 1 338 ? 27.953 57.75 13.203 1 92 338 GLN B C 1
ATOM 5792 O O . GLN B 1 338 ? 28.812 57 13.641 1 92 338 GLN B O 1
ATOM 5797 N N . VAL B 1 339 ? 28.109 58.562 12.172 1 92.19 339 VAL B N 1
ATOM 5798 C CA . VAL B 1 339 ? 29.375 58.562 11.445 1 92.19 339 VAL B CA 1
ATOM 5799 C C . VAL B 1 339 ? 30.469 59.156 12.32 1 92.19 339 VAL B C 1
ATOM 5801 O O . VAL B 1 339 ? 31.609 58.688 12.32 1 92.19 339 VAL B O 1
ATOM 5804 N N . ARG B 1 340 ? 30.109 60.156 13.039 1 92.19 340 ARG B N 1
ATOM 5805 C CA . ARG B 1 340 ? 31.062 60.844 13.914 1 92.19 340 ARG B CA 1
ATOM 5806 C C . ARG B 1 340 ? 31.594 59.875 14.984 1 92.19 340 ARG B C 1
ATOM 5808 O O . ARG B 1 340 ? 32.781 59.938 15.328 1 92.19 340 ARG B O 1
ATOM 5815 N N . ASN B 1 341 ? 30.812 59.031 15.43 1 90.94 341 ASN B N 1
ATOM 5816 C CA . ASN B 1 341 ? 31.172 58.125 16.547 1 90.94 341 ASN B CA 1
ATOM 5817 C C . ASN B 1 341 ? 31.672 56.781 16.047 1 90.94 341 ASN B C 1
ATOM 5819 O O . ASN B 1 341 ? 32 55.906 16.844 1 90.94 341 ASN B O 1
ATOM 5823 N N . ASP B 1 342 ? 31.703 56.656 14.766 1 90 342 ASP B N 1
ATOM 5824 C CA . ASP B 1 342 ? 32.188 55.375 14.203 1 90 342 ASP B CA 1
ATOM 5825 C C . ASP B 1 342 ? 33.719 55.375 14.141 1 90 342 ASP B C 1
ATOM 5827 O O . ASP B 1 342 ? 34.312 56.094 13.328 1 90 342 ASP B O 1
ATOM 5831 N N . PRO B 1 343 ? 34.281 54.625 14.898 1 87 343 PRO B N 1
ATOM 5832 C CA . PRO B 1 343 ? 35.75 54.656 14.898 1 87 343 PRO B CA 1
ATOM 5833 C C . PRO B 1 343 ? 36.344 53.812 13.766 1 87 343 PRO B C 1
ATOM 5835 O O . PRO B 1 343 ? 37.531 53.938 13.469 1 87 343 PRO B O 1
ATOM 5838 N N . LYS B 1 344 ? 35.531 53.031 13.039 1 86.12 344 LYS B N 1
ATOM 5839 C CA . LYS B 1 344 ? 36.062 52.094 12.078 1 86.12 344 LYS B CA 1
ATOM 5840 C C . LYS B 1 344 ? 36.125 52.688 10.68 1 86.12 344 LYS B C 1
ATOM 5842 O O . LYS B 1 344 ? 36.781 52.156 9.789 1 86.12 344 LYS B O 1
ATOM 5847 N N . MET B 1 345 ? 35.531 53.688 10.586 1 88.75 345 MET B N 1
ATOM 5848 C CA . MET B 1 345 ? 35.438 54.312 9.258 1 88.75 345 MET B CA 1
ATOM 5849 C C . MET B 1 345 ? 36.75 55 8.883 1 88.75 345 MET B C 1
ATOM 5851 O O . MET B 1 345 ? 37.406 55.562 9.734 1 88.75 345 MET B O 1
ATOM 5855 N N . ASP B 1 346 ? 37.062 54.875 7.586 1 90 346 ASP B N 1
ATOM 5856 C CA . ASP B 1 346 ? 38.25 55.562 7.047 1 90 346 ASP B CA 1
ATOM 5857 C C . ASP B 1 346 ? 38.156 57.062 7.25 1 90 346 ASP B C 1
ATOM 5859 O O . ASP B 1 346 ? 37.094 57.656 7.023 1 90 346 ASP B O 1
ATOM 5863 N N . GLY B 1 347 ? 39.156 57.688 7.715 1 87.06 347 GLY B N 1
ATOM 5864 C CA . GLY B 1 347 ? 39.188 59.094 8.062 1 87.06 347 GLY B CA 1
ATOM 5865 C C . GLY B 1 347 ? 38.75 60 6.922 1 87.06 347 GLY B C 1
ATOM 5866 O O . GLY B 1 347 ? 37.938 60.906 7.121 1 87.06 347 GLY B O 1
ATOM 5867 N N . ALA B 1 348 ? 39.281 59.688 5.793 1 89.94 348 ALA B N 1
ATOM 5868 C CA . ALA B 1 348 ? 38.969 60.531 4.648 1 89.94 348 ALA B CA 1
ATOM 5869 C C . ALA B 1 348 ? 37.469 60.375 4.273 1 89.94 348 ALA B C 1
ATOM 5871 O O . ALA B 1 348 ? 36.812 61.375 3.992 1 89.94 348 ALA B O 1
ATOM 5872 N N . GLU B 1 349 ? 37.094 59.188 4.227 1 92.06 349 GLU B N 1
ATOM 5873 C CA . GLU B 1 349 ? 35.688 58.938 3.918 1 92.06 349 GLU B CA 1
ATOM 5874 C C . GLU B 1 349 ? 34.781 59.5 4.992 1 92.06 349 GLU B C 1
ATOM 5876 O O . GLU B 1 349 ? 33.688 60.031 4.688 1 92.06 349 GLU B O 1
ATOM 5881 N N . LYS B 1 350 ? 35.188 59.375 6.219 1 92.88 350 LYS B N 1
ATOM 5882 C CA . LYS B 1 350 ? 34.438 59.906 7.355 1 92.88 350 LYS B CA 1
ATOM 5883 C C . LYS B 1 350 ? 34.25 61.406 7.258 1 92.88 350 LYS B C 1
ATOM 5885 O O . LYS B 1 350 ? 33.156 61.906 7.414 1 92.88 350 LYS B O 1
ATOM 5890 N N . GLN B 1 351 ? 35.312 62.094 6.953 1 92.12 351 GLN B N 1
ATOM 5891 C CA . GLN B 1 351 ? 35.25 63.562 6.871 1 92.12 351 GLN B CA 1
ATOM 5892 C C . GLN B 1 351 ? 34.375 64 5.699 1 92.12 351 GLN B C 1
ATOM 5894 O O . GLN B 1 351 ? 33.656 65 5.789 1 92.12 351 GLN B O 1
ATOM 5899 N N . LYS B 1 352 ? 34.5 63.312 4.66 1 93.62 352 LYS B N 1
ATOM 5900 C CA . LYS B 1 352 ? 33.688 63.625 3.496 1 93.62 352 LYS B CA 1
ATOM 5901 C C . LYS B 1 352 ? 32.188 63.5 3.816 1 93.62 352 LYS B C 1
ATOM 5903 O O . LYS B 1 352 ? 31.391 64.375 3.49 1 93.62 352 LYS B O 1
ATOM 5908 N N . LYS B 1 353 ? 31.812 62.406 4.449 1 92.94 353 LYS B N 1
ATOM 5909 C CA . LYS B 1 353 ? 30.422 62.156 4.797 1 92.94 353 LYS B CA 1
ATOM 5910 C C . LYS B 1 353 ? 29.922 63.188 5.82 1 92.94 353 LYS B C 1
ATOM 5912 O O . LYS B 1 353 ? 28.797 63.656 5.715 1 92.94 353 LYS B O 1
ATOM 5917 N N . LEU B 1 354 ? 30.734 63.469 6.754 1 94.44 354 LEU B N 1
ATOM 5918 C CA . LEU B 1 354 ? 30.375 64.438 7.781 1 94.44 354 LEU B CA 1
ATOM 5919 C C . LEU B 1 354 ? 30.125 65.812 7.168 1 94.44 354 LEU B C 1
ATOM 5921 O O . LEU B 1 354 ? 29.172 66.5 7.551 1 94.44 354 LEU B O 1
ATOM 5925 N N . SER B 1 355 ? 30.969 66.125 6.238 1 93.31 355 SER B N 1
ATOM 5926 C CA . SER B 1 355 ? 30.797 67.438 5.57 1 93.31 355 SER B CA 1
ATOM 5927 C C . SER B 1 355 ? 29.531 67.438 4.738 1 93.31 355 SER B C 1
ATOM 5929 O O . SER B 1 355 ? 28.844 68.5 4.688 1 93.31 355 SER B O 1
ATOM 5931 N N . GLU B 1 356 ? 29.297 66.375 4.105 1 94 356 GLU B N 1
ATOM 5932 C CA . GLU B 1 356 ? 28.078 66.312 3.303 1 94 356 GLU B CA 1
ATOM 5933 C C . GLU B 1 356 ? 26.828 66.438 4.176 1 94 356 GLU B C 1
ATOM 5935 O O . GLU B 1 356 ? 25.891 67.125 3.836 1 94 356 GLU B O 1
ATOM 5940 N N . TYR B 1 357 ? 26.828 65.688 5.266 1 94.56 357 TYR B N 1
ATOM 5941 C CA . TYR B 1 357 ? 25.688 65.688 6.172 1 94.56 357 TYR B CA 1
ATOM 5942 C C . TYR B 1 357 ? 25.516 67.062 6.809 1 94.56 357 TYR B C 1
ATOM 5944 O O . TYR B 1 357 ? 24.391 67.5 6.977 1 94.56 357 TYR B O 1
ATOM 5952 N N . LEU B 1 358 ? 26.578 67.688 7.152 1 93.06 358 LEU B N 1
ATOM 5953 C CA . LEU B 1 358 ? 26.516 69 7.777 1 93.06 358 LEU B CA 1
ATOM 5954 C C . LEU B 1 358 ? 25.953 70 6.812 1 93.06 358 LEU B C 1
ATOM 5956 O O . LEU B 1 358 ? 25.25 70.938 7.227 1 93.06 358 LEU B O 1
ATOM 5960 N N . LYS B 1 359 ? 26.359 69.875 5.629 1 93.56 359 LYS B N 1
ATOM 5961 C CA . LYS B 1 359 ? 25.812 70.75 4.609 1 93.56 359 LYS B CA 1
ATOM 5962 C C . LYS B 1 359 ? 24.297 70.625 4.523 1 93.56 359 LYS B C 1
ATOM 5964 O O . LYS B 1 359 ? 23.594 71.688 4.477 1 93.56 359 LYS B O 1
ATOM 5969 N N . GLU B 1 360 ? 23.828 69.438 4.441 1 93.81 360 GLU B N 1
ATOM 5970 C CA . GLU B 1 360 ? 22.391 69.188 4.371 1 93.81 360 GLU B CA 1
ATOM 5971 C C . GLU B 1 360 ? 21.672 69.688 5.629 1 93.81 360 GLU B C 1
ATOM 5973 O O . GLU B 1 360 ? 20.578 70.25 5.551 1 93.81 360 GLU B O 1
ATOM 5978 N N . ILE B 1 361 ? 22.297 69.5 6.738 1 93.75 361 ILE B N 1
ATOM 5979 C CA . ILE B 1 361 ? 21.719 69.938 8.016 1 93.75 361 ILE B CA 1
ATOM 5980 C C . ILE B 1 361 ? 21.594 71.438 8.047 1 93.75 361 ILE B C 1
ATOM 5982 O O . ILE B 1 361 ? 20.562 72 8.469 1 93.75 361 ILE B O 1
ATOM 5986 N N . LYS B 1 362 ? 22.547 72.125 7.629 1 92.38 362 LYS B N 1
ATOM 5987 C CA . LYS B 1 362 ? 22.531 73.625 7.605 1 92.38 362 LYS B CA 1
ATOM 5988 C C . LYS B 1 362 ? 21.469 74.125 6.637 1 92.38 362 LYS B C 1
ATOM 5990 O O . LYS B 1 362 ? 20.75 75.062 6.953 1 92.38 362 LYS B O 1
ATOM 5995 N N . ASP B 1 363 ? 21.422 73.5 5.516 1 92.69 363 ASP B N 1
ATOM 5996 C CA . ASP B 1 363 ? 20.438 73.938 4.516 1 92.69 363 ASP B CA 1
ATOM 5997 C C . ASP B 1 363 ? 19.016 73.75 5.031 1 92.69 363 ASP B C 1
ATOM 5999 O O . ASP B 1 363 ? 18.172 74.625 4.879 1 92.69 363 ASP B O 1
ATOM 6003 N N . LEU B 1 364 ? 18.828 72.625 5.602 1 92.81 364 LEU B N 1
ATOM 6004 C CA . LEU B 1 364 ? 17.5 72.25 6.09 1 92.81 364 LEU B CA 1
ATOM 6005 C C . LEU B 1 364 ? 17.141 73.125 7.312 1 92.81 364 LEU B C 1
ATOM 6007 O O . LEU B 1 364 ? 15.992 73.5 7.484 1 92.81 364 LEU B O 1
ATOM 6011 N N . SER B 1 365 ? 18.094 73.375 8.164 1 91.31 365 SER B N 1
ATOM 6012 C CA . SER B 1 365 ? 17.859 74.188 9.336 1 91.31 365 SER B CA 1
ATOM 6013 C C . SER B 1 365 ? 17.484 75.625 8.93 1 91.31 365 SER B C 1
ATOM 6015 O O . SER B 1 365 ? 16.656 76.25 9.586 1 91.31 365 SER B O 1
ATOM 6017 N N . ASN B 1 366 ? 18.109 76.062 8.008 1 90.12 366 ASN B N 1
ATOM 6018 C CA . ASN B 1 366 ? 17.797 77.438 7.492 1 90.12 366 ASN B CA 1
ATOM 6019 C C . ASN B 1 366 ? 16.391 77.438 6.914 1 90.12 366 ASN B C 1
ATOM 6021 O O . ASN B 1 366 ? 15.68 78.438 7.09 1 90.12 366 ASN B O 1
ATOM 6025 N N . LYS B 1 367 ? 16.062 76.438 6.297 1 90.44 367 LYS B N 1
ATOM 6026 C CA . LYS B 1 367 ? 14.719 76.375 5.707 1 90.44 367 LYS B CA 1
ATOM 6027 C C . LYS B 1 367 ? 13.648 76.312 6.789 1 90.44 367 LYS B C 1
ATOM 6029 O O . LYS B 1 367 ? 12.555 76.875 6.617 1 90.44 367 LYS B O 1
ATOM 6034 N N . LEU B 1 368 ? 13.953 75.625 7.91 1 88.88 368 LEU B N 1
ATOM 6035 C CA . LEU B 1 368 ? 12.977 75.375 8.969 1 88.88 368 LEU B CA 1
ATOM 6036 C C . LEU B 1 368 ? 13.047 76.5 10.023 1 88.88 368 LEU B C 1
ATOM 6038 O O . LEU B 1 368 ? 12.141 76.625 10.844 1 88.88 368 LEU B O 1
ATOM 6042 N N . GLY B 1 369 ? 14.031 77.312 10.031 1 82.31 369 GLY B N 1
ATOM 6043 C CA . GLY B 1 369 ? 14.211 78.438 10.992 1 82.31 369 GLY B CA 1
ATOM 6044 C C . GLY B 1 369 ? 14.672 77.938 12.352 1 82.31 369 GLY B C 1
ATOM 6045 O O . GLY B 1 369 ? 14.273 78.5 13.383 1 82.31 369 GLY B O 1
ATOM 6046 N N . VAL B 1 370 ? 15.188 76.75 12.438 1 75.94 370 VAL B N 1
ATOM 6047 C CA . VAL B 1 370 ? 15.664 76.188 13.703 1 75.94 370 VAL B CA 1
ATOM 6048 C C . VAL B 1 370 ? 17.156 76.5 13.859 1 75.94 370 VAL B C 1
ATOM 6050 O O . VAL B 1 370 ? 17.891 76.5 12.875 1 75.94 370 VAL B O 1
ATOM 6053 N N . LYS B 1 371 ? 17.531 77.25 15.172 1 63.22 371 LYS B N 1
ATOM 6054 C CA . LYS B 1 371 ? 18.938 77.562 15.422 1 63.22 371 LYS B CA 1
ATOM 6055 C C . LYS B 1 371 ? 19.719 76.25 15.688 1 63.22 371 LYS B C 1
ATOM 6057 O O . LYS B 1 371 ? 19.281 75.438 16.484 1 63.22 371 LYS B O 1
ATOM 6062 N N . VAL B 1 372 ? 20.5 75.688 14.844 1 58.97 372 VAL B N 1
ATOM 6063 C CA . VAL B 1 372 ? 21.391 74.562 15 1 58.97 372 VAL B CA 1
ATOM 6064 C C . VAL B 1 372 ? 22.406 74.812 16.109 1 58.97 372 VAL B C 1
ATOM 6066 O O . VAL B 1 372 ? 23.094 75.875 16.078 1 58.97 372 VAL B O 1
ATOM 6069 N N . SER B 1 373 ? 22.219 74.5 17.406 1 47.78 373 SER B N 1
ATOM 6070 C CA . SER B 1 373 ? 23.312 74.688 18.344 1 47.78 373 SER B CA 1
ATOM 6071 C C . SER B 1 373 ? 24.656 74.375 17.688 1 47.78 373 SER B C 1
ATOM 6073 O O . SER B 1 373 ? 24.766 73.438 16.906 1 47.78 373 SER B O 1
ATOM 6075 N N . GLU B 1 374 ? 25.609 75.188 17.734 1 42.47 374 GLU B N 1
ATOM 6076 C CA . GLU B 1 374 ? 26.984 75.125 17.234 1 42.47 374 GLU B CA 1
ATOM 6077 C C . GLU B 1 374 ? 27.594 73.75 17.5 1 42.47 374 GLU B C 1
ATOM 6079 O O . GLU B 1 374 ? 27.719 73.312 18.656 1 42.47 374 GLU B O 1
ATOM 6084 N N . VAL B 1 375 ? 27.312 72.625 16.984 1 44.84 375 VAL B N 1
ATOM 6085 C CA . VAL B 1 375 ? 28.234 71.5 17.047 1 44.84 375 VAL B CA 1
ATOM 6086 C C . VAL B 1 375 ? 29.672 72 17.062 1 44.84 375 VAL B C 1
ATOM 6088 O O . VAL B 1 375 ? 30.109 72.688 16.125 1 44.84 375 VAL B O 1
ATOM 6091 N N . LYS B 1 376 ? 30.281 72.312 18.266 1 39.06 376 LYS B N 1
ATOM 6092 C CA . LYS B 1 376 ? 31.672 72.688 18.516 1 39.06 376 LYS B CA 1
ATOM 6093 C C . LYS B 1 376 ? 32.625 71.812 17.672 1 39.06 376 LYS B C 1
ATOM 6095 O O . LYS B 1 376 ? 32.562 70.625 17.703 1 39.06 376 LYS B O 1
ATOM 6100 N N . ASN B 1 377 ? 33.094 72.188 16.562 1 37.19 377 ASN B N 1
ATOM 6101 C CA . ASN B 1 377 ? 34.312 71.812 15.875 1 37.19 377 ASN B CA 1
ATOM 6102 C C . ASN B 1 377 ? 35.406 71.375 16.844 1 37.19 377 ASN B C 1
ATOM 6104 O O . ASN B 1 377 ? 36.219 72.188 17.297 1 37.19 377 ASN B O 1
ATOM 6108 N N . GLU B 1 378 ? 35.188 70.75 18.047 1 31.44 378 GLU B N 1
ATOM 6109 C CA . GLU B 1 378 ? 36.438 70.312 18.625 1 31.44 378 GLU B CA 1
ATOM 6110 C C . GLU B 1 378 ? 37 69.125 17.844 1 31.44 378 GLU B C 1
ATOM 6112 O O . GLU B 1 378 ? 36.25 68.25 17.406 1 31.44 378 GLU B O 1
#

Sequence (756 aa):
MSDKIEIKYSKEKVKITLLASHFVRAKLSTIENYVDATTALEEEGTLSLIYDKPKYSDSLSELVKGEMTEAERLELAQKMGILQWKESDFKIPYIHPKNIFVQGNIVKILHYGLIGIMEPMDLNEQTFLATYKALIVSILRPKLDFDLLIDGISSIRDQLVQDIDACKTYDEVLQYINKAYTKITDEIKAKKVVVMKRNWYIFTIGTVVSGITTIILGILSAYFYFWVSPVQKATVDAQGHFIARRYDDVADDLRKFQIIRLSKEAKYVLASSYIHLDNLSDKQKLSILNTITPSSSENLLEYWIYLGRGNYKKALNLAQNIGDNQLILHSYTNLYEQVRNDPKMDGAEKQKKLSEYLKEIKDLSNKLGVKVSEVKNEMSDKIEIKYSKEKVKITLLASHFVRAKLSTIENYVDATTALEEEGTLSLIYDKPKYSDSLSELVKGEMTEAERLELAQKMGILQWKESDFKIPYIHPKNIFVQGNIVKILHYGLIGIMEPMDLNEQTFLATYKALIVSILRPKLDFDLLIDGISSIRDQLVQDIDACKTYDEVLQYINKAYTKITDEIKAKKVVVMKRNWYIFTIGTVVSGITTIILGILSAYFYFWVSPVQKATVDAQGHFIARRYDDVADDLRKFQIIRLSKEAKYVLASSYIHLDNLSDKQKLSILNTITPSSSENLLEYWIYLGRGNYKKALNLAQNIGDNQLILHSYTNLYEQVRNDPKMDGAEKQKKLSEYLKEIKDLSNKLGVKVSEVKNE